Protein AF-A0A9E4MEU9-F1 (afdb_monomer_lite)

pLDDT: mean 75.4, std 18.63, range [24.83, 97.06]

Foldseek 3Di:
DDDDDDDDDPPPPPDPPPPDQLPPDDPLPADLQEAEEFLLCSLLVQVVLVPDPFPSSHRYYHRQAHVVNLCLQLQDDDPPQDDSYNDDDDDPPPDDDFRHHLAQKYWHQDAFACVLQVRCPPDPPDRLQFWWWWFWFKWFWFKKFFLLAQLQFFQEQVLVVQSVVPLPDFPADLDDPPSRGFFFDQFDAFPVRATRNGLLQLVLCQWQLDHPVPLASLPDFFSQDSLPDPVSCSSFQAQVNGTDHDGRPPGPYDNRGFQAEEEAAPSNNCVCLVCVLSSHDDDCCLAPVQLVPLFDDPQTDRRQRRRRHRTQALGFCFLQDAQQDDPPRPGGSCSTHNDKDAADLLFLAAQFQRIGHRYDHFYFQNFARLCQLAPQKAFFLDWDWAQAAPHPPQQGSLGHGADVNTDIATWADDPPQIFSSHGYAQPSHHPRGDPNTGNSSNVQWGAGGVRHTDAPDPNRHHGGGSSLCTSQFSPGPVPPDRIDGHDPVRGQARDNRRQLSQLLNSNPDHSYIYIHIQVSSDANPDPPSNSRMHGHQGVNHGRRLVCLLVVVRSSMGTIIIIGSNAQQCQLVVSVVSVHDLSNSVSSLSSVVLSQCWLPPPRCSCVSCVNSVIHTDNGIDMAWHDDDDRHNDGDDDPSVVGDHHPDHNVNNVVD

Secondary structure (DSSP, 8-state):
--------------------------S----TTEEEE-GGGHHHHHHHHHHS---SS--EEEE--HHHHHHHHHT---TTS-S--SS----TT--------S-SEEEESSPPBGGGGT--TTSTT--STT-EEEEEEEEE-EEEEEHHHHTTEESSHHHHHHHTT-TTS---SS------BPBBP-SEE-TTS-EE-SHHHHHHHHHH---TT-TTTTTTS-HHHHHT-HHHHHHHH-GGGTB-SEEPTTS---TT---EEEEE-GGGSHHHHHHHHTT----HHHHTHHHH-SS-TTTT--PPPPTT-SSSS-GGGBTTB-S---TTS-S----S-SSEEE--SS-S---TTSEEESEEEE----SS-HHHHS-SBBPEEEEEEEE--SS-----TTSPPPBTTEEEEEEEEETTEEES-SB--TT---TTSPTT--GGGGGGB-B-TT-PBPBSSTT--SBPB-GGGTT-B---SS-S-SSPBP-TTTB----SSHHHHHHHHHHHSTTEEEEE-GGGT--TTS-GGGTTEEEPBBTTB---HHHHHTT-STTEEEEEEEETT-TTSHHHHHHHTT--HHHHHHHHHHHHHHHTTTSTT-SHHHHHHHHT-EEEEEEEEEE-BSSSSSS--S---GGGS------HHHHH--

Structure (mmCIF, N/CA/C/O backbone):
data_AF-A0A9E4MEU9-F1
#
_entry.id   AF-A0A9E4MEU9-F1
#
loop_
_atom_site.group_PDB
_atom_site.id
_atom_site.type_symbol
_atom_site.label_atom_id
_atom_site.label_alt_id
_atom_site.label_comp_id
_atom_site.label_asym_id
_atom_site.label_entity_id
_atom_site.label_seq_id
_atom_site.pdbx_PDB_ins_code
_atom_site.Cartn_x
_atom_site.Cartn_y
_atom_site.Cartn_z
_atom_site.occupancy
_atom_site.B_iso_or_equiv
_atom_site.auth_seq_id
_atom_site.auth_comp_id
_atom_site.auth_asym_id
_atom_site.auth_atom_id
_atom_site.pdbx_PDB_model_num
ATOM 1 N N . MET A 1 1 ? -51.776 2.008 -53.246 1.00 39.53 1 MET A N 1
ATOM 2 C CA . MET A 1 1 ? -51.716 2.971 -52.122 1.00 39.53 1 MET A CA 1
ATOM 3 C C . MET A 1 1 ? -50.725 2.413 -51.113 1.00 39.53 1 MET A C 1
ATOM 5 O O . MET A 1 1 ? -50.883 1.266 -50.723 1.00 39.53 1 MET A O 1
ATOM 9 N N . ARG A 1 2 ? -49.614 3.123 -50.884 1.00 30.61 2 ARG A N 1
ATOM 10 C CA . ARG A 1 2 ? -48.359 2.588 -50.323 1.00 30.61 2 ARG A CA 1
ATOM 11 C C . ARG A 1 2 ? -48.320 2.599 -48.784 1.00 30.61 2 ARG A C 1
ATOM 13 O O . ARG A 1 2 ? -48.734 3.573 -48.169 1.00 30.61 2 ARG A O 1
ATOM 20 N N . LEU A 1 3 ? -47.761 1.504 -48.254 1.00 32.53 3 LEU A N 1
ATOM 21 C CA . LEU A 1 3 ? -47.162 1.250 -46.930 1.00 32.53 3 LEU A CA 1
ATOM 22 C C . LEU A 1 3 ? -46.112 2.333 -46.544 1.00 32.53 3 LEU A C 1
ATOM 24 O O . LEU A 1 3 ? -45.477 2.845 -47.460 1.00 32.53 3 LEU A O 1
ATOM 28 N N . VAL A 1 4 ? -45.947 2.842 -45.306 1.00 35.22 4 VAL A N 1
ATOM 29 C CA . VAL A 1 4 ? -45.494 2.328 -43.971 1.00 35.22 4 VAL A CA 1
ATOM 30 C C . VAL A 1 4 ? -44.240 3.112 -43.516 1.00 35.22 4 VAL A C 1
ATOM 32 O O . VAL A 1 4 ? -43.298 3.251 -44.283 1.00 35.22 4 VAL A O 1
ATOM 35 N N . ALA A 1 5 ? -44.299 3.575 -42.257 1.00 36.84 5 ALA A N 1
ATOM 36 C CA . ALA A 1 5 ? -43.269 3.871 -41.240 1.00 36.84 5 ALA A CA 1
ATOM 37 C C . ALA A 1 5 ? -41.958 4.620 -41.571 1.00 36.84 5 ALA A C 1
ATOM 39 O O . ALA A 1 5 ? -41.180 4.248 -42.440 1.00 36.84 5 ALA A O 1
ATOM 40 N N . GLY A 1 6 ? -41.650 5.589 -40.700 1.00 27.38 6 GLY A N 1
ATOM 41 C CA . GLY A 1 6 ? -40.338 6.219 -40.558 1.00 27.38 6 GLY A CA 1
ATOM 42 C C . GLY A 1 6 ? -40.268 7.079 -39.294 1.00 27.38 6 GLY A C 1
ATOM 43 O O . GLY A 1 6 ? -40.235 8.300 -39.384 1.00 27.38 6 GLY A O 1
ATOM 44 N N . SER A 1 7 ? -40.293 6.446 -38.116 1.00 31.66 7 SER A N 1
ATOM 45 C CA . SER A 1 7 ? -39.962 7.095 -36.841 1.00 31.66 7 SER A CA 1
ATOM 46 C C . SER A 1 7 ? -38.449 7.033 -36.642 1.00 31.66 7 SER A C 1
ATOM 48 O O . SER A 1 7 ? -37.873 5.950 -36.574 1.00 31.66 7 SER A O 1
ATOM 50 N N . VAL A 1 8 ? -37.807 8.198 -36.576 1.00 30.11 8 VAL A N 1
ATOM 51 C CA . VAL A 1 8 ? -36.373 8.338 -36.303 1.00 30.11 8 VAL A CA 1
ATOM 52 C C . VAL A 1 8 ? -36.142 8.066 -34.816 1.00 30.11 8 VAL A C 1
ATOM 54 O O . VAL A 1 8 ? -36.558 8.841 -33.959 1.00 30.11 8 VAL A O 1
ATOM 57 N N . PHE A 1 9 ? -35.514 6.929 -34.520 1.00 28.56 9 PHE A N 1
ATOM 58 C CA . PHE A 1 9 ? -35.065 6.541 -33.186 1.00 28.56 9 PHE A CA 1
ATOM 59 C C . PHE A 1 9 ? -33.736 7.258 -32.907 1.00 28.56 9 PHE A C 1
ATOM 61 O O . PHE A 1 9 ? -32.721 6.957 -33.535 1.00 28.56 9 PHE A O 1
ATOM 68 N N . VAL A 1 10 ? -33.739 8.240 -32.003 1.00 28.59 10 VAL A N 1
ATOM 69 C CA . VAL A 1 10 ? -32.512 8.877 -31.505 1.00 28.59 10 VAL A CA 1
ATOM 70 C C . VAL A 1 10 ? -31.907 7.937 -30.465 1.00 28.59 10 VAL A C 1
ATOM 72 O O . VAL A 1 10 ? -32.371 7.869 -29.329 1.00 28.59 10 VAL A O 1
ATOM 75 N N . LEU A 1 11 ? -30.901 7.163 -30.874 1.00 28.36 11 LEU A N 1
ATOM 76 C CA . LEU A 1 11 ? -30.044 6.415 -29.958 1.00 28.36 11 LEU A CA 1
ATOM 77 C C . LEU A 1 11 ? -29.233 7.420 -29.137 1.00 28.36 11 LEU A C 1
ATOM 79 O O . LEU A 1 11 ? -28.350 8.095 -29.663 1.00 28.36 11 LEU A O 1
ATOM 83 N N . GLY A 1 12 ? -29.557 7.517 -27.847 1.00 27.31 12 GLY A N 1
ATOM 84 C CA . GLY A 1 12 ? -28.700 8.153 -26.860 1.00 27.31 12 GLY A CA 1
ATOM 85 C C . GLY A 1 12 ? -27.354 7.442 -26.851 1.00 27.31 12 GLY A C 1
ATOM 86 O O . GLY A 1 12 ? -27.262 6.277 -26.468 1.00 27.31 12 GLY A O 1
ATOM 87 N N . MET A 1 13 ? -26.320 8.139 -27.311 1.00 24.83 13 MET A N 1
ATOM 88 C CA . MET A 1 13 ? -24.941 7.743 -27.083 1.00 24.83 13 MET A CA 1
ATOM 89 C C . MET A 1 13 ? -24.693 7.851 -25.579 1.00 24.83 13 MET A C 1
ATOM 91 O O . MET A 1 13 ? -24.460 8.936 -25.055 1.00 24.83 13 MET A O 1
ATOM 95 N N . THR A 1 14 ? -24.784 6.731 -24.868 1.00 27.19 14 THR A N 1
ATOM 96 C CA . THR A 1 14 ? -24.093 6.593 -23.590 1.00 27.19 14 THR A CA 1
ATOM 97 C C . THR A 1 14 ? -22.611 6.727 -23.904 1.00 27.19 14 THR A C 1
ATOM 99 O O . THR A 1 14 ? -22.054 5.880 -24.608 1.00 27.19 14 THR A O 1
ATOM 102 N N . SER A 1 15 ? -21.994 7.819 -23.461 1.00 25.73 15 SER A N 1
ATOM 103 C CA . SER A 1 15 ? -20.547 7.993 -23.518 1.00 25.73 15 SER A CA 1
ATOM 104 C C . SER A 1 15 ? -19.884 6.718 -22.986 1.00 25.73 15 SER A C 1
ATOM 106 O O . SER A 1 15 ? -20.300 6.242 -21.924 1.00 25.73 15 SER A O 1
ATOM 108 N N . PRO A 1 16 ? -18.906 6.120 -23.691 1.00 25.59 16 PRO A N 1
ATOM 109 C CA . PRO A 1 16 ? -18.132 5.042 -23.100 1.00 25.59 16 PRO A CA 1
ATOM 110 C C . PRO A 1 16 ? -17.537 5.569 -21.795 1.00 25.59 16 PRO A C 1
ATOM 112 O O . PRO A 1 16 ? -17.042 6.697 -21.755 1.00 25.59 16 PRO A O 1
ATOM 115 N N . ALA A 1 17 ? -17.636 4.773 -20.728 1.00 26.25 17 ALA A N 1
ATOM 116 C CA . ALA A 1 17 ? -16.893 5.018 -19.506 1.00 26.25 17 ALA A CA 1
ATOM 117 C C . ALA A 1 17 ? -15.431 5.197 -19.917 1.00 26.25 17 ALA A C 1
ATOM 119 O O . ALA A 1 17 ? -14.789 4.250 -20.376 1.00 26.25 17 ALA A O 1
ATOM 120 N N . PHE A 1 18 ? -14.936 6.432 -19.849 1.00 24.98 18 PHE A N 1
ATOM 121 C CA . PHE A 1 18 ? -13.517 6.676 -19.972 1.00 24.98 18 PHE A CA 1
ATOM 122 C C . PHE A 1 18 ? -12.885 5.859 -18.851 1.00 24.98 18 PHE A C 1
ATOM 124 O O . PHE A 1 18 ? -13.110 6.143 -17.675 1.00 24.98 18 PHE A O 1
ATOM 131 N N . ALA A 1 19 ? -12.129 4.821 -19.211 1.00 29.69 19 ALA A N 1
ATOM 132 C CA . ALA A 1 19 ? -11.056 4.361 -18.356 1.00 29.69 19 ALA A CA 1
ATOM 133 C C . ALA A 1 19 ? -10.167 5.594 -18.175 1.00 29.69 19 ALA A C 1
ATOM 135 O O . ALA A 1 19 ? -9.393 5.946 -19.067 1.00 29.69 19 ALA A O 1
ATOM 136 N N . GLN A 1 20 ? -10.413 6.346 -17.096 1.00 32.41 20 GLN A N 1
ATOM 137 C CA . GLN A 1 20 ? -9.558 7.448 -16.699 1.00 32.41 20 GLN A CA 1
ATOM 138 C C . GLN A 1 20 ? -8.149 6.864 -16.675 1.00 32.41 20 GLN A C 1
ATOM 140 O O . GLN A 1 20 ? -7.934 5.783 -16.128 1.00 32.41 20 GLN A O 1
ATOM 145 N N . ASN A 1 21 ? -7.224 7.530 -17.351 1.00 33.97 21 ASN A N 1
ATOM 146 C CA . ASN A 1 21 ? -5.815 7.209 -17.277 1.00 33.97 21 ASN A CA 1
ATOM 147 C C . ASN A 1 21 ? -5.217 8.121 -16.193 1.00 33.97 21 ASN A C 1
ATOM 149 O O . ASN A 1 21 ? -4.782 9.216 -16.540 1.00 33.97 21 ASN A O 1
ATOM 153 N N . PRO A 1 22 ? -5.222 7.731 -14.901 1.00 36.44 22 PRO A N 1
ATOM 154 C CA . PRO A 1 22 ? -4.595 8.509 -13.830 1.00 36.44 22 PRO A CA 1
ATOM 155 C C . PRO A 1 22 ? -3.056 8.457 -13.884 1.00 36.44 22 PRO A C 1
ATOM 157 O O . PRO A 1 22 ? -2.385 8.965 -12.997 1.00 36.44 22 PRO A O 1
ATOM 160 N N . ASN A 1 23 ? -2.465 7.830 -14.908 1.00 36.16 23 ASN A N 1
ATOM 161 C CA . ASN A 1 23 ? -1.061 7.426 -14.898 1.00 36.16 23 ASN A CA 1
ATOM 162 C C . ASN A 1 23 ? -0.192 8.267 -15.836 1.00 36.16 23 ASN A C 1
ATOM 164 O O . ASN A 1 23 ? 0.464 7.741 -16.738 1.00 36.16 23 ASN A O 1
ATOM 168 N N . PHE A 1 24 ? -0.142 9.571 -15.588 1.00 31.25 24 PHE A N 1
ATOM 169 C CA . PHE A 1 24 ? 1.005 10.383 -15.990 1.00 31.25 24 PHE A CA 1
ATOM 170 C C . PHE A 1 24 ? 1.619 11.015 -14.741 1.00 31.25 24 PHE A C 1
ATOM 172 O O . PHE A 1 24 ? 1.394 12.181 -14.442 1.00 31.25 24 PHE A O 1
ATOM 179 N N . ILE A 1 25 ? 2.417 10.230 -14.011 1.00 38.69 25 ILE A N 1
ATOM 180 C CA . ILE A 1 25 ? 3.456 10.800 -13.153 1.00 38.69 25 ILE A CA 1
ATOM 181 C C . ILE A 1 25 ? 4.752 10.745 -13.946 1.00 38.69 25 ILE A C 1
ATOM 183 O O . ILE A 1 25 ? 5.297 9.685 -14.258 1.00 38.69 25 ILE A O 1
ATOM 187 N N . ASP A 1 26 ? 5.197 11.936 -14.311 1.00 33.84 26 ASP A N 1
ATOM 188 C CA . ASP A 1 26 ? 6.488 12.184 -14.909 1.00 33.84 26 ASP A CA 1
ATOM 189 C C . ASP A 1 26 ? 7.598 11.819 -13.907 1.00 33.84 26 ASP A C 1
ATOM 191 O O . ASP A 1 26 ? 7.647 12.303 -12.775 1.00 33.84 26 ASP A O 1
ATOM 195 N N . THR A 1 27 ? 8.528 10.959 -14.327 1.00 33.22 27 THR A N 1
ATOM 196 C CA . THR A 1 27 ? 9.767 10.685 -13.580 1.00 33.22 27 THR A CA 1
ATOM 197 C C . THR A 1 27 ? 10.665 11.924 -13.432 1.00 33.22 27 THR A C 1
ATOM 199 O O . THR A 1 27 ? 11.643 11.888 -12.682 1.00 33.22 27 THR A O 1
ATOM 202 N N . THR A 1 28 ? 10.329 13.040 -14.086 1.00 36.88 28 THR A N 1
ATOM 203 C CA . THR A 1 28 ? 10.812 14.377 -13.743 1.00 36.88 28 THR A CA 1
ATOM 204 C C . THR A 1 28 ? 9.910 14.978 -12.654 1.00 36.88 28 THR A C 1
ATOM 206 O O . THR A 1 28 ? 8.916 15.645 -12.907 1.00 36.88 28 THR A O 1
ATOM 209 N N . ARG A 1 29 ? 10.238 14.693 -11.384 1.00 45.84 29 ARG A N 1
ATOM 210 C CA . ARG A 1 29 ? 9.515 15.147 -10.168 1.00 45.84 29 ARG A CA 1
ATOM 211 C C . ARG A 1 29 ? 9.658 16.662 -9.907 1.00 45.84 29 ARG A C 1
ATOM 213 O O . ARG A 1 29 ? 9.984 17.086 -8.804 1.00 45.84 29 ARG A O 1
ATOM 220 N N . ALA A 1 30 ? 9.494 17.467 -10.949 1.00 49.09 30 ALA A N 1
ATOM 221 C CA . ALA A 1 30 ? 10.097 18.784 -11.089 1.00 49.09 30 ALA A CA 1
ATOM 222 C C . ALA A 1 30 ? 9.218 19.754 -11.899 1.00 49.09 30 ALA A C 1
ATOM 224 O O . ALA A 1 30 ? 9.738 20.545 -12.683 1.00 49.09 30 ALA A O 1
ATOM 225 N N . THR A 1 31 ? 7.892 19.705 -11.753 1.00 53.28 31 THR A N 1
ATOM 226 C CA . THR A 1 31 ? 7.023 20.690 -12.411 1.00 53.28 31 THR A CA 1
ATOM 227 C C . THR A 1 31 ? 6.467 21.680 -11.386 1.00 53.28 31 THR A C 1
ATOM 229 O O . THR A 1 31 ? 5.788 21.238 -10.459 1.00 53.28 31 THR A O 1
ATOM 232 N N . PRO A 1 32 ? 6.664 23.001 -11.563 1.00 53.66 32 PRO A N 1
ATOM 233 C CA . PRO A 1 32 ? 6.116 24.036 -10.677 1.00 53.66 32 PRO A CA 1
ATOM 234 C C . PRO A 1 32 ? 4.577 24.064 -10.635 1.00 53.66 32 PRO A C 1
ATOM 236 O O . PRO A 1 32 ? 4.003 24.787 -9.833 1.00 53.66 32 PRO A O 1
ATOM 239 N N . ASN A 1 33 ? 3.908 23.253 -11.460 1.00 67.00 33 ASN A N 1
ATOM 240 C CA . ASN A 1 33 ? 2.457 23.224 -11.621 1.00 67.00 33 ASN A CA 1
ATOM 241 C C . ASN A 1 33 ? 1.785 22.041 -10.902 1.00 67.00 33 ASN A C 1
ATOM 243 O O . ASN A 1 33 ? 0.748 21.545 -11.350 1.00 67.00 33 ASN A O 1
ATOM 247 N N . ALA A 1 34 ? 2.381 21.555 -9.811 1.00 71.75 34 ALA A N 1
ATOM 248 C CA . ALA A 1 34 ? 1.895 20.365 -9.126 1.00 71.75 34 ALA A CA 1
ATOM 249 C C . ALA A 1 34 ? 1.734 20.525 -7.610 1.00 71.75 34 ALA A C 1
ATOM 251 O O . ALA A 1 34 ? 2.496 21.246 -6.960 1.00 71.75 34 ALA A O 1
ATOM 252 N N . ILE A 1 35 ? 0.757 19.802 -7.056 1.00 75.75 35 ILE A N 1
ATOM 253 C CA . ILE A 1 35 ? 0.505 19.659 -5.611 1.00 75.75 35 ILE A CA 1
ATOM 254 C C . ILE A 1 35 ? 0.958 18.271 -5.157 1.00 75.75 35 ILE A C 1
ATOM 256 O O . ILE A 1 35 ? 0.751 17.308 -5.880 1.00 75.75 35 ILE A O 1
ATOM 260 N N . SER A 1 36 ? 1.517 18.141 -3.955 1.00 75.00 36 SER A N 1
ATOM 261 C CA . SER A 1 36 ? 1.947 16.868 -3.374 1.00 75.00 36 SER A CA 1
ATOM 262 C C . SER A 1 36 ? 1.158 16.562 -2.106 1.00 75.00 36 SER A C 1
ATOM 264 O O . SER A 1 36 ? 0.840 17.468 -1.339 1.00 75.00 36 SER A O 1
ATOM 266 N N . GLY A 1 37 ? 0.853 15.294 -1.836 1.00 74.19 37 GLY A N 1
ATOM 267 C CA . GLY A 1 37 ? 0.137 14.902 -0.618 1.00 74.19 37 GLY A CA 1
ATOM 268 C C . GLY A 1 37 ? 0.003 13.392 -0.432 1.00 74.19 37 GLY A C 1
ATOM 269 O O . GLY A 1 37 ? 0.789 12.629 -0.982 1.00 74.19 37 GLY A O 1
ATOM 270 N N . SER A 1 38 ? -0.962 12.936 0.371 1.00 76.50 38 SER A N 1
ATOM 271 C CA . SER A 1 38 ? -1.222 11.502 0.565 1.00 76.50 38 SER A CA 1
ATOM 272 C C . SER A 1 38 ? -1.710 10.842 -0.719 1.00 76.50 38 SER A C 1
ATOM 274 O O . SER A 1 38 ? -2.683 11.285 -1.313 1.00 76.50 38 SER A O 1
ATOM 276 N N . ASP A 1 39 ? -1.113 9.711 -1.090 1.00 72.19 39 ASP A N 1
ATOM 277 C CA . ASP A 1 39 ? -1.596 8.891 -2.206 1.00 72.19 39 ASP A CA 1
ATOM 278 C C . ASP A 1 39 ? -3.047 8.409 -2.026 1.00 72.19 39 ASP A C 1
ATOM 280 O O . ASP A 1 39 ? -3.762 8.242 -3.006 1.00 72.19 39 ASP A O 1
ATOM 284 N N . THR A 1 40 ? -3.519 8.300 -0.777 1.00 78.00 40 THR A N 1
ATOM 285 C CA . THR A 1 40 ? -4.927 8.050 -0.427 1.00 78.00 40 THR A CA 1
ATOM 286 C C . THR A 1 40 ? -5.847 9.073 -1.099 1.00 78.00 40 THR A C 1
ATOM 288 O O . THR A 1 40 ? -6.980 8.772 -1.452 1.00 78.00 40 THR A O 1
ATOM 291 N N . LEU A 1 41 ? -5.365 10.305 -1.273 1.00 84.56 41 LEU A N 1
ATOM 292 C CA . LEU A 1 41 ? -6.119 11.414 -1.841 1.00 84.56 41 LEU A CA 1
ATOM 293 C C . LEU A 1 41 ? -5.886 11.608 -3.336 1.00 84.56 41 LEU A C 1
ATOM 295 O O . LEU A 1 41 ? -6.497 12.517 -3.889 1.00 84.56 41 LEU A O 1
ATOM 299 N N . ASN A 1 42 ? -5.085 10.757 -3.996 1.00 82.12 42 ASN A N 1
ATOM 300 C CA . ASN A 1 42 ? -4.814 10.858 -5.435 1.00 82.12 42 ASN A CA 1
ATOM 301 C C . ASN A 1 42 ? -6.097 11.018 -6.230 1.00 82.12 42 ASN A C 1
ATOM 303 O O . ASN A 1 42 ? -6.300 12.032 -6.882 1.00 82.12 42 ASN A O 1
ATOM 307 N N . LYS A 1 43 ? -7.026 10.072 -6.067 1.00 83.19 43 LYS A N 1
ATOM 308 C CA . LYS A 1 43 ? -8.286 10.111 -6.802 1.00 83.19 43 LYS A CA 1
ATOM 309 C C . LYS A 1 43 ? -9.112 11.366 -6.508 1.00 83.19 43 LYS A C 1
ATOM 311 O O . LYS A 1 43 ? -9.696 11.925 -7.427 1.00 83.19 43 LYS A O 1
ATOM 316 N N . VAL A 1 44 ? -9.172 11.796 -5.245 1.00 89.44 44 VAL A N 1
ATOM 317 C CA . VAL A 1 44 ? -9.934 12.995 -4.859 1.00 89.44 44 VAL A CA 1
ATOM 318 C C . VAL A 1 44 ? -9.348 14.232 -5.522 1.00 89.44 44 VAL A C 1
ATOM 320 O O . VAL A 1 44 ? -10.085 15.031 -6.089 1.00 89.44 44 VAL A O 1
ATOM 323 N N . MET A 1 45 ? -8.028 14.381 -5.467 1.00 89.56 45 MET A N 1
ATOM 324 C CA . MET A 1 45 ? -7.345 15.530 -6.041 1.00 89.56 45 MET A CA 1
ATOM 325 C C . MET A 1 45 ? -7.391 15.502 -7.566 1.00 89.56 45 MET A C 1
ATOM 327 O O . MET A 1 45 ? -7.705 16.524 -8.159 1.00 89.56 45 MET A O 1
ATOM 331 N N . ASP A 1 46 ? -7.181 14.353 -8.204 1.00 86.81 46 ASP A N 1
ATOM 332 C CA . ASP A 1 46 ? -7.268 14.214 -9.660 1.00 86.81 46 ASP A CA 1
ATOM 333 C C . ASP A 1 46 ? -8.675 14.551 -10.171 1.00 86.81 46 ASP A C 1
ATOM 335 O O . ASP A 1 46 ? -8.831 15.371 -11.077 1.00 86.81 46 ASP A O 1
ATOM 339 N N . ASP A 1 47 ? -9.719 13.978 -9.561 1.00 89.00 47 ASP A N 1
ATOM 340 C CA . ASP A 1 47 ? -11.106 14.255 -9.949 1.00 89.00 47 ASP A CA 1
ATOM 341 C C . ASP A 1 47 ? -11.497 15.717 -9.668 1.00 89.00 47 ASP A C 1
ATOM 343 O O . ASP A 1 47 ? -12.335 16.267 -10.388 1.00 89.00 47 ASP A O 1
ATOM 347 N N . LEU A 1 48 ? -10.895 16.357 -8.657 1.00 92.44 48 LEU A N 1
ATOM 348 C CA . LEU A 1 48 ? -11.074 17.780 -8.376 1.00 92.44 48 LEU A CA 1
ATOM 349 C C . LEU A 1 48 ? -10.391 18.641 -9.442 1.00 92.44 48 LEU A C 1
ATOM 351 O O . LEU A 1 48 ? -11.051 19.479 -10.051 1.00 92.44 48 LEU A O 1
ATOM 355 N N . LEU A 1 49 ? -9.104 18.416 -9.718 1.00 90.62 49 LEU A N 1
ATOM 356 C CA . LEU A 1 49 ? -8.344 19.163 -10.727 1.00 90.62 49 LEU A CA 1
ATOM 357 C C . LEU A 1 49 ? -8.979 19.046 -12.123 1.00 90.62 49 LEU A C 1
ATOM 359 O O . LEU A 1 49 ? -8.954 20.007 -12.886 1.00 90.62 49 LEU A O 1
ATOM 363 N N . LEU A 1 50 ? -9.595 17.903 -12.445 1.00 89.75 50 LEU A N 1
ATOM 364 C CA . LEU A 1 50 ? -10.336 17.701 -13.695 1.00 89.75 50 LEU A CA 1
ATOM 365 C C . LEU A 1 50 ? -11.651 18.490 -13.772 1.00 89.75 50 LEU A C 1
ATOM 367 O O . LEU A 1 50 ? -12.111 18.801 -14.872 1.00 89.75 50 LEU A O 1
ATOM 371 N N . GLN A 1 51 ? -12.287 18.766 -12.634 1.00 91.38 51 GLN A N 1
ATOM 372 C CA . GLN A 1 51 ? -13.587 19.441 -12.572 1.00 91.38 51 GLN A CA 1
ATOM 373 C C . GLN A 1 51 ? -13.472 20.947 -12.343 1.00 91.38 51 GLN A C 1
ATOM 375 O O . GLN A 1 51 ? -14.384 21.692 -12.711 1.00 91.38 51 GLN A O 1
ATOM 380 N N . LEU A 1 52 ? -12.374 21.409 -11.747 1.00 88.44 52 LEU A N 1
ATOM 381 C CA . LEU A 1 52 ? -12.175 22.823 -11.475 1.00 88.44 52 LEU A CA 1
ATOM 382 C C . LEU A 1 52 ? -11.699 23.580 -12.720 1.00 88.44 52 LEU A C 1
ATOM 384 O O . LEU A 1 52 ? -10.770 23.144 -13.399 1.00 88.44 52 LEU A O 1
ATOM 388 N N . PRO A 1 53 ? -12.280 24.760 -13.011 1.00 86.06 53 PRO A N 1
ATOM 389 C CA . PRO A 1 53 ? -11.783 25.647 -14.053 1.00 86.06 53 PRO A CA 1
ATOM 390 C C . PRO A 1 53 ? -10.530 26.376 -13.549 1.00 86.06 53 PRO A C 1
ATOM 392 O O . PRO A 1 53 ? -10.583 27.553 -13.192 1.00 86.06 53 PRO A O 1
ATOM 395 N N . LEU A 1 54 ? -9.415 25.656 -13.471 1.00 86.81 54 LEU A N 1
ATOM 396 C CA . LEU A 1 54 ? -8.134 26.210 -13.048 1.00 86.81 54 LEU A CA 1
ATOM 397 C C . LEU A 1 54 ? -7.530 27.087 -14.146 1.00 86.81 54 LEU A C 1
ATOM 399 O O . LEU A 1 54 ? -7.743 26.874 -15.343 1.00 86.81 54 LEU A O 1
ATOM 403 N N . SER A 1 55 ? -6.748 28.076 -13.731 1.00 81.69 55 SER A N 1
ATOM 404 C CA . SER A 1 55 ? -6.054 29.017 -14.615 1.00 81.69 55 SER A CA 1
ATOM 405 C C . SER A 1 55 ? -4.851 28.390 -15.340 1.00 81.69 55 SER A C 1
ATOM 407 O O . SER A 1 55 ? -4.210 29.041 -16.168 1.00 81.69 55 SER A O 1
ATOM 409 N N . GLY A 1 56 ? -4.566 27.112 -15.062 1.00 77.81 56 GLY A N 1
ATOM 410 C CA . GLY A 1 56 ? -3.462 26.342 -15.634 1.00 77.81 56 GLY A CA 1
ATOM 411 C C . GLY A 1 56 ? -2.157 26.469 -14.847 1.00 77.81 56 GLY A C 1
ATOM 412 O O . GLY A 1 56 ? -1.130 25.952 -15.294 1.00 77.81 56 GLY A O 1
ATOM 413 N N . GLY A 1 57 ? -2.193 27.138 -13.690 1.00 77.81 57 GLY A N 1
ATOM 414 C CA . GLY A 1 57 ? -1.093 27.193 -12.738 1.00 77.81 57 GLY A CA 1
ATOM 415 C C . GLY A 1 57 ? -0.860 25.843 -12.069 1.00 77.81 57 GLY A C 1
ATOM 416 O O . GLY A 1 57 ? 0.287 25.447 -11.920 1.00 77.81 57 GLY A O 1
ATOM 417 N N . ILE A 1 58 ? -1.916 25.099 -11.743 1.00 84.88 58 ILE A N 1
ATOM 418 C CA . ILE A 1 58 ? -1.855 23.742 -11.189 1.00 84.88 58 ILE A CA 1
ATOM 419 C C . ILE A 1 58 ? -2.595 22.793 -12.119 1.00 84.88 58 ILE A C 1
ATOM 421 O O . ILE A 1 58 ? -3.760 23.003 -12.443 1.00 84.88 58 ILE A O 1
ATOM 425 N N . ASN A 1 59 ? -1.917 21.738 -12.558 1.00 82.69 59 ASN A N 1
ATOM 426 C CA . ASN A 1 59 ? -2.485 20.764 -13.491 1.00 82.69 59 ASN A CA 1
ATOM 427 C C . ASN A 1 59 ? -2.244 19.306 -13.088 1.00 82.69 59 ASN A C 1
ATOM 429 O O . ASN A 1 59 ? -2.766 18.411 -13.746 1.00 82.69 59 ASN A O 1
ATOM 433 N N . THR A 1 60 ? -1.463 19.072 -12.032 1.00 79.44 60 THR A N 1
ATOM 434 C CA . THR A 1 60 ? -1.057 17.729 -11.615 1.00 79.44 60 THR A CA 1
ATOM 435 C C . THR A 1 60 ? -1.101 17.604 -10.094 1.00 79.44 60 THR A C 1
ATOM 437 O O . THR A 1 60 ? -0.749 18.539 -9.370 1.00 79.44 60 THR A O 1
ATOM 440 N N . TYR A 1 61 ? -1.499 16.435 -9.598 1.00 79.75 61 TYR A N 1
ATOM 441 C CA . TYR A 1 61 ? -1.342 16.048 -8.201 1.00 79.75 61 TYR A CA 1
ATOM 442 C C . TYR A 1 61 ? -0.366 14.870 -8.074 1.00 79.75 61 TYR A C 1
ATOM 444 O O . TYR A 1 61 ? -0.324 13.979 -8.917 1.00 79.75 61 TYR A O 1
ATOM 452 N N . PHE A 1 62 ? 0.428 14.870 -7.006 1.00 72.50 62 PHE A N 1
ATOM 453 C CA . PHE A 1 62 ? 1.422 13.858 -6.677 1.00 72.50 62 PHE A CA 1
ATOM 454 C C . PHE A 1 62 ? 1.135 13.251 -5.298 1.00 72.50 62 PHE A C 1
ATOM 456 O O . PHE A 1 62 ? 1.506 13.791 -4.251 1.00 72.50 62 PHE A O 1
ATOM 463 N N . GLY A 1 63 ? 0.521 12.075 -5.276 1.00 69.12 63 GLY A N 1
ATOM 464 C CA . GLY A 1 63 ? 0.367 11.278 -4.063 1.00 69.12 63 GLY A CA 1
ATOM 465 C C . GLY A 1 63 ? 1.666 10.626 -3.627 1.00 69.12 63 GLY A C 1
ATOM 466 O O . GLY A 1 63 ? 1.933 9.482 -3.978 1.00 69.12 63 GLY A O 1
ATOM 467 N N . CYS A 1 64 ? 2.458 11.346 -2.843 1.00 61.38 64 CYS A N 1
ATOM 468 C CA . CYS A 1 64 ? 3.750 10.909 -2.308 1.00 61.38 64 CYS A CA 1
ATOM 469 C C . CYS A 1 64 ? 3.705 10.631 -0.789 1.00 61.38 64 CYS A C 1
ATOM 471 O O . CYS A 1 64 ? 4.750 10.513 -0.141 1.00 61.38 64 CYS A O 1
ATOM 473 N N . GLY A 1 65 ? 2.504 10.586 -0.205 1.00 66.69 65 GLY A N 1
ATOM 474 C CA . GLY A 1 65 ? 2.259 10.367 1.219 1.00 66.69 65 GLY A CA 1
ATOM 475 C C . GLY A 1 65 ? 2.125 11.647 2.030 1.00 66.69 65 GLY A C 1
ATOM 476 O O . GLY A 1 65 ? 2.676 12.691 1.690 1.00 66.69 65 GLY A O 1
ATOM 477 N N . SER A 1 66 ? 1.447 11.544 3.176 1.00 69.31 66 SER A N 1
ATOM 478 C CA . SER A 1 66 ? 1.259 12.664 4.110 1.00 69.31 66 SER A CA 1
ATOM 479 C C . SER A 1 66 ? 2.588 13.281 4.563 1.00 69.31 66 SER A C 1
ATOM 481 O O . SER A 1 66 ? 2.690 14.494 4.663 1.00 69.31 66 SER A O 1
ATOM 483 N N . SER A 1 67 ? 3.640 12.474 4.762 1.00 66.50 67 SER A N 1
ATOM 484 C CA . SER A 1 67 ? 4.959 13.004 5.137 1.00 66.50 67 SER A CA 1
ATOM 485 C C . SER A 1 67 ? 5.630 13.790 4.009 1.00 66.50 67 SER A C 1
ATOM 487 O O . SER A 1 67 ? 6.410 14.694 4.286 1.00 66.50 67 SER A O 1
ATOM 489 N N . CYS A 1 68 ? 5.358 13.460 2.741 1.00 64.62 68 CYS A N 1
ATOM 490 C CA . CYS A 1 68 ? 5.876 14.237 1.622 1.00 64.62 68 CYS A CA 1
ATOM 491 C C . CYS A 1 68 ? 5.162 15.581 1.520 1.00 64.62 68 CYS A C 1
ATOM 493 O O . CYS A 1 68 ? 5.836 16.586 1.334 1.00 64.62 68 CYS A O 1
ATOM 495 N N . GLY A 1 69 ? 3.835 15.596 1.667 1.00 66.69 69 GLY A N 1
ATOM 496 C CA . GLY A 1 69 ? 3.061 16.835 1.738 1.00 66.69 69 GLY A CA 1
ATOM 497 C C . GLY A 1 69 ? 3.556 17.749 2.857 1.00 66.69 69 GLY A C 1
ATOM 498 O O . GLY A 1 69 ? 3.881 18.905 2.623 1.00 66.69 69 GLY A O 1
ATOM 499 N N . GLU A 1 70 ? 3.741 17.193 4.052 1.00 69.12 70 GLU A N 1
ATOM 500 C CA . GLU A 1 70 ? 4.272 17.923 5.206 1.00 69.12 70 GLU A CA 1
ATOM 501 C C . GLU A 1 70 ? 5.697 18.454 4.982 1.00 69.12 70 GLU A C 1
ATOM 503 O O . GLU A 1 70 ? 5.962 19.613 5.280 1.00 69.12 70 GLU A O 1
ATOM 508 N N . ARG A 1 71 ? 6.603 17.662 4.383 1.00 68.00 71 ARG A N 1
ATOM 509 C CA . ARG A 1 71 ? 7.950 18.141 4.010 1.00 68.00 71 ARG A CA 1
ATOM 510 C C . ARG A 1 71 ? 7.909 19.269 2.981 1.00 68.00 71 ARG A C 1
ATOM 512 O O . ARG A 1 71 ? 8.723 20.184 3.067 1.00 68.00 71 ARG A O 1
ATOM 519 N N . GLN A 1 72 ? 6.994 19.193 2.012 1.00 67.12 72 GLN A N 1
ATOM 520 C CA . GLN A 1 72 ? 6.812 20.250 1.016 1.00 67.12 72 GLN A CA 1
ATOM 521 C C . GLN A 1 72 ? 6.314 21.534 1.680 1.00 67.12 72 GLN A C 1
ATOM 523 O O . GLN A 1 72 ? 6.895 22.582 1.431 1.00 67.12 72 GLN A O 1
ATOM 528 N N . LEU A 1 73 ? 5.341 21.452 2.591 1.00 73.12 73 LEU A N 1
ATOM 529 C CA . LEU A 1 73 ? 4.871 22.609 3.361 1.00 73.12 73 LEU A CA 1
ATOM 530 C C . LEU A 1 73 ? 5.984 23.221 4.236 1.00 73.12 73 LEU A C 1
ATOM 532 O O . LEU A 1 73 ? 6.157 24.440 4.259 1.00 73.12 73 LEU A O 1
ATOM 536 N N . ALA A 1 74 ? 6.784 22.381 4.903 1.00 64.38 74 ALA A N 1
ATOM 537 C CA . ALA A 1 74 ? 7.876 22.807 5.784 1.00 64.38 74 ALA A CA 1
ATOM 538 C C . ALA A 1 74 ? 9.103 23.386 5.047 1.00 64.38 74 ALA A C 1
ATOM 540 O O . ALA A 1 74 ? 9.993 23.933 5.686 1.00 64.38 74 ALA A O 1
ATOM 541 N N . GLY A 1 75 ? 9.202 23.249 3.718 1.00 56.47 75 GLY A N 1
ATOM 542 C CA . GLY A 1 75 ? 10.322 23.805 2.947 1.00 56.47 75 GLY A CA 1
ATOM 543 C C . GLY A 1 75 ? 11.698 23.191 3.251 1.00 56.47 75 GLY A C 1
ATOM 544 O O . GLY A 1 75 ? 12.712 23.800 2.923 1.00 56.47 75 GLY A O 1
ATOM 545 N N . SER A 1 76 ? 11.761 21.992 3.843 1.00 47.94 76 SER A N 1
ATOM 546 C CA . SER A 1 76 ? 13.012 21.341 4.273 1.00 47.94 76 SER A CA 1
ATOM 547 C C . SER A 1 76 ? 13.462 20.235 3.297 1.00 47.94 76 SER A C 1
ATOM 549 O O . SER A 1 76 ? 12.994 19.095 3.394 1.00 47.94 76 SER A O 1
ATOM 551 N N . PRO A 1 77 ? 14.352 20.521 2.322 1.00 46.25 77 PRO A N 1
ATOM 552 C CA . PRO A 1 77 ? 14.979 19.506 1.495 1.00 46.25 77 PRO A CA 1
ATOM 553 C C . PRO A 1 77 ? 16.175 18.945 2.259 1.00 46.25 77 PRO A C 1
ATOM 555 O O . PRO A 1 77 ? 17.103 19.669 2.627 1.00 46.25 77 PRO A O 1
ATOM 558 N N . SER A 1 78 ? 16.192 17.636 2.490 1.00 43.19 78 SER A N 1
ATOM 559 C CA . SER A 1 78 ? 17.409 17.005 2.982 1.00 43.19 78 SER A CA 1
ATOM 560 C C . SER A 1 78 ? 18.480 17.061 1.884 1.00 43.19 78 SER A C 1
ATOM 562 O O . SER A 1 78 ? 18.193 16.889 0.699 1.00 43.19 78 SER A O 1
ATOM 564 N N . SER A 1 79 ? 19.740 17.282 2.257 1.00 40.38 79 SER A N 1
ATOM 565 C CA . SER A 1 79 ? 20.877 17.417 1.330 1.00 40.38 79 SER A CA 1
ATOM 566 C C . SER A 1 79 ? 21.201 16.153 0.505 1.00 40.38 79 SER A C 1
ATOM 568 O O . SER A 1 79 ? 22.146 16.162 -0.285 1.00 40.38 79 SER A O 1
ATOM 570 N N . GLY A 1 80 ? 20.426 15.072 0.659 1.00 43.78 80 GLY A N 1
ATOM 571 C CA . GLY A 1 80 ? 20.523 13.822 -0.103 1.00 43.78 80 GLY A CA 1
ATOM 572 C C . GLY A 1 80 ? 19.468 13.644 -1.205 1.00 43.78 80 GLY A C 1
ATOM 573 O O . GLY A 1 80 ? 19.635 12.765 -2.056 1.00 43.78 80 GLY A O 1
ATOM 574 N N . ASP A 1 81 ? 18.429 14.480 -1.240 1.00 43.34 81 ASP A N 1
ATOM 575 C CA . ASP A 1 81 ? 17.361 14.434 -2.244 1.00 43.34 81 ASP A CA 1
ATOM 576 C C . ASP A 1 81 ? 17.805 15.217 -3.491 1.00 43.34 81 ASP A C 1
ATOM 578 O O . ASP A 1 81 ? 17.484 16.385 -3.694 1.00 43.34 81 ASP A O 1
ATOM 582 N N . GLY A 1 82 ? 18.682 14.589 -4.279 1.00 41.97 82 GLY A N 1
ATOM 583 C CA . GLY A 1 82 ? 19.487 15.243 -5.310 1.00 41.97 82 GLY A CA 1
ATOM 584 C C . GLY A 1 82 ? 18.728 16.151 -6.287 1.00 41.97 82 GLY A C 1
ATOM 585 O O . GLY A 1 82 ? 17.841 15.694 -6.995 1.00 41.97 82 GLY A O 1
ATOM 586 N N . ALA A 1 83 ? 19.173 17.411 -6.355 1.00 40.62 83 ALA A N 1
ATOM 587 C CA . ALA A 1 83 ? 19.539 18.237 -7.522 1.00 40.62 83 ALA A CA 1
ATOM 588 C C . ALA A 1 83 ? 18.715 18.227 -8.838 1.00 40.62 83 ALA A C 1
ATOM 590 O O . ALA A 1 83 ? 19.102 18.925 -9.770 1.00 40.62 83 ALA A O 1
ATOM 591 N N . ASN A 1 84 ? 17.574 17.548 -8.936 1.00 40.09 84 ASN A N 1
ATOM 592 C CA . ASN A 1 84 ? 16.655 17.629 -10.081 1.00 40.09 84 ASN A CA 1
ATOM 593 C C . ASN A 1 84 ? 15.459 18.549 -9.778 1.00 40.09 84 ASN A C 1
ATOM 595 O O . ASN A 1 84 ? 14.340 18.296 -10.214 1.00 40.09 84 ASN A O 1
ATOM 599 N N . ASN A 1 85 ? 15.701 19.617 -9.013 1.00 42.81 85 ASN A N 1
ATOM 600 C CA . ASN A 1 85 ? 14.696 20.592 -8.606 1.00 42.81 85 ASN A CA 1
ATOM 601 C C . ASN A 1 85 ? 14.185 21.402 -9.808 1.00 42.81 85 ASN A C 1
ATOM 603 O O . ASN A 1 85 ? 14.872 22.261 -10.347 1.00 42.81 85 ASN A O 1
ATOM 607 N N . GLY A 1 86 ? 12.918 21.208 -10.149 1.00 39.56 86 GLY A N 1
ATOM 608 C CA . GLY A 1 86 ? 12.097 22.175 -10.883 1.00 39.56 86 GLY A CA 1
ATOM 609 C C . GLY A 1 86 ? 11.409 23.178 -9.957 1.00 39.56 86 GLY A C 1
ATOM 610 O O . GLY A 1 86 ? 10.278 23.570 -10.209 1.00 39.56 86 GLY A O 1
ATOM 611 N N . CYS A 1 87 ? 12.121 23.549 -8.893 1.00 41.69 87 CYS A N 1
ATOM 612 C CA . CYS A 1 87 ? 12.027 24.781 -8.115 1.00 41.69 87 CYS A CA 1
ATOM 613 C C . CYS A 1 87 ? 13.490 25.127 -7.714 1.00 41.69 87 CYS A C 1
ATOM 615 O O . CYS A 1 87 ? 13.899 24.845 -6.592 1.00 41.69 87 CYS A O 1
ATOM 617 N N . THR A 1 88 ? 14.349 25.616 -8.626 1.00 34.12 88 THR A N 1
ATOM 618 C CA . THR A 1 88 ? 15.703 26.118 -8.260 1.00 34.12 88 THR A CA 1
ATOM 619 C C . THR A 1 88 ? 15.813 27.633 -8.422 1.00 34.12 88 THR A C 1
ATOM 621 O O . THR A 1 88 ? 15.583 28.115 -9.534 1.00 34.12 88 THR A O 1
ATOM 624 N N . PRO A 1 89 ? 16.283 28.376 -7.404 1.00 40.88 89 PRO A N 1
ATOM 625 C CA . PRO A 1 89 ? 16.833 29.712 -7.579 1.00 40.88 89 PRO A CA 1
ATOM 626 C C . PRO A 1 89 ? 18.358 29.648 -7.793 1.00 40.88 89 PRO A C 1
ATOM 628 O O . PRO A 1 89 ? 19.055 28.841 -7.183 1.00 40.88 89 PRO A O 1
ATOM 631 N N . SER A 1 90 ? 18.899 30.544 -8.618 1.00 35.34 90 SER A N 1
ATOM 632 C CA . SER A 1 90 ? 20.268 31.036 -8.445 1.00 35.34 90 SER A CA 1
ATOM 633 C C . SER A 1 90 ? 20.138 32.527 -8.193 1.00 35.34 90 SER A C 1
ATOM 635 O O . SER A 1 90 ? 19.769 33.264 -9.106 1.00 35.34 90 SER A O 1
ATOM 637 N N . ASP A 1 91 ? 20.439 32.984 -6.981 1.00 41.00 91 ASP A N 1
ATOM 638 C CA . ASP A 1 91 ? 21.073 34.291 -6.883 1.00 41.00 91 ASP A CA 1
ATOM 639 C C . ASP A 1 91 ? 22.584 34.092 -7.097 1.00 41.00 91 ASP A C 1
ATOM 641 O O . ASP A 1 91 ? 23.115 32.979 -7.017 1.00 41.00 91 ASP A O 1
ATOM 645 N N . GLY A 1 92 ? 23.275 35.144 -7.520 1.00 37.16 92 GLY A N 1
ATOM 646 C CA . GLY A 1 92 ? 24.655 35.055 -7.998 1.00 37.16 92 GLY A CA 1
ATOM 647 C C . GLY A 1 92 ? 25.709 34.786 -6.918 1.00 37.16 92 GLY A C 1
ATOM 648 O O . GLY A 1 92 ? 26.892 34.925 -7.223 1.00 37.16 92 GLY A O 1
ATOM 649 N N . ASN A 1 93 ? 25.324 34.443 -5.680 1.00 42.00 93 ASN A N 1
ATOM 650 C CA . ASN A 1 93 ? 26.213 34.556 -4.518 1.00 42.00 93 ASN A CA 1
ATOM 651 C C . ASN A 1 93 ? 26.618 33.218 -3.880 1.00 42.00 93 ASN A C 1
ATOM 653 O O . ASN A 1 93 ? 27.501 33.208 -3.023 1.00 42.00 93 ASN A O 1
ATOM 657 N N . GLY A 1 94 ? 26.034 32.088 -4.292 1.00 42.56 94 GLY A N 1
ATOM 658 C CA . GLY A 1 94 ? 26.496 30.754 -3.881 1.00 42.56 94 GLY A CA 1
ATOM 659 C C . GLY A 1 94 ? 26.386 30.444 -2.379 1.00 42.56 94 GLY A C 1
ATOM 660 O O . GLY A 1 94 ? 26.988 29.471 -1.924 1.00 42.56 94 GLY A O 1
ATOM 661 N N . ALA A 1 95 ? 25.631 31.238 -1.617 1.00 37.50 95 ALA A N 1
ATOM 662 C CA . ALA A 1 95 ? 25.226 30.910 -0.255 1.00 37.50 95 ALA A CA 1
ATOM 663 C C . ALA A 1 95 ? 23.832 30.248 -0.287 1.00 37.50 95 ALA A C 1
ATOM 665 O O . ALA A 1 95 ? 22.961 30.714 -1.021 1.00 37.50 95 ALA A O 1
ATOM 666 N N . PRO A 1 96 ? 23.603 29.152 0.454 1.00 36.81 96 PRO A N 1
ATOM 667 C CA . PRO A 1 96 ? 22.302 28.496 0.498 1.00 36.81 96 PRO A CA 1
ATOM 668 C C . PRO A 1 96 ? 21.375 29.224 1.477 1.00 36.81 96 PRO A C 1
ATOM 670 O O . PRO A 1 96 ? 21.591 29.083 2.669 1.00 36.81 96 PRO A O 1
ATOM 673 N N . GLU A 1 97 ? 20.370 29.969 0.997 1.00 40.28 97 GLU A N 1
ATOM 674 C CA . GLU A 1 97 ? 19.153 30.309 1.769 1.00 40.28 97 GLU A CA 1
ATOM 675 C C . GLU A 1 97 ? 18.122 31.093 0.927 1.00 40.28 97 GLU A C 1
ATOM 677 O O . GLU A 1 97 ? 18.246 32.296 0.729 1.00 40.28 97 GLU A O 1
ATOM 682 N N . ALA A 1 98 ? 17.114 30.377 0.410 1.00 35.56 98 ALA A N 1
ATOM 683 C CA . ALA A 1 98 ? 15.759 30.839 0.058 1.00 35.56 98 ALA A CA 1
ATOM 684 C C . ALA A 1 98 ? 14.997 29.640 -0.533 1.00 35.56 98 ALA A C 1
ATOM 686 O O . ALA A 1 98 ? 14.716 29.577 -1.729 1.00 35.56 98 ALA A O 1
ATOM 687 N N . ASN A 1 99 ? 14.734 28.634 0.300 1.00 47.28 99 ASN A N 1
ATOM 688 C CA . ASN A 1 99 ? 13.895 27.501 -0.072 1.00 47.28 99 ASN A CA 1
ATOM 689 C C . ASN A 1 99 ? 12.681 27.412 0.863 1.00 47.28 99 ASN A C 1
ATOM 691 O O . ASN A 1 99 ? 12.696 26.599 1.782 1.00 47.28 99 ASN A O 1
ATOM 695 N N . PRO A 1 100 ? 11.632 28.225 0.666 1.00 39.50 100 PRO A N 1
ATOM 696 C CA . PRO A 1 100 ? 10.328 27.944 1.235 1.00 39.50 100 PRO A CA 1
ATOM 697 C C . PRO A 1 100 ? 9.513 27.150 0.198 1.00 39.50 100 PRO A C 1
ATOM 699 O O . PRO A 1 100 ? 9.488 27.483 -0.984 1.00 39.50 100 PRO A O 1
ATOM 702 N N . GLY A 1 101 ? 8.889 26.056 0.631 1.00 48.72 101 GLY A N 1
ATOM 703 C CA . GLY A 1 101 ? 8.141 25.116 -0.203 1.00 48.72 101 GLY A CA 1
ATOM 704 C C . GLY A 1 101 ? 7.220 25.752 -1.239 1.00 48.72 101 GLY A C 1
ATOM 705 O O . GLY A 1 101 ? 6.472 26.666 -0.922 1.00 48.72 101 GLY A O 1
ATOM 706 N N . CYS A 1 102 ? 7.241 25.228 -2.464 1.00 55.72 102 CYS A N 1
ATOM 707 C CA . CYS A 1 102 ? 6.426 25.735 -3.566 1.00 55.72 102 CYS A CA 1
ATOM 708 C C . CYS A 1 102 ? 4.909 25.550 -3.332 1.00 55.72 102 CYS A C 1
ATOM 710 O O . CYS A 1 102 ? 4.133 26.103 -4.089 1.00 55.72 102 CYS A O 1
ATOM 712 N N . GLN A 1 103 ? 4.464 24.809 -2.312 1.00 68.44 103 GLN A N 1
ATOM 713 C CA . GLN A 1 103 ? 3.049 24.533 -2.029 1.00 68.44 103 GLN A CA 1
ATOM 714 C C . GLN A 1 103 ? 2.652 25.165 -0.690 1.00 68.44 103 GLN A C 1
ATOM 716 O O . GLN A 1 103 ? 3.355 24.954 0.295 1.00 68.44 103 GLN A O 1
ATOM 721 N N . GLU A 1 104 ? 1.522 25.879 -0.643 1.00 81.62 104 GLU A N 1
ATOM 722 C CA . GLU A 1 104 ? 0.929 26.380 0.612 1.00 81.62 104 GLU A CA 1
ATOM 723 C C . GLU A 1 104 ? -0.128 25.433 1.154 1.00 81.62 104 GLU A C 1
ATOM 725 O O . GLU A 1 104 ? -0.429 25.466 2.344 1.00 81.62 104 GLU A O 1
ATOM 730 N N . ILE A 1 105 ? -0.686 24.585 0.286 1.00 86.62 105 ILE A N 1
ATOM 731 C CA . ILE A 1 105 ? -1.669 23.578 0.657 1.00 86.62 105 ILE A CA 1
ATOM 732 C C . ILE A 1 105 ? -1.230 22.165 0.279 1.00 86.62 105 ILE A C 1
ATOM 734 O O . ILE A 1 105 ? -0.609 21.937 -0.760 1.00 86.62 105 ILE A O 1
ATOM 738 N N . SER A 1 106 ? -1.595 21.190 1.111 1.00 86.06 106 SER A N 1
ATOM 739 C CA . SER A 1 106 ? -1.364 19.772 0.835 1.00 86.06 106 SER A CA 1
ATOM 740 C C . SER A 1 106 ? -2.475 18.884 1.390 1.00 86.06 106 SER A C 1
ATOM 742 O O . SER A 1 106 ? -2.825 18.947 2.573 1.00 86.06 106 SER A O 1
ATOM 744 N N . GLY A 1 107 ? -3.000 18.002 0.535 1.00 86.19 107 GLY A N 1
ATOM 745 C CA . GLY A 1 107 ? -3.916 16.948 0.953 1.00 86.19 107 GLY A CA 1
ATOM 746 C C . GLY A 1 107 ? -3.182 15.893 1.782 1.00 86.19 107 GLY A C 1
ATOM 747 O O . GLY A 1 107 ? -2.231 15.277 1.305 1.00 86.19 107 GLY A O 1
ATOM 748 N N . MET A 1 108 ? -3.640 15.612 2.998 1.00 82.75 108 MET A N 1
ATOM 749 C CA . MET A 1 108 ? -3.046 14.621 3.891 1.00 82.75 108 MET A CA 1
ATOM 750 C C . MET A 1 108 ? -4.083 13.740 4.573 1.00 82.75 108 MET A C 1
ATOM 752 O O . MET A 1 108 ? -5.254 14.069 4.736 1.00 82.75 108 MET A O 1
ATOM 756 N N . SER A 1 109 ? -3.608 12.598 5.050 1.00 82.56 109 SER A N 1
ATOM 757 C CA . SER A 1 109 ? -4.415 11.648 5.806 1.00 82.56 109 SER A CA 1
ATOM 758 C C . SER A 1 109 ? -4.393 11.879 7.324 1.00 82.56 109 SER A C 1
ATOM 760 O O . SER A 1 109 ? -4.797 10.995 8.080 1.00 82.56 109 SER A O 1
ATOM 762 N N . ARG A 1 110 ? -3.804 12.994 7.766 1.00 77.94 110 ARG A N 1
ATOM 763 C CA . ARG A 1 110 ? -3.638 13.410 9.163 1.00 77.94 110 ARG A CA 1
ATOM 764 C C . ARG A 1 110 ? -3.586 14.944 9.237 1.00 77.94 110 ARG A C 1
ATOM 766 O O . ARG A 1 110 ? -3.234 15.557 8.223 1.00 77.94 110 ARG A O 1
ATOM 773 N N . PRO A 1 111 ? -3.908 15.551 10.390 1.00 80.38 111 PRO A N 1
ATOM 774 C CA . PRO A 1 111 ? -3.646 16.970 10.595 1.00 80.38 111 PRO A CA 1
ATOM 775 C C . PRO A 1 111 ? -2.134 17.230 10.650 1.00 80.38 111 PRO A C 1
ATOM 777 O O . PRO A 1 111 ? -1.341 16.305 10.864 1.00 80.38 111 PRO A O 1
ATOM 780 N N . LEU A 1 112 ? -1.747 18.494 10.483 1.00 76.00 112 LEU A N 1
ATOM 781 C CA . LEU A 1 112 ? -0.366 18.938 10.672 1.00 76.00 112 LEU A CA 1
ATOM 782 C C . LEU A 1 112 ? 0.161 18.592 12.071 1.00 76.00 112 LEU A C 1
ATOM 784 O O . LEU A 1 112 ? -0.543 18.754 13.073 1.00 76.00 112 LEU A O 1
ATOM 788 N N . GLN A 1 113 ? 1.405 18.105 12.131 1.00 72.62 113 GLN A N 1
ATOM 789 C CA . GLN A 1 113 ? 2.091 17.836 13.395 1.00 72.62 113 GLN A CA 1
ATOM 790 C C . GLN A 1 113 ? 2.758 19.113 13.920 1.00 72.62 113 GLN A C 1
ATOM 792 O O . GLN A 1 113 ? 3.135 19.979 13.136 1.00 72.62 113 GLN A O 1
ATOM 797 N N . SER A 1 114 ? 2.968 19.209 15.238 1.00 64.44 114 SER A N 1
ATOM 798 C CA . SER A 1 114 ? 3.592 20.381 15.879 1.00 64.44 114 SER A CA 1
ATOM 799 C C . SER A 1 114 ? 4.964 20.759 15.318 1.00 64.44 114 SER A C 1
ATOM 801 O O . SER A 1 114 ? 5.328 21.924 15.366 1.00 64.44 114 SER A O 1
ATOM 803 N N . GLY A 1 115 ? 5.713 19.800 14.760 1.00 64.25 115 GLY A N 1
ATOM 804 C CA . GLY A 1 115 ? 7.036 20.059 14.185 1.00 64.25 115 GLY A CA 1
ATOM 805 C C . GLY A 1 115 ? 7.021 21.081 13.044 1.00 64.25 115 GLY A C 1
ATOM 806 O O . GLY A 1 115 ? 8.017 21.761 12.842 1.00 64.25 115 GLY A O 1
ATOM 807 N N . ILE A 1 116 ? 5.888 21.265 12.351 1.00 66.88 116 ILE A N 1
ATOM 808 C CA . ILE A 1 116 ? 5.782 22.304 11.316 1.00 66.88 116 ILE A CA 1
ATOM 809 C C . ILE A 1 116 ? 5.837 23.725 11.893 1.00 66.88 116 ILE A C 1
ATOM 811 O O . ILE A 1 116 ? 6.155 24.677 11.182 1.00 66.88 116 ILE A O 1
ATOM 815 N N . CYS A 1 117 ? 5.529 23.877 13.181 1.00 63.44 117 CYS A N 1
ATOM 816 C CA . CYS A 1 117 ? 5.469 25.177 13.828 1.00 63.44 117 CYS A CA 1
ATOM 817 C C . CYS A 1 117 ? 6.836 25.725 14.239 1.00 63.44 117 CYS A C 1
ATOM 819 O O . CYS A 1 117 ? 6.979 26.936 14.409 1.00 63.44 117 CYS A O 1
ATOM 821 N N . ASP A 1 118 ? 7.810 24.830 14.413 1.00 59.12 118 ASP A N 1
ATOM 822 C CA . ASP A 1 118 ? 9.117 25.126 15.001 1.00 59.12 118 ASP A CA 1
ATOM 823 C C . ASP A 1 118 ? 10.197 25.426 13.938 1.00 59.12 118 ASP A C 1
ATOM 825 O O . ASP A 1 118 ? 11.273 25.917 14.278 1.00 59.12 118 ASP A O 1
ATOM 829 N N . ASP A 1 119 ? 9.910 25.159 12.656 1.00 53.25 119 ASP A N 1
ATOM 830 C CA . ASP A 1 119 ? 10.926 24.933 11.615 1.00 53.25 119 ASP A CA 1
ATOM 831 C C . ASP A 1 119 ? 11.057 26.028 10.533 1.00 53.25 119 ASP A C 1
ATOM 833 O O . ASP A 1 119 ? 11.784 25.814 9.563 1.00 53.25 119 ASP A O 1
ATOM 837 N N . ASP A 1 120 ? 10.450 27.217 10.677 1.00 53.38 120 ASP A N 1
ATOM 838 C CA . ASP A 1 120 ? 10.766 28.355 9.783 1.00 53.38 120 ASP A CA 1
ATOM 839 C C . ASP A 1 120 ? 11.595 29.451 10.485 1.00 53.38 120 ASP A C 1
ATOM 841 O O . ASP A 1 120 ? 11.067 30.487 10.897 1.00 53.38 120 ASP A O 1
ATOM 845 N N . PRO A 1 121 ? 12.921 29.258 10.639 1.00 49.28 121 PRO A N 1
ATOM 846 C CA . PRO A 1 121 ? 13.810 30.278 11.190 1.00 49.28 121 PRO A CA 1
ATOM 847 C C . PRO A 1 121 ? 14.048 31.457 10.230 1.00 49.28 121 PRO A C 1
ATOM 849 O O . PRO A 1 121 ? 14.674 32.440 10.634 1.00 49.28 121 PRO A O 1
ATOM 852 N N . ASN A 1 122 ? 13.581 31.383 8.977 1.00 49.78 122 ASN A N 1
ATOM 853 C CA . ASN A 1 122 ? 13.907 32.357 7.933 1.00 49.78 122 ASN A CA 1
ATOM 854 C C . ASN A 1 122 ? 12.943 33.549 7.887 1.00 49.78 122 ASN A C 1
ATOM 856 O O . ASN A 1 122 ? 13.241 34.542 7.219 1.00 49.78 122 ASN A O 1
ATOM 860 N N . PHE A 1 123 ? 11.835 33.505 8.632 1.00 51.91 123 PHE A N 1
ATOM 861 C CA . PHE A 1 123 ? 10.952 34.653 8.828 1.00 51.91 123 PHE A CA 1
ATOM 862 C C . PHE A 1 123 ? 11.061 35.203 10.260 1.00 51.91 123 PHE A C 1
ATOM 864 O O . PHE A 1 123 ? 10.401 34.715 11.181 1.00 51.91 123 PHE A O 1
ATOM 871 N N . PRO A 1 124 ? 11.878 36.251 10.492 1.00 44.12 124 PRO A N 1
ATOM 872 C CA . PRO A 1 124 ? 11.973 36.877 11.803 1.00 44.12 124 PRO A CA 1
ATOM 873 C C . PRO A 1 124 ? 10.633 37.529 12.180 1.00 44.12 124 PRO A C 1
ATOM 875 O O . PRO A 1 124 ? 10.298 38.606 11.692 1.00 44.12 124 PRO A O 1
ATOM 878 N N . GLY A 1 125 ? 9.881 36.881 13.075 1.00 52.94 125 GLY A N 1
ATOM 879 C CA . GLY A 1 125 ? 8.665 37.430 13.686 1.00 52.94 125 GLY A CA 1
ATOM 880 C C . GLY A 1 125 ? 7.370 36.639 13.481 1.00 52.94 125 GLY A C 1
ATOM 881 O O . GLY A 1 125 ? 6.368 37.035 14.070 1.00 52.94 125 GLY A O 1
ATOM 882 N N . SER A 1 126 ? 7.365 35.538 12.724 1.00 49.09 126 SER A N 1
ATOM 883 C CA . SER A 1 126 ? 6.204 34.642 12.632 1.00 49.09 126 SER A CA 1
ATOM 884 C C . SER A 1 126 ? 6.593 33.239 13.071 1.00 49.09 126 SER A C 1
ATOM 886 O O . SER A 1 126 ? 7.235 32.502 12.330 1.00 49.09 126 SER A O 1
ATOM 888 N N . THR A 1 127 ? 6.187 32.849 14.275 1.00 53.94 127 THR A N 1
ATOM 889 C CA . THR A 1 127 ? 5.936 31.430 14.536 1.00 53.94 127 THR A CA 1
ATOM 890 C C . THR A 1 127 ? 4.954 30.933 13.472 1.00 53.94 127 THR A C 1
ATOM 892 O O . THR A 1 127 ? 4.082 31.694 13.066 1.00 53.94 127 THR A O 1
ATOM 895 N N . ASN A 1 128 ? 5.055 29.688 13.008 1.00 57.22 128 ASN A N 1
ATOM 896 C CA . ASN A 1 128 ? 4.012 29.049 12.187 1.00 57.22 128 ASN A CA 1
ATOM 897 C C . ASN A 1 128 ? 2.776 28.737 13.069 1.00 57.22 128 ASN A C 1
ATOM 899 O O . ASN A 1 128 ? 2.222 27.637 13.072 1.00 57.22 128 ASN A O 1
ATOM 903 N N . ASP A 1 129 ? 2.358 29.718 13.871 1.00 62.09 129 ASP A N 1
ATOM 904 C CA . ASP A 1 129 ? 1.239 29.661 14.802 1.00 62.09 129 ASP A CA 1
ATOM 905 C C . ASP A 1 129 ? -0.115 29.608 14.089 1.00 62.09 129 ASP A C 1
ATOM 907 O O . ASP A 1 129 ? -1.132 29.329 14.714 1.00 62.09 129 ASP A O 1
ATOM 911 N N . GLN A 1 130 ? -0.119 29.795 12.772 1.00 69.88 130 GLN A N 1
ATOM 912 C CA . GLN A 1 130 ? -1.301 29.763 11.916 1.00 69.88 130 GLN A CA 1
ATOM 913 C C . GLN A 1 130 ? -1.453 28.445 11.144 1.00 69.88 130 GLN A C 1
ATOM 915 O O . GLN A 1 130 ? -2.305 28.349 10.275 1.00 69.88 130 GLN A O 1
ATOM 920 N N . ALA A 1 131 ? -0.648 27.412 11.412 1.00 77.62 131 ALA A N 1
ATOM 921 C CA . ALA A 1 131 ? -0.798 26.123 10.737 1.00 77.62 131 ALA A CA 1
ATOM 922 C C . ALA A 1 131 ? -2.192 25.497 10.983 1.00 77.62 131 ALA A C 1
ATOM 924 O O . ALA A 1 131 ? -2.579 25.224 12.126 1.00 77.62 131 ALA A O 1
ATOM 925 N N . GLU A 1 132 ? -2.922 25.212 9.901 1.00 83.00 132 GLU A N 1
ATOM 926 C CA . GLU A 1 132 ? -4.324 24.776 9.932 1.00 83.00 132 GLU A CA 1
ATOM 927 C C . GLU A 1 132 ? -4.592 23.580 9.013 1.00 83.00 132 GLU A C 1
ATOM 929 O O . GLU A 1 132 ? -3.903 23.342 8.021 1.00 83.00 132 GLU A O 1
ATOM 934 N N . GLY A 1 133 ? -5.650 22.837 9.327 1.00 87.12 133 GLY A N 1
ATOM 935 C CA . GLY A 1 133 ? -6.199 21.757 8.522 1.00 87.12 133 GLY A CA 1
ATOM 936 C C . GLY A 1 133 ? -7.713 21.881 8.361 1.00 87.12 133 GLY A C 1
ATOM 937 O O . GLY A 1 133 ? -8.444 22.078 9.328 1.00 87.12 133 GLY A O 1
ATOM 938 N N . LEU A 1 134 ? -8.201 21.700 7.138 1.00 88.62 134 LEU A N 1
ATOM 939 C CA . LEU A 1 134 ? -9.609 21.515 6.809 1.00 88.62 134 LEU A CA 1
ATOM 940 C C . LEU A 1 134 ? -9.878 20.028 6.624 1.00 88.62 134 LEU A C 1
ATOM 942 O O . LEU A 1 134 ? -9.515 19.442 5.601 1.00 88.62 134 LEU A O 1
ATOM 946 N N . ALA A 1 135 ? -10.533 19.407 7.599 1.00 90.75 135 ALA A N 1
ATOM 947 C CA . ALA A 1 135 ? -11.100 18.087 7.392 1.00 90.75 135 ALA A CA 1
ATOM 948 C C . ALA A 1 135 ? -12.320 18.199 6.474 1.00 90.75 135 ALA A C 1
ATOM 950 O O . ALA A 1 135 ? -13.229 18.980 6.750 1.00 90.75 135 ALA A O 1
ATOM 951 N N . PHE A 1 136 ? -12.343 17.422 5.393 1.00 91.31 136 PHE A N 1
ATOM 952 C CA . PHE A 1 136 ? -13.371 17.538 4.350 1.00 91.31 136 PHE A CA 1
ATOM 953 C C . PHE A 1 136 ? -14.135 16.234 4.106 1.00 91.31 136 PHE A C 1
ATOM 955 O O . PHE A 1 136 ? -15.324 16.257 3.792 1.00 91.31 136 PHE A O 1
ATOM 962 N N . CYS A 1 137 ? -13.476 15.092 4.306 1.00 93.44 137 CYS A N 1
ATOM 963 C CA . CYS A 1 137 ? -14.072 13.766 4.185 1.00 93.44 137 CYS A CA 1
ATOM 964 C C . CYS A 1 137 ? -13.610 12.869 5.331 1.00 93.44 137 CYS A C 1
ATOM 966 O O . CYS A 1 137 ? -12.574 13.105 5.953 1.00 93.44 137 CYS A O 1
ATOM 968 N N . ALA A 1 138 ? -14.397 11.841 5.616 1.00 92.44 138 ALA A N 1
ATOM 969 C CA . ALA A 1 138 ? -14.046 10.765 6.521 1.00 92.44 138 ALA A CA 1
ATOM 970 C C . ALA A 1 138 ? -13.722 9.498 5.725 1.00 92.44 138 ALA A C 1
ATOM 972 O O . ALA A 1 138 ? -14.338 9.201 4.701 1.00 92.44 138 ALA A O 1
ATOM 973 N N . ASP A 1 139 ? -12.766 8.735 6.227 1.00 91.50 139 ASP A N 1
ATOM 974 C CA . ASP A 1 139 ? -12.369 7.437 5.700 1.00 91.50 139 ASP A CA 1
ATOM 975 C C . ASP A 1 139 ? -12.467 6.398 6.818 1.00 91.50 139 ASP A C 1
ATOM 977 O O . ASP A 1 139 ? -12.235 6.698 7.990 1.00 91.50 139 ASP A O 1
ATOM 981 N N . GLY A 1 140 ? -12.831 5.174 6.459 1.00 90.56 140 GLY A N 1
ATOM 982 C CA . GLY A 1 140 ? -12.787 4.031 7.356 1.00 90.56 140 GLY A CA 1
ATOM 983 C C . GLY A 1 140 ? -11.704 3.087 6.875 1.00 90.56 140 GLY A C 1
ATOM 984 O O . GLY A 1 140 ? -11.934 2.363 5.915 1.00 90.56 140 GLY A O 1
ATOM 985 N N . LEU A 1 141 ? -10.554 3.043 7.550 1.00 91.69 141 LEU A N 1
ATOM 986 C CA . LEU A 1 141 ? -9.555 2.029 7.217 1.00 91.69 141 LEU A CA 1
ATOM 987 C C . LEU A 1 141 ? -10.153 0.644 7.478 1.00 91.69 141 LEU A C 1
ATOM 989 O O . LEU A 1 141 ? -10.724 0.384 8.536 1.00 91.69 141 LEU A O 1
ATOM 993 N N . VAL A 1 142 ? -10.044 -0.259 6.520 1.00 92.25 142 VAL A N 1
ATOM 994 C CA . VAL A 1 142 ? -10.650 -1.589 6.594 1.00 92.25 142 VAL A CA 1
ATOM 995 C C . VAL A 1 142 ? -9.585 -2.654 6.732 1.00 92.25 142 VAL A C 1
ATOM 997 O O . VAL A 1 142 ? -8.506 -2.539 6.155 1.00 92.25 142 VAL A O 1
ATOM 1000 N N . ILE A 1 143 ? -9.910 -3.703 7.484 1.00 94.06 143 ILE A N 1
ATOM 1001 C CA . ILE A 1 143 ? -9.244 -4.997 7.364 1.00 94.06 143 ILE A CA 1
ATOM 1002 C C . ILE A 1 143 ? -10.098 -5.832 6.421 1.00 94.06 143 ILE A C 1
ATOM 1004 O O . ILE A 1 143 ? -11.272 -6.051 6.689 1.00 94.06 143 ILE A O 1
ATOM 1008 N N . LEU A 1 144 ? -9.521 -6.268 5.317 1.00 91.88 144 LEU A N 1
ATOM 1009 C CA . LEU A 1 144 ? -10.157 -7.058 4.276 1.00 91.88 144 LEU A CA 1
ATOM 1010 C C . LEU A 1 144 ? -9.713 -8.501 4.408 1.00 91.88 144 LEU A C 1
ATOM 1012 O O . LEU A 1 144 ? -8.571 -8.768 4.780 1.00 91.88 144 LEU A O 1
ATOM 1016 N N . GLY A 1 145 ? -10.562 -9.416 3.979 1.00 89.69 145 GLY A N 1
ATOM 1017 C CA . GLY A 1 145 ? -10.152 -10.767 3.626 1.00 89.69 145 GLY A CA 1
ATOM 1018 C C . GLY A 1 145 ? -11.020 -11.295 2.498 1.00 89.69 145 GLY A C 1
ATOM 1019 O O . GLY A 1 145 ? -12.070 -10.735 2.180 1.00 89.69 145 GLY A O 1
ATOM 1020 N N . ASN A 1 146 ? -10.553 -12.370 1.877 1.00 87.56 146 ASN A N 1
ATOM 1021 C CA . ASN A 1 146 ? -11.330 -13.078 0.876 1.00 87.56 146 ASN A CA 1
ATOM 1022 C C . ASN A 1 146 ? -12.597 -13.659 1.520 1.00 87.56 146 ASN A C 1
ATOM 1024 O O . ASN A 1 146 ? -12.520 -14.273 2.589 1.00 87.56 146 ASN A O 1
ATOM 1028 N N . ASN A 1 147 ? -13.734 -13.520 0.845 1.00 79.69 147 ASN A N 1
ATOM 1029 C CA . ASN A 1 147 ? -15.030 -13.971 1.339 1.00 79.69 147 ASN A CA 1
ATOM 1030 C C . ASN A 1 147 ? -14.991 -15.456 1.695 1.00 79.69 147 ASN A C 1
ATOM 1032 O O . ASN A 1 147 ? -15.346 -15.803 2.817 1.00 79.69 147 ASN A O 1
ATOM 1036 N N . ASP A 1 148 ? -14.477 -16.333 0.819 1.00 79.56 148 ASP A N 1
ATOM 1037 C CA . ASP A 1 148 ? -14.433 -17.780 1.096 1.00 79.56 148 ASP A CA 1
ATOM 1038 C C . ASP A 1 148 ? -13.624 -18.109 2.356 1.00 79.56 148 ASP A C 1
ATOM 1040 O O . ASP A 1 148 ? -13.878 -19.122 3.009 1.00 79.56 148 ASP A O 1
ATOM 1044 N N . SER A 1 149 ? -12.649 -17.254 2.677 1.00 84.94 149 SER A N 1
ATOM 1045 C CA . SER A 1 149 ? -11.736 -17.421 3.806 1.00 84.94 149 SER A CA 1
ATOM 1046 C C . SER A 1 149 ? -12.322 -16.855 5.102 1.00 84.94 149 SER A C 1
ATOM 1048 O O . SER A 1 149 ? -12.293 -17.529 6.131 1.00 84.94 149 SER A O 1
ATOM 1050 N N . ILE A 1 150 ? -12.878 -15.636 5.084 1.00 80.94 150 ILE A N 1
ATOM 1051 C CA . ILE A 1 150 ? -13.510 -15.032 6.274 1.00 80.94 150 ILE A CA 1
ATOM 1052 C C . ILE A 1 150 ? -14.857 -15.689 6.566 1.00 80.94 150 ILE A C 1
ATOM 1054 O O . ILE A 1 150 ? -15.158 -15.958 7.724 1.00 80.94 150 ILE A O 1
ATOM 1058 N N . GLY A 1 151 ? -15.643 -16.009 5.537 1.00 72.25 151 GLY A N 1
ATOM 1059 C CA . GLY A 1 151 ? -16.932 -16.699 5.641 1.00 72.25 151 GLY A CA 1
ATOM 1060 C C . GLY A 1 151 ? -16.843 -18.090 6.272 1.00 72.25 151 GLY A C 1
ATOM 1061 O O . GLY A 1 151 ? -17.862 -18.700 6.584 1.00 72.25 151 GLY A O 1
ATOM 1062 N N . ALA A 1 152 ? -15.626 -18.579 6.532 1.00 72.44 152 ALA A N 1
ATOM 1063 C CA . ALA A 1 152 ? -15.382 -19.690 7.441 1.00 72.44 152 ALA A CA 1
ATOM 1064 C C . ALA A 1 152 ? -15.755 -19.431 8.896 1.00 72.44 152 ALA A C 1
ATOM 1066 O O . ALA A 1 152 ? -15.858 -20.385 9.664 1.00 72.44 152 ALA A O 1
ATOM 1067 N N . TYR A 1 153 ? -15.982 -18.178 9.270 1.00 80.75 153 TYR A N 1
ATOM 1068 C CA . TYR A 1 153 ? -16.304 -17.771 10.624 1.00 80.75 153 TYR A CA 1
ATOM 1069 C C . TYR A 1 153 ? -17.539 -16.889 10.569 1.00 80.75 153 TYR A C 1
ATOM 1071 O O . TYR A 1 153 ? -17.464 -15.702 10.262 1.00 80.75 153 TYR A O 1
ATOM 1079 N N . GLY A 1 154 ? -18.687 -17.500 10.847 1.00 75.00 154 GLY A N 1
ATOM 1080 C CA . GLY A 1 154 ? -19.935 -16.781 11.036 1.00 75.00 154 GLY A CA 1
ATOM 1081 C C . GLY A 1 154 ? -19.995 -16.227 12.452 1.00 75.00 154 GLY A C 1
ATOM 1082 O O . GLY A 1 154 ? -19.554 -16.890 13.394 1.00 75.00 154 GLY A O 1
ATOM 1083 N N . THR A 1 155 ? -20.587 -1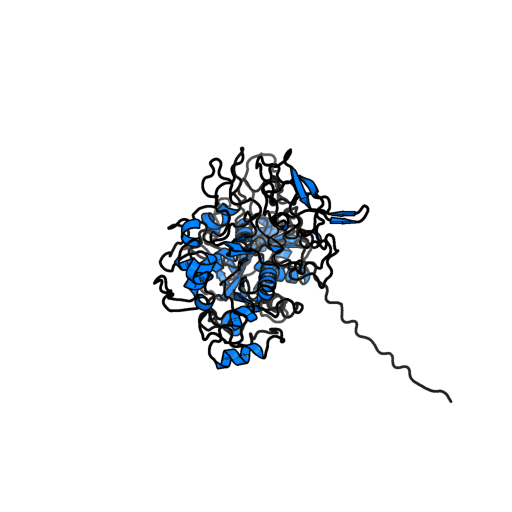5.048 12.644 1.00 77.12 155 THR A N 1
ATOM 1084 C CA . THR A 1 155 ? -20.859 -14.535 14.001 1.00 77.12 155 THR A CA 1
ATOM 1085 C C . THR A 1 155 ? -21.693 -15.513 14.836 1.00 77.12 155 THR A C 1
ATOM 1087 O O . THR A 1 155 ? -21.498 -15.617 16.045 1.00 77.12 155 THR A O 1
ATOM 1090 N N . ASP A 1 156 ? -22.566 -16.282 14.181 1.00 79.62 156 ASP A N 1
ATOM 1091 C CA . ASP A 1 156 ? -23.319 -17.400 14.744 1.00 79.62 156 ASP A CA 1
ATOM 1092 C C . ASP A 1 156 ? -23.617 -18.473 13.671 1.00 79.62 156 ASP A C 1
ATOM 1094 O O . ASP A 1 156 ? -23.240 -18.358 12.502 1.00 79.62 156 ASP A O 1
ATOM 1098 N N . ALA A 1 157 ? -24.301 -19.552 14.062 1.00 78.19 157 ALA A N 1
ATOM 1099 C CA . ALA A 1 157 ? -24.623 -20.645 13.145 1.00 78.19 157 ALA A CA 1
ATOM 1100 C C . ALA A 1 157 ? -25.608 -20.242 12.029 1.00 78.19 157 ALA A C 1
ATOM 1102 O O . ALA A 1 157 ? -25.587 -20.845 10.957 1.00 78.19 157 ALA A O 1
ATOM 1103 N N . ALA A 1 158 ? -26.462 -19.236 12.251 1.00 77.19 158 ALA A N 1
ATOM 1104 C CA . ALA A 1 158 ? -27.391 -18.746 11.230 1.00 77.19 158 ALA A CA 1
ATOM 1105 C C . ALA A 1 158 ? -26.658 -17.894 10.180 1.00 77.19 158 ALA A C 1
ATOM 1107 O O . ALA A 1 158 ? -26.929 -17.998 8.984 1.00 77.19 158 ALA A O 1
ATOM 1108 N N . SER A 1 159 ? -25.664 -17.133 10.630 1.00 76.06 159 SER A N 1
ATOM 1109 C CA . SER A 1 159 ? -24.739 -16.332 9.830 1.00 76.06 159 SER A CA 1
ATOM 1110 C C . SER A 1 159 ? -23.945 -17.215 8.862 1.00 76.06 159 SER A C 1
ATOM 1112 O O . SER A 1 159 ? -23.810 -16.872 7.690 1.00 76.06 159 SER A O 1
ATOM 1114 N N . CYS A 1 160 ? -23.538 -18.415 9.300 1.00 72.75 160 CYS A N 1
ATOM 1115 C CA . CYS A 1 160 ? -22.932 -19.413 8.414 1.00 72.75 160 CYS A CA 1
ATOM 1116 C C . CYS A 1 160 ? -23.833 -19.803 7.232 1.00 72.75 160 CYS A C 1
ATOM 1118 O O . CYS A 1 160 ? -23.313 -20.097 6.165 1.00 72.75 160 CYS A O 1
ATOM 1120 N N . ALA A 1 161 ? -25.162 -19.823 7.386 1.00 69.38 161 ALA A N 1
ATOM 1121 C CA . ALA A 1 161 ? -26.079 -20.146 6.290 1.00 69.38 161 ALA A CA 1
ATOM 1122 C C . ALA A 1 161 ? -26.338 -18.945 5.360 1.00 69.38 161 ALA A C 1
ATOM 1124 O O . ALA A 1 161 ? -26.506 -19.128 4.155 1.00 69.38 161 ALA A O 1
ATOM 1125 N N . ALA A 1 162 ? -26.352 -17.724 5.906 1.00 64.81 162 ALA A N 1
ATOM 1126 C CA . ALA A 1 162 ? -26.580 -16.489 5.154 1.00 64.81 162 ALA A CA 1
ATOM 1127 C C . ALA A 1 162 ? -25.408 -16.131 4.224 1.00 64.81 162 ALA A C 1
ATOM 1129 O O . ALA A 1 162 ? -25.632 -15.664 3.105 1.00 64.81 162 ALA A O 1
ATOM 1130 N N . TYR A 1 163 ? -24.176 -16.409 4.659 1.00 62.78 163 TYR A N 1
ATOM 1131 C CA . TYR A 1 163 ? -22.953 -16.147 3.900 1.00 62.78 163 TYR A CA 1
ATOM 1132 C C . TYR A 1 163 ? -22.987 -16.777 2.489 1.00 62.78 163 TYR A C 1
ATOM 1134 O O . TYR A 1 163 ? -22.784 -16.088 1.486 1.00 62.78 163 TYR A O 1
ATOM 1142 N N . PHE A 1 164 ? -23.365 -18.057 2.376 1.00 59.03 164 PHE A N 1
ATOM 1143 C CA . PHE A 1 164 ? -23.384 -18.782 1.094 1.00 59.03 164 PHE A CA 1
ATOM 1144 C C . PHE A 1 164 ? -24.463 -18.315 0.106 1.00 59.03 164 PHE A C 1
ATOM 1146 O O . PHE A 1 164 ? -24.388 -18.642 -1.076 1.00 59.03 164 PHE A O 1
ATOM 1153 N N . ALA A 1 165 ? -25.466 -17.555 0.553 1.00 49.75 165 ALA A N 1
ATOM 1154 C CA . ALA A 1 165 ? -26.573 -17.127 -0.300 1.00 49.75 165 ALA A CA 1
ATOM 1155 C C . ALA A 1 165 ? -26.272 -15.858 -1.128 1.00 49.75 165 ALA A C 1
ATOM 1157 O O . ALA A 1 165 ? -27.082 -15.501 -1.981 1.00 49.75 165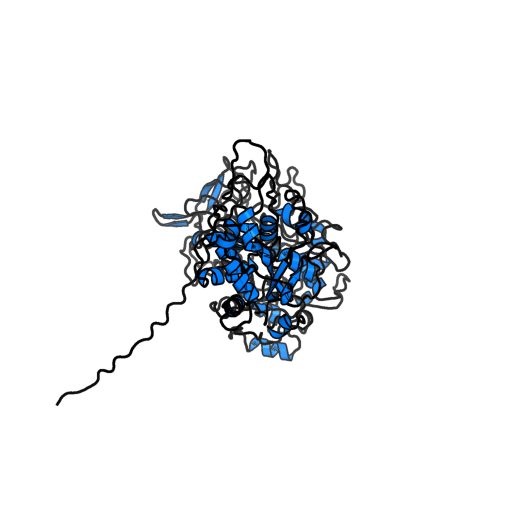 ALA A O 1
ATOM 1158 N N . SER A 1 166 ? -25.147 -15.162 -0.889 1.00 50.00 166 SER A N 1
ATOM 1159 C CA . SER A 1 166 ? -24.943 -13.783 -1.381 1.00 50.00 166 SER A CA 1
ATOM 1160 C C . SER A 1 166 ? -23.655 -13.508 -2.170 1.00 50.00 166 SER A C 1
ATOM 1162 O O . SER A 1 166 ? -23.428 -12.361 -2.563 1.00 50.00 166 SER A O 1
ATOM 1164 N N . SER A 1 167 ? -22.846 -14.529 -2.484 1.00 51.78 167 SER A N 1
ATOM 1165 C CA . SER A 1 167 ? -21.524 -14.376 -3.129 1.00 51.78 167 SER A CA 1
ATOM 1166 C C . SER A 1 167 ? -21.541 -13.786 -4.554 1.00 51.78 167 SER A C 1
ATOM 1168 O O . SER A 1 167 ? -20.500 -13.722 -5.200 1.00 51.78 167 SER A O 1
ATOM 1170 N N . THR A 1 168 ? -22.700 -13.378 -5.079 1.00 53.97 168 THR A N 1
ATOM 1171 C CA . THR A 1 168 ? -22.861 -12.849 -6.443 1.00 53.97 168 THR A CA 1
ATOM 1172 C C . THR A 1 168 ? -23.275 -11.382 -6.506 1.00 53.97 168 THR A C 1
ATOM 1174 O O . THR A 1 168 ? -23.273 -10.815 -7.597 1.00 53.97 168 THR A O 1
ATOM 1177 N N . THR A 1 169 ? -23.659 -10.754 -5.391 1.00 56.97 169 THR A N 1
ATOM 1178 C CA . THR A 1 169 ? -24.117 -9.356 -5.422 1.00 56.97 169 THR A CA 1
ATOM 1179 C C . THR A 1 169 ? -22.963 -8.434 -5.036 1.00 56.97 169 THR A C 1
ATOM 1181 O O . THR A 1 169 ? -22.412 -8.597 -3.948 1.00 56.97 169 THR A O 1
ATOM 1184 N N . PRO A 1 170 ? -22.579 -7.459 -5.872 1.00 55.19 170 PRO A N 1
ATOM 1185 C CA . PRO A 1 170 ? -21.608 -6.454 -5.472 1.00 55.19 170 PRO A CA 1
ATOM 1186 C C . PRO A 1 170 ? -22.048 -5.690 -4.222 1.00 55.19 170 PRO A C 1
ATOM 1188 O O . PRO A 1 170 ? -23.237 -5.424 -4.044 1.00 55.19 170 PRO A O 1
ATOM 1191 N N . ASN A 1 171 ? -21.091 -5.288 -3.384 1.00 58.44 171 ASN A N 1
ATOM 1192 C CA . ASN A 1 171 ? -21.339 -4.290 -2.346 1.00 58.44 171 ASN A CA 1
ATOM 1193 C C . ASN A 1 171 ? -21.555 -2.930 -3.029 1.00 58.44 171 ASN A C 1
ATOM 1195 O O . ASN A 1 171 ? -20.612 -2.173 -3.246 1.00 58.44 171 ASN A O 1
ATOM 1199 N N . THR A 1 172 ? -22.793 -2.647 -3.436 1.00 50.53 172 THR A N 1
ATOM 1200 C CA . THR A 1 172 ? -23.186 -1.350 -4.001 1.00 50.53 172 THR A CA 1
ATOM 1201 C C . THR A 1 172 ? -23.776 -0.462 -2.905 1.00 50.53 172 THR A C 1
ATOM 1203 O O . THR A 1 172 ? -24.780 -0.824 -2.292 1.00 50.53 172 THR A O 1
ATOM 1206 N N . GLY A 1 173 ? -23.207 0.723 -2.694 1.00 53.41 173 GLY A N 1
ATOM 1207 C CA . GLY A 1 173 ? -23.707 1.750 -1.764 1.00 53.41 173 GLY A CA 1
ATOM 1208 C C . GLY A 1 173 ? -23.070 1.841 -0.359 1.00 53.41 173 GLY A C 1
ATOM 1209 O O . GLY A 1 173 ? -22.148 1.123 0.010 1.00 53.41 173 GLY A O 1
ATOM 1210 N N . ASN A 1 174 ? -23.594 2.768 0.457 1.00 54.28 174 ASN A N 1
ATOM 1211 C CA . ASN A 1 174 ? -23.152 3.054 1.838 1.00 54.28 174 ASN A CA 1
ATOM 1212 C C . ASN A 1 174 ? -23.438 1.932 2.854 1.00 54.28 174 ASN A C 1
ATOM 1214 O O . ASN A 1 174 ? -23.080 2.059 4.029 1.00 54.28 174 ASN A O 1
ATOM 1218 N N . GLN A 1 175 ? -24.081 0.850 2.415 1.00 56.84 175 GLN A N 1
ATOM 1219 C CA . GLN A 1 175 ? -24.430 -0.296 3.238 1.00 56.84 175 GLN A CA 1
ATOM 1220 C C . GLN A 1 175 ? -23.529 -1.469 2.868 1.00 56.84 175 GLN A C 1
ATOM 1222 O O . GLN A 1 175 ? -23.593 -1.982 1.755 1.00 56.84 175 GLN A O 1
ATOM 1227 N N . PHE A 1 176 ? -22.708 -1.903 3.822 1.00 63.38 176 PHE A N 1
ATOM 1228 C CA . PHE A 1 176 ? -22.133 -3.239 3.769 1.00 63.38 176 PHE A CA 1
ATOM 1229 C C . PHE A 1 176 ? -23.240 -4.186 4.216 1.00 63.38 176 PHE A C 1
ATOM 1231 O O . PHE A 1 176 ? -23.651 -4.088 5.377 1.00 63.38 176 PHE A O 1
ATOM 1238 N N . PRO A 1 177 ? -23.793 -5.033 3.330 1.00 58.91 177 PRO A N 1
ATOM 1239 C CA . PRO A 1 177 ? -24.700 -6.069 3.777 1.00 58.91 177 PRO A CA 1
ATOM 1240 C C . PRO A 1 177 ? -23.937 -6.893 4.809 1.00 58.91 177 PRO A C 1
ATOM 1242 O O . PRO A 1 177 ? -22.893 -7.468 4.511 1.00 58.91 177 PRO A O 1
ATOM 1245 N N . ASP A 1 178 ? -24.424 -6.883 6.044 1.00 61.44 178 ASP A N 1
ATOM 1246 C CA . ASP A 1 178 ? -23.886 -7.716 7.103 1.00 61.44 178 ASP A CA 1
ATOM 1247 C C . ASP A 1 178 ? -24.217 -9.173 6.769 1.00 61.44 178 ASP A C 1
ATOM 1249 O O . ASP A 1 178 ? -25.242 -9.718 7.177 1.00 61.44 178 ASP A O 1
ATOM 1253 N N . ARG A 1 179 ? -23.367 -9.788 5.948 1.00 65.19 179 ARG A N 1
ATOM 1254 C CA . ARG A 1 179 ? -23.523 -11.161 5.456 1.00 65.19 179 ARG A CA 1
ATOM 1255 C C . ARG A 1 179 ? -23.106 -12.196 6.492 1.00 65.19 179 ARG A C 1
ATOM 1257 O O . ARG A 1 179 ? -22.893 -13.357 6.153 1.00 65.19 179 ARG A O 1
ATOM 1264 N N . GLY A 1 180 ? -22.975 -11.779 7.751 1.00 56.78 180 GLY A N 1
ATOM 1265 C CA . GLY A 1 180 ? -22.515 -12.641 8.823 1.00 56.78 180 GLY A CA 1
ATOM 1266 C C . GLY A 1 180 ? -21.012 -12.904 8.789 1.00 56.78 180 GLY A C 1
ATOM 1267 O O . GLY A 1 180 ? -20.569 -13.849 9.436 1.00 56.78 180 GLY A O 1
ATOM 1268 N N . VAL A 1 181 ? -20.235 -12.092 8.059 1.00 65.81 181 VAL A N 1
ATOM 1269 C CA . VAL A 1 181 ? -18.766 -12.140 8.086 1.00 65.81 181 VAL A CA 1
ATOM 1270 C C . VAL A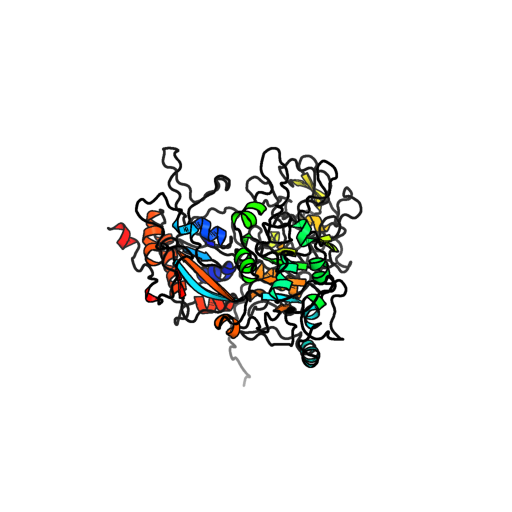 1 181 ? -18.252 -11.975 9.513 1.00 65.81 181 VAL A C 1
ATOM 1272 O O . VAL A 1 181 ? -18.738 -11.136 10.283 1.00 65.81 181 VAL A O 1
ATOM 1275 N N . GLY A 1 182 ? -17.264 -12.801 9.858 1.00 70.44 182 GLY A N 1
ATOM 1276 C CA . GLY A 1 182 ? -16.655 -12.840 11.179 1.00 70.44 182 GLY A CA 1
ATOM 1277 C C . GLY A 1 182 ? -16.106 -11.483 11.616 1.00 70.44 182 GLY A C 1
ATOM 1278 O O . GLY A 1 182 ? -15.698 -10.649 10.809 1.00 70.44 182 GLY A O 1
ATOM 1279 N N . ALA A 1 183 ? -16.094 -11.255 12.926 1.00 86.44 183 ALA A N 1
ATOM 1280 C CA . ALA A 1 183 ? -15.370 -10.143 13.535 1.00 86.44 183 ALA A CA 1
ATOM 1281 C C . ALA A 1 183 ? -13.944 -10.588 13.872 1.00 86.44 183 ALA A C 1
ATOM 1283 O O . ALA A 1 183 ? -13.717 -11.770 14.131 1.00 86.44 183 ALA A O 1
ATOM 1284 N N . LEU A 1 184 ? -12.985 -9.664 13.942 1.00 91.50 184 LEU A N 1
ATOM 1285 C CA . LEU A 1 184 ? -11.659 -10.000 14.471 1.00 91.50 184 LEU A CA 1
ATOM 1286 C C . LEU A 1 184 ? -11.756 -10.464 15.918 1.00 91.50 184 LEU A C 1
ATOM 1288 O O . LEU A 1 184 ? -12.504 -9.879 16.703 1.00 91.50 184 LEU A O 1
ATOM 1292 N N . ARG A 1 185 ? -10.958 -11.464 16.294 1.00 92.56 185 ARG A N 1
ATOM 1293 C CA . ARG A 1 185 ? -10.884 -11.968 17.667 1.00 92.56 185 ARG A CA 1
ATOM 1294 C C . ARG A 1 185 ? -10.576 -10.835 18.642 1.00 92.56 185 ARG A C 1
ATOM 1296 O O . ARG A 1 185 ? -9.539 -10.205 18.527 1.00 92.56 185 ARG A O 1
ATOM 1303 N N . ASN A 1 186 ? -11.464 -10.587 19.603 1.00 92.81 186 ASN A N 1
ATOM 1304 C CA . ASN A 1 186 ? -11.289 -9.530 20.606 1.00 92.81 186 ASN A CA 1
ATOM 1305 C C . ASN A 1 186 ? -10.933 -10.054 21.999 1.00 92.81 186 ASN A C 1
ATOM 1307 O O . ASN A 1 186 ? -10.738 -9.257 22.905 1.00 92.81 186 ASN A O 1
ATOM 1311 N N . SER A 1 187 ? -10.915 -11.372 22.201 1.00 93.56 187 SER A N 1
ATOM 1312 C CA . SER A 1 187 ? -10.699 -11.957 23.519 1.00 93.56 187 SER A CA 1
ATOM 1313 C C . SER A 1 187 ? -10.189 -13.400 23.457 1.00 93.56 187 SER A C 1
ATOM 1315 O O . SER A 1 187 ? -10.294 -14.099 22.441 1.00 93.56 187 SER A O 1
ATOM 1317 N N . GLY A 1 188 ? -9.654 -13.860 24.585 1.00 93.56 188 GLY A N 1
ATOM 1318 C CA . GLY A 1 188 ? -9.367 -15.260 24.870 1.00 93.56 188 GLY A CA 1
ATOM 1319 C C . GLY A 1 188 ? -7.887 -15.623 24.815 1.00 93.56 188 GLY A C 1
ATOM 1320 O O . GLY A 1 188 ? -7.038 -14.870 24.345 1.00 93.56 188 GLY A O 1
ATOM 1321 N N . THR A 1 189 ? -7.601 -16.833 25.281 1.00 95.19 189 THR A N 1
ATOM 1322 C CA . THR A 1 189 ? -6.241 -17.357 25.416 1.00 95.19 189 THR A CA 1
ATOM 1323 C C . THR A 1 189 ? -5.814 -18.095 24.154 1.00 95.19 189 THR A C 1
ATOM 1325 O O . THR A 1 189 ? -6.564 -18.918 23.622 1.00 95.19 189 THR A O 1
ATOM 1328 N N . LEU A 1 190 ? -4.603 -17.817 23.694 1.00 94.31 190 LEU A N 1
ATOM 1329 C CA . LEU A 1 190 ? -3.881 -18.636 22.728 1.00 94.31 190 LEU A CA 1
ATOM 1330 C C . LEU A 1 190 ? -3.231 -19.839 23.436 1.00 94.31 190 LEU A C 1
ATOM 1332 O O . LEU A 1 190 ? -2.990 -19.803 24.641 1.00 94.31 190 LEU A O 1
ATOM 1336 N N . ALA A 1 191 ? -2.917 -20.908 22.714 1.00 93.12 191 ALA A N 1
ATOM 1337 C CA . ALA A 1 191 ? -2.221 -22.089 23.229 1.00 93.12 191 ALA A CA 1
ATOM 1338 C C . ALA A 1 191 ? -0.839 -21.759 23.824 1.00 93.12 191 ALA A C 1
ATOM 1340 O O . ALA A 1 191 ? -0.404 -22.412 24.770 1.00 93.12 191 ALA A O 1
ATOM 1341 N N . SER A 1 192 ? -0.178 -20.709 23.336 1.00 92.50 192 SER A N 1
ATOM 1342 C CA . SER A 1 192 ? 1.038 -20.122 23.917 1.00 92.50 192 SER A CA 1
ATOM 1343 C C . SER A 1 192 ? 0.825 -19.482 25.295 1.00 92.50 192 SER A C 1
ATOM 1345 O O . SER A 1 192 ? 1.796 -19.095 25.943 1.00 92.50 192 SER A O 1
ATOM 1347 N N . GLY A 1 193 ? -0.422 -19.346 25.755 1.00 95.38 193 GLY A N 1
ATOM 1348 C CA . GLY A 1 193 ? -0.800 -18.673 26.998 1.00 95.38 193 GLY A CA 1
ATOM 1349 C C . GLY A 1 193 ? -1.016 -17.165 26.849 1.00 95.38 193 GLY A C 1
ATOM 1350 O O . GLY A 1 193 ? -1.487 -16.527 27.792 1.00 95.38 193 GLY A O 1
ATOM 1351 N N . TYR A 1 194 ? -0.719 -16.594 25.676 1.00 95.62 194 TYR A N 1
ATOM 1352 C CA . TYR A 1 194 ? -0.957 -15.180 25.401 1.00 95.62 194 TYR A CA 1
ATOM 1353 C C . TYR A 1 194 ? -2.456 -14.853 25.453 1.00 95.62 194 TYR A C 1
ATOM 1355 O O . TYR A 1 194 ? -3.278 -15.556 24.862 1.00 95.62 194 TYR A O 1
ATOM 1363 N N . GLN A 1 195 ? -2.803 -13.780 26.161 1.00 96.25 195 GLN A N 1
ATOM 1364 C CA . GLN A 1 195 ? -4.171 -13.282 26.267 1.00 96.25 195 GLN A CA 1
ATOM 1365 C C . GLN A 1 195 ? -4.413 -12.227 25.194 1.00 96.25 195 GLN A C 1
ATOM 1367 O O . GLN A 1 195 ? -3.839 -11.139 25.257 1.00 96.25 195 GLN A O 1
ATOM 1372 N N . ILE A 1 196 ? -5.291 -12.534 24.242 1.00 94.94 196 ILE A N 1
ATOM 1373 C CA . ILE A 1 196 ? -5.878 -11.514 23.375 1.00 94.94 196 ILE A CA 1
ATOM 1374 C C . ILE A 1 196 ? -6.871 -10.744 24.242 1.00 94.94 196 ILE A C 1
ATOM 1376 O O . ILE A 1 196 ? -7.815 -11.338 24.764 1.00 94.94 196 ILE A O 1
ATOM 1380 N N . ALA A 1 197 ? -6.630 -9.449 24.434 1.00 93.94 197 ALA A N 1
ATOM 1381 C CA . ALA A 1 197 ? -7.484 -8.581 25.244 1.00 93.94 197 ALA A CA 1
ATOM 1382 C C . ALA A 1 197 ? -8.398 -7.693 24.389 1.00 93.94 197 ALA A C 1
ATOM 1384 O O . ALA A 1 197 ? -9.438 -7.246 24.866 1.00 93.94 197 ALA A O 1
ATOM 1385 N N . ASP A 1 198 ? -7.988 -7.426 23.148 1.00 93.44 198 ASP A N 1
ATOM 1386 C CA . ASP A 1 198 ? -8.717 -6.601 22.190 1.00 93.44 198 ASP A CA 1
ATOM 1387 C C . ASP A 1 198 ? -8.400 -7.038 20.748 1.00 93.44 198 ASP A C 1
ATOM 1389 O O . ASP A 1 198 ? -7.362 -7.650 20.484 1.00 93.44 198 ASP A O 1
ATOM 1393 N N . TRP A 1 199 ? -9.252 -6.683 19.783 1.00 93.62 199 TRP A N 1
ATOM 1394 C CA . TRP A 1 199 ? -9.040 -6.969 18.355 1.00 93.62 199 TRP A CA 1
ATOM 1395 C C . TRP A 1 199 ? -7.767 -6.318 17.809 1.00 93.62 199 TRP A C 1
ATOM 1397 O O . TRP A 1 199 ? -7.157 -6.831 16.867 1.00 93.62 199 TRP A O 1
ATOM 1407 N N . LYS A 1 200 ? -7.319 -5.221 18.436 1.00 94.38 200 LYS A N 1
ATOM 1408 C CA . LYS A 1 200 ? -6.036 -4.580 18.128 1.00 94.38 200 LYS A CA 1
ATOM 1409 C C . LYS A 1 200 ? -4.870 -5.544 18.302 1.00 94.38 200 LYS A C 1
ATOM 1411 O O . LYS A 1 200 ? -3.924 -5.470 17.525 1.00 94.38 200 LYS A O 1
ATOM 1416 N N . ASP A 1 201 ? -4.936 -6.464 19.264 1.00 94.81 201 ASP A N 1
ATOM 1417 C CA . ASP A 1 201 ? -3.854 -7.416 19.523 1.00 94.81 201 ASP A CA 1
ATOM 1418 C C . ASP A 1 201 ? -3.654 -8.371 18.346 1.00 94.81 201 ASP A C 1
ATOM 1420 O O . ASP A 1 201 ? -2.516 -8.660 17.985 1.00 94.81 201 ASP A O 1
ATOM 1424 N N . VAL A 1 202 ? -4.737 -8.790 17.684 1.00 95.69 202 VAL A N 1
ATOM 1425 C CA . VAL A 1 202 ? -4.656 -9.619 16.472 1.00 95.69 202 VAL A CA 1
ATOM 1426 C C . VAL A 1 202 ? -3.921 -8.868 15.364 1.00 95.69 202 VAL A C 1
ATOM 1428 O O . VAL A 1 202 ? -2.965 -9.387 14.791 1.00 95.69 202 VAL A O 1
ATOM 1431 N N . ILE A 1 203 ? -4.319 -7.623 15.089 1.00 96.00 203 ILE A N 1
ATOM 1432 C CA . ILE A 1 203 ? -3.724 -6.819 14.012 1.00 96.00 203 ILE A CA 1
ATOM 1433 C C . ILE A 1 203 ? -2.271 -6.440 14.320 1.00 96.00 203 ILE A C 1
ATOM 1435 O O . ILE A 1 203 ? -1.423 -6.529 13.429 1.00 96.00 203 ILE A O 1
ATOM 1439 N N . ARG A 1 204 ? -1.953 -6.098 15.575 1.00 95.00 204 ARG A N 1
ATOM 1440 C CA . ARG A 1 204 ? -0.570 -5.901 16.043 1.00 95.00 204 ARG A CA 1
ATOM 1441 C C . ARG A 1 204 ? 0.272 -7.145 15.785 1.00 95.00 204 ARG A C 1
ATOM 1443 O O . ARG A 1 204 ? 1.308 -7.061 15.132 1.00 95.00 204 ARG A O 1
ATOM 1450 N N . LEU A 1 205 ? -0.184 -8.313 16.232 1.00 95.81 205 LEU A N 1
ATOM 1451 C CA . LEU A 1 205 ? 0.565 -9.554 16.051 1.00 95.81 205 LEU A CA 1
ATOM 1452 C C . LEU A 1 205 ? 0.779 -9.860 14.565 1.00 95.81 205 LEU A C 1
ATOM 1454 O O . LEU A 1 205 ? 1.909 -10.136 14.167 1.00 95.81 205 LEU A O 1
ATOM 1458 N N . VAL A 1 206 ? -0.253 -9.733 13.725 1.00 97.06 206 VAL A N 1
ATOM 1459 C CA . VAL A 1 206 ? -0.143 -9.978 12.278 1.00 97.06 206 VAL A CA 1
ATOM 1460 C C . VAL A 1 206 ? 0.877 -9.041 11.624 1.00 97.06 206 VAL A C 1
ATOM 1462 O O . VAL A 1 206 ? 1.825 -9.528 11.005 1.00 97.06 206 VAL A O 1
ATOM 1465 N N . TYR A 1 207 ? 0.723 -7.723 11.772 1.00 96.00 207 TYR A N 1
ATOM 1466 C CA . TYR A 1 207 ? 1.472 -6.740 10.978 1.00 96.00 207 TYR A CA 1
ATOM 1467 C C . TYR A 1 207 ? 2.800 -6.292 11.598 1.00 96.00 207 TYR A C 1
ATOM 1469 O O . TYR A 1 207 ? 3.731 -5.970 10.858 1.00 96.00 207 TYR A O 1
ATOM 1477 N N . THR A 1 208 ? 2.907 -6.250 12.927 1.00 93.94 208 THR A N 1
ATOM 1478 C CA . THR A 1 208 ? 4.073 -5.694 13.646 1.00 93.94 208 THR A CA 1
ATOM 1479 C C . THR A 1 208 ? 4.789 -6.712 14.532 1.00 93.94 208 THR A C 1
ATOM 1481 O O . THR A 1 208 ? 5.924 -6.476 14.962 1.00 93.94 208 THR A O 1
ATOM 1484 N N . GLY A 1 209 ? 4.138 -7.849 14.799 1.00 93.81 209 GLY A N 1
ATOM 1485 C CA . GLY A 1 209 ? 4.615 -8.883 15.713 1.00 93.81 209 GLY A CA 1
ATOM 1486 C C . GLY A 1 209 ? 4.635 -8.452 17.170 1.00 93.81 209 GLY A C 1
ATOM 1487 O O . GLY A 1 209 ? 5.249 -9.128 17.991 1.00 93.81 209 GLY A O 1
ATOM 1488 N N . CYS A 1 210 ? 3.983 -7.337 17.486 1.00 92.31 210 CYS A N 1
ATOM 1489 C CA . CYS A 1 210 ? 3.926 -6.819 18.837 1.00 92.31 210 CYS A CA 1
ATOM 1490 C C . CYS A 1 210 ? 2.816 -7.446 19.652 1.00 92.31 210 CYS A C 1
ATOM 1492 O O . CYS A 1 210 ? 1.702 -7.652 19.169 1.00 92.31 210 CYS A O 1
ATOM 1494 N N . THR A 1 211 ? 3.118 -7.645 20.923 1.00 91.44 211 THR A N 1
ATOM 1495 C CA . THR A 1 211 ? 2.136 -7.964 21.947 1.00 91.44 211 THR A CA 1
ATOM 1496 C C . THR A 1 211 ? 1.566 -6.685 22.564 1.00 91.44 211 THR A C 1
ATOM 1498 O O . THR A 1 211 ? 2.097 -5.589 22.382 1.00 91.44 211 THR A O 1
ATOM 1501 N N . ASN A 1 212 ? 0.490 -6.808 23.335 1.00 84.19 212 ASN A N 1
ATOM 1502 C CA . ASN A 1 212 ? -0.066 -5.701 24.121 1.00 84.19 212 ASN A CA 1
ATOM 1503 C C . ASN A 1 212 ? 0.888 -5.159 25.204 1.00 84.19 212 ASN A C 1
ATOM 1505 O O . ASN A 1 212 ? 0.734 -4.013 25.624 1.00 84.19 212 ASN A O 1
ATOM 1509 N N . ALA A 1 213 ? 1.886 -5.939 25.629 1.00 80.75 213 ALA A N 1
ATOM 1510 C CA . ALA A 1 213 ? 2.932 -5.488 26.544 1.00 80.75 213 ALA A CA 1
ATOM 1511 C C . ALA A 1 213 ? 3.966 -4.573 25.857 1.00 80.75 213 ALA A C 1
ATOM 1513 O O . ALA A 1 213 ? 4.664 -3.809 26.526 1.00 80.75 213 ALA A O 1
ATOM 1514 N N . ASP A 1 214 ? 4.038 -4.596 24.523 1.00 75.12 214 ASP A N 1
ATOM 1515 C CA . ASP A 1 214 ? 5.033 -3.876 23.727 1.00 75.12 214 ASP A CA 1
ATOM 1516 C C . ASP A 1 214 ? 4.551 -2.471 23.339 1.00 75.12 214 ASP A C 1
ATOM 1518 O O . ASP A 1 214 ? 4.550 -2.106 22.163 1.00 75.12 214 ASP A O 1
ATOM 1522 N N . GLY A 1 215 ? 4.156 -1.645 24.315 1.00 62.91 215 GLY A N 1
ATOM 1523 C CA . GLY A 1 215 ? 3.570 -0.312 24.070 1.00 62.91 215 GLY A CA 1
ATOM 1524 C C . GLY A 1 215 ? 4.393 0.619 23.157 1.00 62.91 215 GLY A C 1
ATOM 1525 O O . GLY A 1 215 ? 3.851 1.551 22.569 1.00 62.91 215 GLY A O 1
ATOM 1526 N N . THR A 1 216 ? 5.694 0.353 22.981 1.00 66.25 216 THR A N 1
ATOM 1527 C CA . THR A 1 216 ? 6.568 1.041 22.013 1.00 66.25 216 THR A CA 1
ATOM 1528 C C . THR A 1 216 ? 7.374 0.079 21.136 1.00 66.25 216 THR A C 1
ATOM 1530 O O . THR A 1 216 ? 8.522 0.375 20.837 1.00 66.25 216 THR A O 1
ATOM 1533 N N . CYS A 1 217 ? 6.797 -1.055 20.719 1.00 69.50 217 CYS A N 1
ATOM 1534 C CA . CYS A 1 217 ? 7.239 -1.998 19.670 1.00 69.50 217 CYS A CA 1
ATOM 1535 C C . CYS A 1 217 ? 8.621 -1.799 19.023 1.00 69.50 217 CYS A C 1
ATOM 1537 O O . CYS A 1 217 ? 9.470 -2.686 19.059 1.00 69.50 217 CYS A O 1
ATOM 1539 N N . ALA A 1 218 ? 8.824 -0.649 18.374 1.00 62.22 218 ALA A N 1
ATOM 1540 C CA . ALA A 1 218 ? 10.065 -0.243 17.736 1.00 62.22 218 ALA A CA 1
ATOM 1541 C C . ALA A 1 218 ? 11.287 -0.280 18.680 1.00 62.22 218 ALA A C 1
ATOM 1543 O O . ALA A 1 218 ? 12.369 -0.665 18.255 1.00 62.22 218 ALA A O 1
ATOM 1544 N N . ASN A 1 219 ? 11.142 0.058 19.960 1.00 64.81 219 ASN A N 1
ATOM 1545 C CA . ASN A 1 219 ? 12.277 0.362 20.834 1.00 64.81 219 ASN A CA 1
ATOM 1546 C C . ASN A 1 219 ? 12.725 -0.793 21.743 1.00 64.81 219 ASN A C 1
ATOM 1548 O O . ASN A 1 219 ? 13.808 -0.713 22.318 1.00 64.81 219 ASN A O 1
ATOM 1552 N N . THR A 1 220 ? 11.921 -1.847 21.910 1.00 60.28 220 THR A N 1
ATOM 1553 C CA . THR A 1 220 ? 12.133 -2.832 22.989 1.00 60.28 220 THR A CA 1
ATOM 1554 C C . THR A 1 220 ? 12.621 -4.196 22.513 1.00 60.28 220 THR A C 1
ATOM 1556 O O . THR A 1 220 ? 13.258 -4.911 23.282 1.00 60.28 220 THR A O 1
ATOM 1559 N N . THR A 1 221 ? 12.344 -4.602 21.271 1.00 69.75 221 THR A N 1
ATOM 1560 C CA . THR A 1 221 ? 12.743 -5.921 20.750 1.00 69.75 221 THR A CA 1
ATOM 1561 C C . THR A 1 221 ? 13.030 -5.865 19.256 1.00 69.75 221 THR A C 1
ATOM 1563 O O . THR A 1 221 ? 12.277 -5.267 18.484 1.00 69.75 221 THR A O 1
ATOM 1566 N N . ASN A 1 222 ? 14.112 -6.540 18.852 1.00 82.94 222 ASN A N 1
ATOM 1567 C CA . ASN A 1 222 ? 14.492 -6.697 17.453 1.00 82.94 222 ASN A CA 1
ATOM 1568 C C . ASN A 1 222 ? 13.308 -7.236 16.627 1.00 82.94 222 ASN A C 1
ATOM 1570 O O . ASN A 1 222 ? 12.712 -8.261 16.971 1.00 82.94 222 ASN A O 1
ATOM 1574 N N . ARG A 1 223 ? 13.000 -6.546 15.524 1.00 86.12 223 ARG A N 1
ATOM 1575 C CA . ARG A 1 223 ? 11.971 -6.878 14.532 1.00 86.12 223 ARG A CA 1
ATOM 1576 C C . ARG A 1 223 ? 11.957 -8.360 14.171 1.00 86.12 223 ARG A C 1
ATOM 1578 O O . ARG A 1 223 ? 10.904 -8.978 14.237 1.00 86.12 223 ARG A O 1
ATOM 1585 N N . VAL A 1 224 ? 13.111 -8.948 13.855 1.00 84.50 224 VAL A N 1
ATOM 1586 C CA . VAL A 1 224 ? 13.231 -10.365 13.470 1.00 84.50 224 VAL A CA 1
ATOM 1587 C C . VAL A 1 224 ? 12.754 -11.276 14.601 1.00 84.50 224 VAL A C 1
ATOM 1589 O O . VAL A 1 224 ? 11.960 -12.186 14.373 1.00 84.50 224 VAL A O 1
ATOM 1592 N N . THR A 1 225 ? 13.159 -10.995 15.841 1.00 87.50 225 THR A N 1
ATOM 1593 C CA . THR A 1 225 ? 12.753 -11.782 17.013 1.00 87.50 225 THR A CA 1
ATOM 1594 C C . THR A 1 225 ? 11.251 -11.687 17.266 1.00 87.50 225 THR A C 1
ATOM 1596 O O . THR A 1 225 ? 10.596 -12.715 17.438 1.00 87.50 225 THR A O 1
ATOM 1599 N N . ARG A 1 226 ? 10.675 -10.479 17.266 1.00 90.38 226 ARG A N 1
ATOM 1600 C CA . ARG A 1 226 ? 9.242 -10.305 17.571 1.00 90.38 226 ARG A CA 1
ATOM 1601 C C . ARG A 1 226 ? 8.332 -10.769 16.432 1.00 90.38 226 ARG A C 1
ATOM 1603 O O . ARG A 1 226 ? 7.343 -11.458 16.669 1.00 90.38 226 ARG A O 1
ATOM 1610 N N . CYS A 1 227 ? 8.711 -10.494 15.186 1.00 92.75 227 CYS A N 1
ATOM 1611 C CA . CYS A 1 227 ? 7.995 -10.972 14.009 1.00 92.75 227 CYS A CA 1
ATOM 1612 C C . CYS A 1 227 ? 8.173 -12.480 13.811 1.00 92.75 227 CYS A C 1
ATOM 1614 O O . CYS A 1 227 ? 7.343 -13.120 13.180 1.00 92.75 227 CYS A O 1
ATOM 1616 N N . GLY A 1 228 ? 9.219 -13.082 14.372 1.00 92.88 228 GLY A N 1
ATOM 1617 C CA . GLY A 1 228 ? 9.394 -14.529 14.444 1.00 92.88 228 GLY A CA 1
ATOM 1618 C C . GLY A 1 228 ? 8.853 -15.156 15.733 1.00 92.88 228 GLY A C 1
ATOM 1619 O O . GLY A 1 228 ? 9.129 -16.334 15.980 1.00 92.88 228 GLY A O 1
ATOM 1620 N N . SER A 1 229 ? 8.141 -14.409 16.582 1.00 93.69 229 SER A N 1
ATOM 1621 C CA . SER A 1 229 ? 7.721 -14.900 17.898 1.00 93.69 229 SER A CA 1
ATOM 1622 C C . SER A 1 229 ? 6.740 -16.071 17.795 1.00 93.69 229 SER A C 1
ATOM 1624 O O . SER A 1 229 ? 5.964 -16.184 16.844 1.00 93.69 229 SER A O 1
ATOM 1626 N N . ALA A 1 230 ? 6.762 -16.952 18.800 1.00 95.62 230 ALA A N 1
ATOM 1627 C CA . ALA A 1 230 ? 5.843 -18.087 18.876 1.00 95.62 230 ALA A CA 1
ATOM 1628 C C . ALA A 1 230 ? 4.375 -17.633 18.939 1.00 95.62 230 ALA A C 1
ATOM 1630 O O . ALA A 1 230 ? 3.531 -18.221 18.274 1.00 95.62 230 ALA A O 1
ATOM 1631 N N . VAL A 1 231 ? 4.094 -16.548 19.672 1.00 95.94 231 VAL A N 1
ATOM 1632 C CA . VAL A 1 231 ? 2.750 -15.960 19.783 1.00 95.94 231 VAL A CA 1
ATOM 1633 C C . VAL A 1 231 ? 2.234 -15.532 18.411 1.00 95.94 231 VAL A C 1
ATOM 1635 O O . VAL A 1 231 ? 1.121 -15.884 18.030 1.00 95.94 231 VAL A O 1
ATOM 1638 N N . ARG A 1 232 ? 3.056 -14.822 17.629 1.00 96.62 232 ARG A N 1
ATOM 1639 C CA . ARG A 1 232 ? 2.670 -14.419 16.277 1.00 96.62 232 ARG A CA 1
ATOM 1640 C C . ARG A 1 232 ? 2.455 -15.620 15.364 1.00 96.62 232 ARG A C 1
ATOM 1642 O O . ARG A 1 232 ? 1.437 -15.651 14.680 1.00 96.62 232 ARG A O 1
ATOM 1649 N N . ARG A 1 233 ? 3.378 -16.593 15.354 1.00 96.56 233 ARG A N 1
ATOM 1650 C CA . ARG A 1 233 ? 3.230 -17.831 14.563 1.00 96.56 233 ARG A CA 1
ATOM 1651 C C . ARG A 1 233 ? 1.909 -18.514 14.866 1.00 96.56 233 ARG A C 1
ATOM 1653 O O . ARG A 1 233 ? 1.174 -18.829 13.946 1.00 96.56 233 ARG A O 1
ATOM 1660 N N . GLU A 1 234 ? 1.556 -18.639 16.137 1.00 95.56 234 GLU A N 1
ATOM 1661 C CA . GLU A 1 234 ? 0.304 -19.273 16.533 1.00 95.56 234 GLU A CA 1
ATOM 1662 C C . GLU A 1 234 ? -0.946 -18.531 16.025 1.00 95.56 234 GLU A C 1
ATOM 1664 O O . GLU A 1 234 ? -1.930 -19.162 15.635 1.00 95.56 234 GLU A O 1
ATOM 1669 N N . VAL A 1 235 ? -0.918 -17.195 16.006 1.00 95.69 235 VAL A N 1
ATOM 1670 C CA . VAL A 1 235 ? -2.012 -16.389 15.441 1.00 95.69 235 VAL A CA 1
ATOM 1671 C C . VAL A 1 235 ? -2.125 -16.579 13.931 1.00 95.69 235 VAL A C 1
ATOM 1673 O O . VAL A 1 235 ? -3.232 -16.700 13.417 1.00 95.69 235 VAL A O 1
ATOM 1676 N N . VAL A 1 236 ? -1.002 -16.603 13.212 1.00 96.19 236 VAL A N 1
ATOM 1677 C CA . VAL A 1 236 ? -1.012 -16.598 11.740 1.00 96.19 236 VAL A CA 1
ATOM 1678 C C . VAL A 1 236 ? -1.072 -17.999 11.133 1.00 96.19 236 VAL A C 1
ATOM 1680 O O . VAL A 1 236 ? -1.606 -18.146 10.046 1.00 96.19 236 VAL A O 1
ATOM 1683 N N . GLU A 1 237 ? -0.595 -19.038 11.816 1.00 95.44 237 GLU A N 1
ATOM 1684 C CA . GLU A 1 237 ? -0.657 -20.437 11.355 1.00 95.44 237 GLU A CA 1
ATOM 1685 C C . GLU A 1 237 ? -2.037 -21.067 11.597 1.00 95.44 237 GLU A C 1
ATOM 1687 O O . GLU A 1 237 ? -2.386 -22.059 10.961 1.00 95.44 237 GLU A O 1
ATOM 1692 N N . ASN A 1 238 ? -2.853 -20.474 12.472 1.00 91.75 238 ASN A N 1
ATOM 1693 C CA . ASN A 1 238 ? -4.222 -20.902 12.716 1.00 91.75 238 ASN A CA 1
ATOM 1694 C C . ASN A 1 238 ? -5.192 -19.769 12.387 1.00 91.75 238 ASN A C 1
ATOM 1696 O O . ASN A 1 238 ? -5.425 -18.873 13.192 1.00 91.75 238 ASN A O 1
ATOM 1700 N N . TRP A 1 239 ? -5.810 -19.844 11.213 1.00 91.00 239 TRP A N 1
ATOM 1701 C CA . TRP A 1 239 ? -6.747 -18.826 10.739 1.00 91.00 239 TRP A CA 1
ATOM 1702 C C . TRP A 1 239 ? -7.907 -18.566 11.714 1.00 91.00 239 TRP A C 1
ATOM 1704 O O . TRP A 1 239 ? -8.332 -17.425 11.875 1.00 91.00 239 TRP A O 1
ATOM 1714 N N . GLY A 1 240 ? -8.359 -19.583 12.455 1.00 89.12 240 GLY A N 1
ATOM 1715 C CA . GLY A 1 240 ? -9.393 -19.417 13.478 1.00 89.12 240 GLY A CA 1
ATOM 1716 C C . GLY A 1 240 ? -8.967 -18.586 14.685 1.00 89.12 240 GLY A C 1
ATOM 1717 O O . GLY A 1 240 ? -9.823 -18.097 15.413 1.00 89.12 240 GLY A O 1
ATOM 1718 N N . ASN A 1 241 ? -7.666 -18.372 14.896 1.00 92.62 241 ASN A N 1
ATOM 1719 C CA . ASN A 1 241 ? -7.182 -17.464 15.933 1.00 92.62 241 ASN A CA 1
ATOM 1720 C C . ASN A 1 241 ? -7.354 -15.984 15.558 1.00 92.62 241 ASN A C 1
ATOM 1722 O O . ASN A 1 241 ? -7.298 -15.140 16.451 1.00 92.62 241 ASN A O 1
ATOM 1726 N N . LEU A 1 242 ? -7.585 -15.660 14.282 1.00 92.75 242 LEU A N 1
ATOM 1727 C CA . LEU A 1 242 ? -7.762 -14.283 13.813 1.00 92.75 242 LEU A CA 1
ATOM 1728 C C . LEU A 1 242 ? -9.184 -13.755 14.045 1.00 92.75 242 LEU A C 1
ATOM 1730 O O . LEU A 1 242 ? -9.369 -12.546 14.188 1.00 92.75 242 LEU A O 1
ATOM 1734 N N . PHE A 1 243 ? -10.182 -14.640 14.105 1.00 91.31 243 PHE A N 1
ATOM 1735 C CA . PHE A 1 243 ? -11.599 -14.275 14.073 1.00 91.31 243 PHE A CA 1
ATOM 1736 C C . PHE A 1 243 ? -12.373 -14.781 15.294 1.00 91.31 243 PHE A C 1
ATOM 1738 O O . PHE A 1 243 ? -11.995 -15.746 15.955 1.00 91.31 243 PHE A O 1
ATOM 1745 N N . GLN A 1 244 ? -13.473 -14.101 15.601 1.00 87.56 244 GLN A N 1
ATOM 1746 C CA . GLN A 1 244 ? -14.521 -14.569 16.505 1.00 87.56 244 GLN A CA 1
ATOM 1747 C C . GLN A 1 244 ? -15.551 -15.393 15.736 1.00 87.56 244 GLN A C 1
ATOM 1749 O O . GLN A 1 244 ? -15.650 -15.304 14.514 1.00 87.56 244 GLN A O 1
ATOM 1754 N N . GLY A 1 245 ? -16.396 -16.095 16.487 1.00 81.75 245 GLY A N 1
ATOM 1755 C CA . GLY A 1 245 ? -17.587 -16.746 15.959 1.00 81.75 245 GLY A CA 1
ATOM 1756 C C . GLY A 1 245 ? -17.454 -18.259 15.872 1.00 81.75 245 GLY A C 1
ATOM 1757 O O . GLY A 1 245 ? -16.581 -18.870 16.494 1.00 81.75 245 GLY A O 1
ATOM 1758 N N . VAL A 1 246 ? -18.371 -18.869 15.127 1.00 72.19 246 VAL A N 1
ATOM 1759 C CA . VAL A 1 246 ? -18.429 -20.318 14.927 1.00 72.19 246 VAL A CA 1
ATOM 1760 C C . VAL A 1 246 ? -17.819 -20.686 13.582 1.00 72.19 246 VAL A C 1
ATOM 1762 O O . VAL A 1 246 ? -18.077 -20.037 12.570 1.00 72.19 246 VAL A O 1
ATOM 1765 N N . ALA A 1 247 ? -17.023 -21.755 13.571 1.00 78.19 247 ALA A N 1
ATOM 1766 C CA . ALA A 1 247 ? -16.486 -22.297 12.333 1.00 78.19 247 ALA A CA 1
ATOM 1767 C C . ALA A 1 247 ? -17.629 -22.859 11.470 1.00 78.19 247 ALA A C 1
ATOM 1769 O O . ALA A 1 247 ? -18.370 -23.748 11.902 1.00 78.19 247 ALA A O 1
ATOM 1770 N N . CYS A 1 248 ? -17.768 -22.353 10.251 1.00 77.44 248 CYS A N 1
ATOM 1771 C CA . CYS A 1 248 ? -18.775 -22.798 9.303 1.00 77.44 248 CYS A CA 1
ATOM 1772 C C . CYS A 1 248 ? -18.304 -24.086 8.615 1.00 77.44 248 CYS A C 1
ATOM 1774 O O . CYS A 1 248 ? -17.234 -24.145 8.018 1.00 77.44 248 CYS A O 1
ATOM 1776 N N . SER A 1 249 ? -19.113 -25.145 8.663 1.00 70.06 249 SER A N 1
ATOM 1777 C CA . SER A 1 249 ? -18.726 -26.470 8.150 1.00 70.06 249 SER A CA 1
ATOM 1778 C C . SER A 1 249 ? -18.525 -26.539 6.629 1.00 70.06 249 SER A C 1
ATOM 1780 O O . SER A 1 249 ? -17.930 -27.496 6.142 1.00 70.06 249 SER A O 1
ATOM 1782 N N . GLN A 1 250 ? -19.025 -25.549 5.882 1.00 63.34 250 GLN A N 1
ATOM 1783 C CA . GLN A 1 250 ? -19.023 -25.517 4.413 1.00 63.34 250 GLN A CA 1
ATOM 1784 C C . GLN A 1 250 ? -18.013 -24.530 3.810 1.00 63.34 250 GLN A C 1
ATOM 1786 O O . GLN A 1 250 ? -17.925 -24.408 2.591 1.00 63.34 250 GLN A O 1
ATOM 1791 N N . SER A 1 251 ? -17.254 -23.804 4.627 1.00 60.72 251 SER A N 1
ATOM 1792 C CA . SER A 1 251 ? -16.311 -22.811 4.113 1.00 60.72 251 SER A CA 1
ATOM 1793 C C . SER A 1 251 ? -15.021 -23.438 3.606 1.00 60.72 251 SER A C 1
ATOM 1795 O O . SER A 1 251 ? -14.520 -24.397 4.202 1.00 60.72 251 SER A O 1
ATOM 1797 N N . GLY A 1 252 ? -14.434 -22.836 2.570 1.00 62.94 252 GLY A N 1
ATOM 1798 C CA . GLY A 1 252 ? -13.065 -23.115 2.146 1.00 62.94 252 GLY A CA 1
ATOM 1799 C C . GLY A 1 252 ? -12.088 -22.618 3.205 1.00 62.94 252 GLY A C 1
ATOM 1800 O O . GLY A 1 252 ? -11.548 -21.527 3.080 1.00 62.94 252 GLY A O 1
ATOM 1801 N N . GLY A 1 253 ? -11.919 -23.399 4.273 1.00 70.69 253 GLY A N 1
ATOM 1802 C CA . GLY A 1 253 ? -11.067 -23.032 5.395 1.00 70.69 253 GLY A CA 1
ATOM 1803 C C . GLY A 1 253 ? -9.622 -22.775 4.969 1.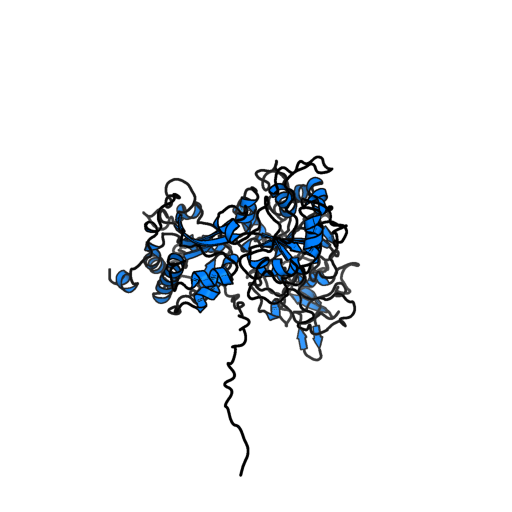00 70.69 253 GLY A C 1
ATOM 1804 O O . GLY A 1 253 ? -9.187 -23.148 3.880 1.00 70.69 253 GLY A O 1
ATOM 1805 N N . CYS A 1 254 ? -8.866 -22.175 5.882 1.00 89.44 254 CYS A N 1
ATOM 1806 C CA . CYS A 1 254 ? -7.451 -21.871 5.715 1.00 89.44 254 CYS A CA 1
ATOM 1807 C C . CYS A 1 254 ? -6.609 -22.827 6.565 1.00 89.44 254 CYS A C 1
ATOM 1809 O O . CYS A 1 254 ? -6.162 -22.449 7.650 1.00 89.44 254 CYS A O 1
ATOM 1811 N N . PRO A 1 255 ? -6.416 -24.088 6.118 1.00 87.31 255 PRO A N 1
ATOM 1812 C CA . PRO A 1 255 ? -5.776 -25.126 6.926 1.00 87.31 255 PRO A CA 1
ATOM 1813 C C . PRO A 1 255 ? -4.312 -24.810 7.242 1.00 87.31 255 PRO A C 1
ATOM 1815 O O . PRO A 1 255 ? -3.795 -25.272 8.252 1.00 87.31 255 PRO A O 1
ATOM 1818 N N . SER A 1 256 ? -3.664 -24.017 6.389 1.00 89.38 256 SER A N 1
ATOM 1819 C CA . SER A 1 256 ? -2.281 -23.564 6.565 1.00 89.38 256 SER A CA 1
ATOM 1820 C C . SER A 1 256 ? -2.182 -22.185 7.229 1.00 89.38 256 SER A C 1
ATOM 1822 O O . SER A 1 256 ? -1.098 -21.605 7.246 1.00 89.38 256 SER A O 1
ATOM 1824 N N . GLY A 1 257 ? -3.298 -21.637 7.720 1.00 92.94 257 GLY A N 1
ATOM 1825 C CA . GLY A 1 257 ? -3.356 -20.292 8.280 1.00 92.94 257 GLY A CA 1
ATOM 1826 C C . GLY A 1 257 ? -3.360 -19.179 7.228 1.00 92.94 257 GLY A C 1
ATOM 1827 O O . GLY A 1 257 ? -3.735 -19.380 6.074 1.00 92.94 257 GLY A O 1
ATOM 1828 N N . LEU A 1 258 ? -2.968 -17.986 7.665 1.00 95.19 258 LEU A N 1
ATOM 1829 C CA . LEU A 1 258 ? -2.781 -16.774 6.874 1.00 95.19 258 LEU A CA 1
ATOM 1830 C C . LEU A 1 258 ? -1.579 -16.935 5.934 1.00 95.19 258 LEU A C 1
ATOM 1832 O O . LEU A 1 258 ? -0.463 -17.224 6.366 1.00 95.19 258 LEU A O 1
ATOM 1836 N N . VAL A 1 259 ? -1.795 -16.707 4.641 1.00 94.62 259 VAL A N 1
ATOM 1837 C CA . VAL A 1 259 ? -0.761 -16.826 3.607 1.00 94.62 259 VAL A CA 1
ATOM 1838 C C . VAL A 1 259 ? -0.089 -15.485 3.328 1.00 94.62 259 VAL A C 1
ATOM 1840 O O . VAL A 1 259 ? 1.137 -15.441 3.186 1.00 94.62 259 VAL A O 1
ATOM 1843 N N . ARG A 1 260 ? -0.864 -14.393 3.282 1.00 95.12 260 ARG A N 1
ATOM 1844 C CA . ARG A 1 260 ? -0.374 -13.016 3.095 1.00 95.12 260 ARG A CA 1
ATOM 1845 C C . ARG A 1 260 ? -1.155 -12.033 3.960 1.00 95.12 260 ARG A C 1
ATOM 1847 O O . ARG A 1 260 ? -2.357 -12.188 4.148 1.00 95.12 260 ARG A O 1
ATOM 1854 N N . ALA A 1 261 ? -0.477 -10.993 4.416 1.00 96.75 261 ALA A N 1
ATOM 1855 C CA . ALA A 1 261 ? -1.055 -9.806 5.022 1.00 96.75 261 ALA A CA 1
ATOM 1856 C C . ALA A 1 261 ? -0.562 -8.580 4.248 1.00 96.75 261 ALA A C 1
ATOM 1858 O O . ALA A 1 261 ? 0.570 -8.125 4.422 1.00 96.75 261 ALA A O 1
ATOM 1859 N N . PHE A 1 262 ? -1.393 -8.057 3.360 1.00 96.00 262 PHE A N 1
ATOM 1860 C CA . PHE A 1 262 ? -1.068 -6.878 2.579 1.00 96.00 262 PHE A CA 1
ATOM 1861 C C . PHE A 1 262 ? -1.284 -5.614 3.401 1.00 96.00 262 PHE A C 1
ATOM 1863 O O . PHE A 1 262 ? -2.238 -5.497 4.177 1.00 96.00 262 PHE A O 1
ATOM 1870 N N . ARG A 1 263 ? -0.386 -4.658 3.215 1.00 93.62 263 ARG A N 1
ATOM 1871 C CA . ARG A 1 263 ? -0.516 -3.293 3.703 1.00 93.62 263 ARG A CA 1
ATOM 1872 C C . ARG A 1 263 ? -0.153 -2.311 2.612 1.00 93.62 263 ARG A C 1
ATOM 1874 O O . ARG A 1 263 ? 0.589 -2.661 1.701 1.00 93.62 263 ARG A O 1
ATOM 1881 N N . ARG A 1 264 ? -0.584 -1.066 2.760 1.00 88.06 264 ARG A N 1
ATOM 1882 C CA . ARG A 1 264 ? -0.063 0.042 1.954 1.00 88.06 264 ARG A CA 1
ATOM 1883 C C . ARG A 1 264 ? 1.390 0.311 2.329 1.00 88.06 264 ARG A C 1
ATOM 1885 O O . ARG A 1 264 ? 1.774 0.088 3.483 1.00 88.06 264 ARG A O 1
ATOM 1892 N N . ASP A 1 265 ? 2.194 0.738 1.366 1.00 82.31 265 ASP A N 1
ATOM 1893 C CA . ASP A 1 265 ? 3.593 1.092 1.589 1.00 82.31 265 ASP A CA 1
ATOM 1894 C C . ASP A 1 265 ? 3.740 2.369 2.443 1.00 82.31 265 ASP A C 1
ATOM 1896 O O . ASP A 1 265 ? 2.768 3.057 2.761 1.00 82.31 265 ASP A O 1
ATOM 1900 N N . ASP A 1 266 ? 4.959 2.674 2.880 1.00 75.94 266 ASP A N 1
ATOM 1901 C CA . ASP A 1 266 ? 5.211 3.769 3.824 1.00 75.94 266 ASP A CA 1
ATOM 1902 C C . ASP A 1 266 ? 5.096 5.166 3.194 1.00 75.94 266 ASP A C 1
ATOM 1904 O O . ASP A 1 266 ? 4.732 6.123 3.888 1.00 75.94 266 ASP A O 1
ATOM 1908 N N . ALA A 1 267 ? 5.304 5.276 1.881 1.00 69.00 267 ALA A N 1
ATOM 1909 C CA . ALA A 1 267 ? 5.020 6.469 1.093 1.00 69.00 267 ALA A CA 1
ATOM 1910 C C . ALA A 1 267 ? 3.517 6.723 0.936 1.00 69.00 267 ALA A C 1
ATOM 1912 O O . ALA A 1 267 ? 3.140 7.782 0.461 1.00 69.00 267 ALA A O 1
ATOM 1913 N N . SER A 1 268 ? 2.636 5.839 1.408 1.00 72.25 268 SER A N 1
ATOM 1914 C CA . SER A 1 268 ? 1.197 6.113 1.362 1.00 72.25 268 SER A CA 1
ATOM 1915 C C . SER A 1 268 ? 0.730 7.199 2.351 1.00 72.25 268 SER A C 1
ATOM 1917 O O . SER A 1 268 ? -0.328 7.829 2.247 1.00 72.25 268 SER A O 1
ATOM 1919 N N . GLY A 1 269 ? 1.509 7.427 3.410 1.00 71.81 269 GLY A N 1
ATOM 1920 C CA . GLY A 1 269 ? 1.096 8.271 4.533 1.00 71.81 269 GLY A CA 1
ATOM 1921 C C . GLY A 1 269 ? 0.024 7.652 5.441 1.00 71.81 269 GLY A C 1
ATOM 1922 O O . GLY A 1 269 ? -0.243 8.211 6.502 1.00 71.81 269 GLY A O 1
ATOM 1923 N N . THR A 1 270 ? -0.536 6.480 5.102 1.00 79.31 270 THR A N 1
ATOM 1924 C CA . THR A 1 270 ? -1.436 5.733 6.005 1.00 79.31 270 THR A CA 1
ATOM 1925 C C . THR A 1 270 ? -0.720 4.985 7.117 1.00 79.31 270 THR A C 1
ATOM 1927 O O . THR A 1 270 ? -1.331 4.750 8.155 1.00 79.31 270 THR A O 1
ATOM 1930 N N . THR A 1 271 ? 0.559 4.644 6.936 1.00 82.56 271 THR A N 1
ATOM 1931 C CA . THR A 1 271 ? 1.346 3.856 7.896 1.00 82.56 271 THR A CA 1
ATOM 1932 C C . THR A 1 271 ? 1.261 4.406 9.323 1.00 82.56 271 THR A C 1
ATOM 1934 O O . THR A 1 271 ? 0.977 3.651 10.251 1.00 82.56 271 THR A O 1
ATOM 1937 N N . GLY A 1 272 ? 1.477 5.713 9.509 1.00 80.88 272 GLY A N 1
ATOM 1938 C CA . GLY A 1 272 ? 1.465 6.321 10.842 1.00 80.88 272 GLY A CA 1
ATOM 1939 C C . GLY A 1 272 ? 0.092 6.238 11.505 1.00 80.88 272 GLY A C 1
ATOM 1940 O O . GLY A 1 272 ? -0.010 5.804 12.648 1.00 80.88 272 GLY A O 1
ATOM 1941 N N . VAL A 1 273 ? -0.959 6.559 10.745 1.00 84.94 273 VAL A N 1
ATOM 1942 C CA . VAL A 1 273 ? -2.351 6.494 11.213 1.00 84.94 273 VAL A CA 1
ATOM 1943 C C . VAL A 1 273 ? -2.741 5.061 11.567 1.00 84.94 273 VAL A C 1
ATOM 1945 O O . VAL A 1 273 ? -3.321 4.822 12.620 1.00 84.94 273 VAL A O 1
ATOM 1948 N N . PHE A 1 274 ? -2.386 4.085 10.727 1.00 89.94 274 PHE A N 1
ATOM 1949 C CA . PHE A 1 274 ? -2.662 2.677 10.997 1.00 89.94 274 PHE A CA 1
ATOM 1950 C C . PHE A 1 274 ? -2.007 2.214 12.302 1.00 89.94 274 PHE A C 1
ATOM 1952 O O . PHE A 1 274 ? -2.684 1.632 13.149 1.00 89.94 274 PHE A O 1
ATOM 1959 N N . LEU A 1 275 ? -0.712 2.505 12.484 1.00 89.56 275 LEU A N 1
ATOM 1960 C CA . LEU A 1 275 ? 0.029 2.147 13.695 1.00 89.56 275 LEU A CA 1
ATOM 1961 C C . LEU A 1 275 ? -0.577 2.805 14.943 1.00 89.56 275 LEU A C 1
ATOM 1963 O O . LEU A 1 275 ? -0.780 2.123 15.946 1.00 89.56 275 LEU A O 1
ATOM 1967 N N . GLU A 1 276 ? -0.944 4.084 14.867 1.00 87.62 276 GLU A N 1
ATOM 1968 C CA . GLU A 1 276 ? -1.603 4.807 15.959 1.00 87.62 276 GLU A CA 1
ATOM 1969 C C . GLU A 1 276 ? -2.961 4.195 16.331 1.00 87.62 276 GLU A C 1
ATOM 1971 O O . GLU A 1 276 ? -3.231 3.952 17.510 1.00 87.62 276 GLU A O 1
ATOM 1976 N N . LEU A 1 277 ? -3.797 3.862 15.343 1.00 89.69 277 LEU A N 1
ATOM 1977 C CA . LEU A 1 277 ? -5.115 3.265 15.575 1.00 89.69 277 LEU A CA 1
ATOM 1978 C C . LEU A 1 277 ? -5.016 1.897 16.259 1.00 89.69 277 LEU A C 1
ATOM 1980 O O . LEU A 1 277 ? -5.830 1.571 17.134 1.00 89.69 277 LEU A O 1
ATOM 1984 N N . ILE A 1 278 ? -3.984 1.117 15.927 1.00 92.06 278 ILE A N 1
ATOM 1985 C CA . ILE A 1 278 ? -3.662 -0.123 16.638 1.00 92.06 278 ILE A CA 1
ATOM 1986 C C . ILE A 1 278 ? -2.808 0.122 17.880 1.00 92.06 278 ILE A C 1
ATOM 1988 O O . ILE A 1 278 ? -2.320 -0.834 18.453 1.00 92.06 278 ILE A O 1
ATOM 1992 N N . GLY A 1 279 ? -2.606 1.353 18.347 1.00 89.75 279 GLY A N 1
ATOM 1993 C CA . GLY A 1 279 ? -1.850 1.672 19.562 1.00 89.75 279 GLY A CA 1
ATOM 1994 C C . GLY A 1 279 ? -0.404 1.169 19.551 1.00 89.75 279 GLY A C 1
ATOM 1995 O O . GLY A 1 279 ? 0.078 0.679 20.567 1.00 89.75 279 GLY A O 1
ATOM 1996 N N . VAL A 1 280 ? 0.254 1.229 18.397 1.00 87.81 280 VAL A N 1
ATOM 1997 C CA . VAL A 1 280 ? 1.693 1.022 18.235 1.00 87.81 280 VAL A CA 1
ATOM 1998 C C . VAL A 1 280 ? 2.328 2.389 18.030 1.00 87.81 280 VAL A C 1
ATOM 2000 O O . VAL A 1 280 ? 1.960 3.112 17.107 1.00 87.81 280 VAL A O 1
ATOM 2003 N N . ALA A 1 281 ? 3.296 2.744 18.876 1.00 82.06 281 ALA A N 1
ATOM 2004 C CA . ALA A 1 281 ? 3.985 4.023 18.758 1.00 82.06 281 ALA A CA 1
ATOM 2005 C C . ALA A 1 281 ? 4.592 4.199 17.355 1.00 82.06 281 ALA A C 1
ATOM 2007 O O . ALA A 1 281 ? 5.390 3.377 16.890 1.00 82.06 281 ALA A O 1
ATOM 2008 N N . PHE A 1 282 ? 4.221 5.293 16.692 1.00 75.44 282 PHE A N 1
ATOM 2009 C CA . PHE A 1 282 ? 4.789 5.678 15.414 1.00 75.44 282 PHE A CA 1
ATOM 2010 C C . PHE A 1 282 ? 5.905 6.693 15.635 1.00 75.44 282 PHE A C 1
ATOM 2012 O O . PHE A 1 282 ? 5.673 7.813 16.079 1.00 75.44 282 PHE A O 1
ATOM 2019 N N . ASN A 1 283 ? 7.128 6.294 15.309 1.00 70.62 283 ASN A N 1
ATOM 2020 C CA . ASN A 1 283 ? 8.264 7.201 15.256 1.00 70.62 283 ASN A CA 1
ATOM 2021 C C . ASN A 1 283 ? 8.653 7.405 13.786 1.00 70.62 283 ASN A C 1
ATOM 2023 O O . ASN A 1 283 ? 9.116 6.468 13.135 1.00 70.62 283 ASN A O 1
ATOM 2027 N N . VAL A 1 284 ? 8.423 8.613 13.266 1.00 64.94 284 VAL A N 1
ATOM 2028 C CA . VAL A 1 284 ? 8.680 8.981 11.863 1.00 64.94 284 VAL A CA 1
ATOM 2029 C C . VAL A 1 284 ? 10.137 8.712 11.481 1.00 64.94 284 VAL A C 1
ATOM 2031 O O . VAL A 1 284 ? 10.383 8.073 10.457 1.00 64.94 284 VAL A O 1
ATOM 2034 N N . SER A 1 285 ? 11.091 9.128 12.322 1.00 60.19 285 SER A N 1
ATOM 2035 C CA . SER A 1 285 ? 12.523 9.030 12.013 1.00 60.19 285 SER A CA 1
ATOM 2036 C C . SER A 1 285 ? 13.012 7.583 11.965 1.00 60.19 285 SER A C 1
ATOM 2038 O O . SER A 1 285 ? 13.887 7.250 11.168 1.00 60.19 285 SER A O 1
ATOM 2040 N N . THR A 1 286 ? 12.413 6.688 12.756 1.00 62.34 286 THR A N 1
ATOM 2041 C CA . THR A 1 286 ? 12.786 5.267 12.753 1.00 62.34 286 THR A CA 1
ATOM 2042 C C . THR A 1 286 ? 11.982 4.424 11.774 1.00 62.34 286 THR A C 1
ATOM 2044 O O . THR A 1 286 ? 12.473 3.372 11.374 1.00 62.34 286 THR A O 1
ATOM 2047 N N . ASN A 1 287 ? 10.768 4.828 11.389 1.00 62.97 287 ASN A N 1
ATOM 2048 C CA . ASN A 1 287 ? 9.890 4.013 10.541 1.00 62.97 287 ASN A CA 1
ATOM 2049 C C . ASN A 1 287 ? 9.922 4.386 9.057 1.00 62.97 287 ASN A C 1
ATOM 2051 O O . ASN A 1 287 ? 9.745 3.491 8.234 1.00 62.97 287 ASN A O 1
ATOM 2055 N N . ILE A 1 288 ? 10.137 5.662 8.715 1.00 60.06 288 ILE A N 1
ATOM 2056 C CA . ILE A 1 288 ? 10.125 6.134 7.320 1.00 60.06 288 ILE A CA 1
ATOM 2057 C C . ILE A 1 288 ? 11.552 6.266 6.779 1.00 60.06 288 ILE A C 1
ATOM 2059 O O . ILE A 1 288 ? 11.896 5.618 5.792 1.00 60.06 288 ILE A O 1
ATOM 2063 N N . THR A 1 289 ? 12.404 7.059 7.439 1.00 52.34 289 THR A N 1
ATOM 2064 C CA . THR A 1 289 ? 13.762 7.391 6.952 1.00 52.34 289 THR A CA 1
ATOM 2065 C C . THR A 1 289 ? 14.627 6.149 6.749 1.00 52.34 289 THR A C 1
ATOM 2067 O O . THR A 1 289 ? 15.421 6.031 5.823 1.00 52.34 289 THR A O 1
ATOM 2070 N N . SER A 1 290 ? 14.409 5.158 7.598 1.00 47.28 290 SER A N 1
ATOM 2071 C CA . SER A 1 290 ? 15.254 3.986 7.724 1.00 47.28 290 SER A CA 1
ATOM 2072 C C . SER A 1 290 ? 15.010 2.912 6.643 1.00 47.28 290 SER A C 1
ATOM 2074 O O . SER A 1 290 ? 15.775 1.953 6.540 1.00 47.28 290 SER A O 1
ATOM 2076 N N . ARG A 1 291 ? 13.972 3.090 5.808 1.00 55.50 291 ARG A N 1
ATOM 2077 C CA . ARG A 1 291 ? 13.624 2.203 4.682 1.00 55.50 291 ARG A CA 1
ATOM 2078 C C . ARG A 1 291 ? 14.120 2.718 3.328 1.00 55.50 291 ARG A C 1
ATOM 2080 O O . ARG A 1 291 ? 14.420 1.908 2.456 1.00 55.50 291 ARG A O 1
ATOM 2087 N N . ALA A 1 292 ? 14.253 4.036 3.167 1.00 48.31 292 ALA A N 1
ATOM 2088 C CA . ALA A 1 292 ? 14.792 4.659 1.954 1.00 48.31 292 ALA A CA 1
ATOM 2089 C C . ALA A 1 292 ? 16.337 4.633 1.908 1.00 48.31 292 ALA A C 1
ATOM 2091 O O . ALA A 1 292 ? 16.926 4.507 0.835 1.00 48.31 292 ALA A O 1
ATOM 2092 N N . ASP A 1 293 ? 16.999 4.670 3.072 1.00 47.31 293 ASP A N 1
ATOM 2093 C CA . ASP A 1 293 ? 18.462 4.794 3.203 1.00 47.31 293 ASP A CA 1
ATOM 2094 C C . ASP A 1 293 ? 19.232 3.467 3.324 1.00 47.31 293 ASP A C 1
ATOM 2096 O O . ASP A 1 293 ? 20.396 3.429 3.734 1.00 47.31 293 ASP A O 1
ATOM 2100 N N . VAL A 1 294 ? 18.629 2.347 2.917 1.00 50.84 294 VAL A N 1
ATOM 2101 C CA . VAL A 1 294 ? 19.259 1.016 3.027 1.00 50.84 294 VAL A CA 1
ATOM 2102 C C . VAL A 1 294 ? 20.525 0.875 2.147 1.00 50.84 294 VAL A C 1
ATOM 2104 O O . VAL A 1 294 ? 21.313 -0.057 2.308 1.00 50.84 294 VAL A O 1
ATOM 2107 N N . VAL A 1 295 ? 20.802 1.839 1.263 1.00 48.44 295 VAL A N 1
ATOM 2108 C CA . VAL A 1 295 ? 22.058 1.919 0.499 1.00 48.44 295 VAL A CA 1
ATOM 2109 C C . VAL A 1 295 ? 22.758 3.255 0.769 1.00 48.44 295 VAL A C 1
ATOM 2111 O O . VAL A 1 295 ? 22.642 4.207 -0.012 1.00 48.44 295 VAL A O 1
ATOM 2114 N N . SER A 1 296 ? 23.516 3.323 1.867 1.00 43.75 296 SER A N 1
ATOM 2115 C CA . SER A 1 296 ? 24.365 4.472 2.206 1.00 43.75 296 SER A CA 1
ATOM 2116 C C . SER A 1 296 ? 25.863 4.147 2.056 1.00 43.75 296 SER A C 1
ATOM 2118 O O . SER A 1 296 ? 26.334 3.059 2.384 1.00 43.75 296 SER A O 1
ATOM 2120 N N . GLY A 1 297 ? 26.626 5.108 1.515 1.00 42.53 297 GLY A N 1
ATOM 2121 C CA . GLY A 1 297 ? 28.094 5.078 1.460 1.00 42.53 297 GLY A CA 1
ATOM 2122 C C . GLY A 1 297 ? 28.738 4.419 0.227 1.00 42.53 297 GLY A C 1
ATOM 2123 O O . GLY A 1 297 ? 28.277 3.419 -0.327 1.00 42.53 297 GLY A O 1
ATOM 2124 N N . ILE A 1 298 ? 29.880 4.973 -0.195 1.00 35.84 298 ILE A N 1
ATOM 2125 C CA . ILE A 1 298 ? 30.859 4.300 -1.060 1.00 35.84 298 ILE A CA 1
ATOM 2126 C C . ILE A 1 298 ? 31.970 3.753 -0.137 1.00 35.84 298 ILE A C 1
ATOM 2128 O O . ILE A 1 298 ? 32.528 4.549 0.614 1.00 35.84 298 ILE A O 1
ATOM 2132 N N . PRO A 1 299 ? 32.320 2.447 -0.170 1.00 49.91 299 PRO A N 1
ATOM 2133 C CA . PRO A 1 299 ? 31.840 1.412 -1.075 1.00 49.91 299 PRO A CA 1
ATOM 2134 C C . PRO A 1 299 ? 30.788 0.491 -0.416 1.00 49.91 299 PRO A C 1
ATOM 2136 O O . PRO A 1 299 ? 31.118 -0.558 0.120 1.00 49.91 299 PRO A O 1
ATOM 2139 N N . ARG A 1 300 ? 29.505 0.843 -0.575 1.00 56.91 300 ARG A N 1
ATOM 2140 C CA . ARG A 1 300 ? 28.401 -0.069 -0.936 1.00 56.91 300 ARG A CA 1
ATOM 2141 C C . ARG A 1 300 ? 28.194 -1.287 -0.024 1.00 56.91 300 ARG A C 1
ATOM 2143 O O . ARG A 1 300 ? 28.351 -2.424 -0.471 1.00 56.91 300 ARG A O 1
ATOM 2150 N N . ALA A 1 301 ? 27.747 -1.052 1.205 1.00 56.66 301 ALA A N 1
ATOM 2151 C CA . ALA A 1 301 ? 27.086 -2.078 2.009 1.00 56.66 301 ALA A CA 1
ATOM 2152 C C . ALA A 1 301 ? 25.560 -1.940 1.865 1.00 56.66 301 ALA A C 1
ATOM 2154 O O . ALA A 1 301 ? 25.041 -0.827 1.858 1.00 56.66 301 ALA A O 1
ATOM 2155 N N . ILE A 1 302 ? 24.846 -3.063 1.737 1.00 58.09 302 ILE A N 1
ATOM 2156 C CA . ILE A 1 302 ? 23.411 -3.090 2.045 1.00 58.09 302 ILE A CA 1
ATOM 2157 C C . ILE A 1 302 ? 23.333 -2.964 3.560 1.00 58.09 302 ILE A C 1
ATOM 2159 O O . ILE A 1 302 ? 23.832 -3.841 4.271 1.00 58.09 302 ILE A O 1
ATOM 2163 N N . THR A 1 303 ? 22.764 -1.873 4.052 1.00 59.59 303 THR A N 1
ATOM 2164 C CA . THR A 1 303 ? 22.542 -1.724 5.485 1.00 59.59 303 THR A CA 1
ATOM 2165 C C . THR A 1 303 ? 21.461 -2.727 5.897 1.00 59.59 303 THR A C 1
ATOM 2167 O O . THR A 1 303 ? 20.434 -2.821 5.227 1.00 59.59 303 THR A O 1
ATOM 2170 N N . PRO A 1 304 ? 21.645 -3.527 6.959 1.00 61.53 304 PRO A N 1
ATOM 2171 C CA . PRO A 1 304 ? 20.546 -4.307 7.510 1.00 61.53 304 PRO A CA 1
ATOM 2172 C C . PRO A 1 304 ? 19.304 -3.438 7.700 1.00 61.53 304 PRO A C 1
ATOM 2174 O O . PRO A 1 304 ? 19.416 -2.300 8.164 1.00 61.53 304 PRO A O 1
ATOM 2177 N N . MET A 1 305 ? 18.125 -3.997 7.405 1.00 68.88 305 MET A N 1
ATOM 2178 C CA . MET A 1 305 ? 16.878 -3.354 7.808 1.00 68.88 305 MET A CA 1
ATOM 2179 C C . MET A 1 305 ? 16.953 -3.057 9.311 1.00 68.88 305 MET A C 1
ATOM 2181 O O . MET A 1 305 ? 17.314 -3.951 10.087 1.00 68.88 305 MET A O 1
ATOM 2185 N N . PRO A 1 306 ? 16.641 -1.826 9.736 1.00 72.31 306 PRO A N 1
ATOM 2186 C CA . PRO A 1 306 ? 16.725 -1.444 11.132 1.00 72.31 306 PRO A CA 1
ATOM 2187 C C . PRO A 1 306 ? 15.946 -2.411 12.019 1.00 72.31 306 PRO A C 1
ATOM 2189 O O . PRO A 1 306 ? 14.800 -2.778 11.744 1.00 72.31 306 PRO A O 1
ATOM 2192 N N . ALA A 1 307 ? 16.567 -2.817 13.124 1.00 72.69 307 ALA A N 1
ATOM 2193 C CA . ALA A 1 307 ? 15.950 -3.738 14.073 1.00 72.69 307 ALA A CA 1
ATOM 2194 C C . ALA A 1 307 ? 14.679 -3.160 14.727 1.00 72.69 307 ALA A C 1
ATOM 2196 O O . ALA A 1 307 ? 13.921 -3.908 15.338 1.00 72.69 307 ALA A O 1
ATOM 2197 N N . ASN A 1 308 ? 14.442 -1.854 14.601 1.00 73.50 308 ASN A N 1
ATOM 2198 C CA . ASN A 1 308 ? 13.357 -1.103 15.222 1.00 73.50 308 ASN A CA 1
ATOM 2199 C C . ASN A 1 308 ? 12.211 -0.709 14.269 1.00 73.50 308 ASN A C 1
ATOM 2201 O O . ASN A 1 308 ? 11.327 0.034 14.684 1.00 73.50 308 ASN A O 1
ATOM 2205 N N . LEU A 1 309 ? 12.166 -1.190 13.022 1.00 81.00 309 LEU A N 1
ATOM 2206 C CA . LEU A 1 309 ? 11.011 -0.928 12.142 1.00 81.00 309 LEU A CA 1
ATOM 2207 C C . LEU A 1 309 ? 9.746 -1.523 12.735 1.00 81.00 309 LEU A C 1
ATOM 2209 O O . LEU A 1 309 ? 9.793 -2.699 13.068 1.00 81.00 309 LEU A O 1
ATOM 2213 N N . SER A 1 310 ? 8.634 -0.789 12.804 1.00 87.19 310 SER A N 1
ATOM 2214 C CA . SER A 1 310 ? 7.378 -1.261 13.407 1.00 87.19 310 SER A CA 1
ATOM 2215 C C . SER A 1 310 ? 6.770 -2.473 12.692 1.00 87.19 310 SER A C 1
ATOM 2217 O O . SER A 1 310 ? 6.374 -3.423 13.364 1.00 87.19 310 SER A O 1
ATOM 2219 N N . PHE A 1 311 ? 6.725 -2.491 11.359 1.00 90.88 311 PHE A N 1
ATOM 2220 C CA . PHE A 1 311 ? 6.150 -3.614 10.611 1.00 90.88 311 PHE A CA 1
ATOM 2221 C C . PHE A 1 311 ? 7.107 -4.796 10.421 1.00 90.88 311 PHE A C 1
ATOM 2223 O O . PHE A 1 311 ? 8.329 -4.636 10.407 1.00 90.88 311 PHE A O 1
ATOM 2230 N N . CYS A 1 312 ? 6.529 -5.978 10.209 1.00 92.44 312 CYS A N 1
ATOM 2231 C CA . CYS A 1 312 ? 7.264 -7.209 9.939 1.00 92.44 312 CYS A CA 1
ATOM 2232 C C . CYS A 1 312 ? 7.757 -7.359 8.499 1.00 92.44 312 CYS A C 1
ATOM 2234 O O . CYS A 1 312 ? 8.643 -8.173 8.271 1.00 92.44 312 CYS A O 1
ATOM 2236 N N . ASP A 1 313 ? 7.264 -6.580 7.539 1.00 89.94 313 ASP A N 1
ATOM 2237 C CA . ASP A 1 313 ? 7.790 -6.601 6.172 1.00 89.94 313 ASP A CA 1
ATOM 2238 C C . ASP A 1 313 ? 9.148 -5.898 6.049 1.00 89.94 313 ASP A C 1
ATOM 2240 O O . ASP A 1 313 ? 9.595 -5.149 6.928 1.00 89.94 313 ASP A O 1
ATOM 2244 N N . GLY A 1 314 ? 9.771 -6.139 4.907 1.00 77.38 314 GLY A N 1
ATOM 2245 C CA . GLY A 1 314 ? 11.048 -5.598 4.478 1.00 77.38 314 GLY A CA 1
ATOM 2246 C C . GLY A 1 314 ? 11.016 -4.273 3.738 1.00 77.38 314 GLY A C 1
ATOM 2247 O O . GLY A 1 314 ? 12.050 -3.841 3.234 1.00 77.38 314 GLY A O 1
ATOM 2248 N N . GLY A 1 315 ? 9.848 -3.647 3.624 1.00 78.38 315 GLY A N 1
ATOM 2249 C CA . GLY A 1 315 ? 9.658 -2.442 2.825 1.00 78.38 315 GLY A CA 1
ATOM 2250 C C . GLY A 1 315 ? 10.061 -2.638 1.372 1.00 78.38 315 GLY A C 1
ATOM 2251 O O . GLY A 1 315 ? 9.911 -3.721 0.811 1.00 78.38 315 GLY A O 1
ATOM 2252 N N . ASP A 1 316 ? 10.605 -1.580 0.777 1.00 68.75 316 ASP A N 1
ATOM 2253 C CA . ASP A 1 316 ? 10.821 -1.517 -0.665 1.00 68.75 316 ASP A CA 1
ATOM 2254 C C . ASP A 1 316 ? 11.832 -2.542 -1.189 1.00 68.75 316 ASP A C 1
ATOM 2256 O O . ASP A 1 316 ? 11.742 -2.963 -2.341 1.00 68.75 316 ASP A O 1
ATOM 2260 N N . ILE A 1 317 ? 12.745 -3.029 -0.351 1.00 71.50 317 ILE A N 1
ATOM 2261 C CA . ILE A 1 317 ? 13.809 -3.951 -0.769 1.00 71.50 317 ILE A CA 1
ATOM 2262 C C . ILE A 1 317 ? 13.428 -5.438 -0.686 1.00 71.50 317 ILE A C 1
ATOM 2264 O O . ILE A 1 317 ? 14.184 -6.292 -1.165 1.00 71.50 317 ILE A O 1
ATOM 2268 N N . GLU A 1 318 ? 12.285 -5.772 -0.081 1.00 78.06 318 GLU A N 1
ATOM 2269 C CA . GLU A 1 318 ? 11.851 -7.153 0.135 1.00 78.06 318 GLU A CA 1
ATOM 2270 C C . GLU A 1 318 ? 11.653 -7.957 -1.167 1.00 78.06 318 GLU A C 1
ATOM 2272 O O . GLU A 1 318 ? 10.622 -7.912 -1.838 1.00 78.06 318 GLU A O 1
ATOM 2277 N N . GLY A 1 319 ? 12.613 -8.829 -1.471 1.00 74.06 319 GLY A N 1
ATOM 2278 C CA . GLY A 1 319 ? 12.553 -9.739 -2.620 1.00 74.06 319 GLY A CA 1
ATOM 2279 C C . GLY A 1 319 ? 13.391 -9.291 -3.816 1.00 74.06 319 GLY A C 1
ATOM 2280 O O . GLY A 1 319 ? 13.772 -10.143 -4.616 1.00 74.06 319 GLY A O 1
ATOM 2281 N N . VAL A 1 320 ? 13.782 -8.012 -3.887 1.00 75.56 320 VAL A N 1
ATOM 2282 C CA . VAL A 1 320 ? 14.772 -7.515 -4.868 1.00 75.56 320 VAL A CA 1
ATOM 2283 C C . VAL A 1 320 ? 16.168 -8.041 -4.541 1.00 75.56 320 VAL A C 1
ATOM 2285 O O . VAL A 1 320 ? 16.938 -8.422 -5.426 1.00 75.56 320 VAL A O 1
ATOM 2288 N N . ILE A 1 321 ? 16.498 -8.086 -3.250 1.00 74.25 321 ILE A N 1
ATOM 2289 C CA . ILE A 1 321 ? 17.783 -8.570 -2.750 1.00 74.25 321 ILE A CA 1
ATOM 2290 C C . ILE A 1 321 ? 17.561 -9.934 -2.079 1.00 74.25 321 ILE A C 1
ATOM 2292 O O . ILE A 1 321 ? 16.781 -10.025 -1.128 1.00 74.25 321 ILE A O 1
ATOM 2296 N N . PRO A 1 322 ? 18.231 -11.012 -2.531 1.00 65.12 322 PRO A N 1
ATOM 2297 C CA . PRO A 1 322 ? 18.084 -12.330 -1.919 1.00 65.12 322 PRO A CA 1
ATOM 2298 C C . PRO A 1 322 ? 18.517 -12.336 -0.448 1.00 65.12 322 PRO A C 1
ATOM 2300 O O . PRO A 1 322 ? 19.602 -11.864 -0.113 1.00 65.12 322 PRO A O 1
ATOM 2303 N N . THR A 1 323 ? 17.713 -12.952 0.419 1.00 56.44 323 THR A N 1
ATOM 2304 C CA . THR A 1 323 ? 17.824 -12.871 1.887 1.00 56.44 323 THR A CA 1
ATOM 2305 C C . THR A 1 323 ? 19.037 -13.570 2.519 1.00 56.44 323 THR A C 1
ATOM 2307 O O . THR A 1 323 ? 19.117 -13.606 3.728 1.00 56.44 323 THR A O 1
ATOM 2310 N N . ASN A 1 324 ? 20.024 -14.100 1.789 1.00 53.19 324 ASN A N 1
ATOM 2311 C CA . ASN A 1 324 ? 21.048 -14.996 2.372 1.00 53.19 324 ASN A CA 1
ATOM 2312 C C . ASN A 1 324 ? 22.508 -14.579 2.127 1.00 53.19 324 ASN A C 1
ATOM 2314 O O . ASN A 1 324 ? 23.363 -15.438 1.912 1.00 53.19 324 ASN A O 1
ATOM 2318 N N . PHE A 1 325 ? 22.823 -13.283 2.139 1.00 52.72 325 PHE A N 1
ATOM 2319 C CA . PHE A 1 325 ? 24.195 -12.825 1.894 1.00 52.72 325 PHE A CA 1
ATOM 2320 C C . PHE A 1 325 ? 24.718 -11.893 2.990 1.00 52.72 325 PHE A C 1
ATOM 2322 O O . PHE A 1 325 ? 24.727 -10.675 2.841 1.00 52.72 325 PHE A O 1
ATOM 2329 N N . GLY A 1 326 ? 25.209 -12.492 4.077 1.00 48.47 326 GLY A N 1
ATOM 2330 C CA . GLY A 1 326 ? 26.236 -11.888 4.924 1.00 48.47 326 GLY A CA 1
ATOM 2331 C C . GLY A 1 326 ? 27.640 -12.261 4.410 1.00 48.47 326 GLY A C 1
ATOM 2332 O O . GLY A 1 326 ? 27.804 -13.338 3.829 1.00 48.47 326 GLY A O 1
ATOM 2333 N N . PRO A 1 327 ? 28.672 -11.423 4.613 1.00 41.22 327 PRO A N 1
ATOM 2334 C CA . PRO A 1 327 ? 30.044 -11.700 4.166 1.00 41.22 327 PRO A CA 1
ATOM 2335 C C . PRO A 1 327 ? 30.691 -12.954 4.798 1.00 41.22 327 PRO A C 1
ATOM 2337 O O . PRO A 1 327 ? 31.757 -13.370 4.351 1.00 41.22 327 PRO A O 1
ATOM 2340 N N . SER A 1 328 ? 30.054 -13.582 5.793 1.00 46.81 328 SER A N 1
ATOM 2341 C CA . SER A 1 328 ? 30.590 -14.699 6.590 1.00 46.81 328 SER A CA 1
ATOM 2342 C C . SER A 1 328 ? 29.692 -15.946 6.659 1.00 46.81 328 SER A C 1
ATOM 2344 O O . SER A 1 328 ? 29.992 -16.862 7.418 1.00 46.81 328 SER A O 1
ATOM 2346 N N . GLY A 1 329 ? 28.594 -16.022 5.895 1.00 42.62 329 GLY A N 1
ATOM 2347 C CA . GLY A 1 329 ? 27.636 -17.131 6.035 1.00 42.62 329 GLY A CA 1
ATOM 2348 C C . GLY A 1 329 ? 26.839 -17.107 7.348 1.00 42.62 329 GLY A C 1
ATOM 2349 O O . GLY A 1 329 ? 26.169 -18.085 7.673 1.00 42.62 329 GLY A O 1
ATOM 2350 N N . GLU A 1 330 ? 26.891 -15.997 8.092 1.00 41.34 330 GLU A N 1
ATOM 2351 C CA . GLU A 1 330 ? 25.954 -15.726 9.179 1.00 41.34 330 GLU A CA 1
ATOM 2352 C C . GLU A 1 330 ? 24.530 -15.593 8.637 1.00 41.34 330 GLU A C 1
ATOM 2354 O O . GLU A 1 330 ? 24.326 -15.220 7.476 1.00 41.34 330 GLU A O 1
ATOM 2359 N N . ALA A 1 331 ? 23.561 -15.952 9.486 1.00 40.53 331 ALA A N 1
ATOM 2360 C CA . ALA A 1 331 ? 22.145 -15.883 9.174 1.00 40.53 331 ALA A CA 1
ATOM 2361 C C . ALA A 1 331 ? 21.833 -14.525 8.543 1.00 40.53 331 ALA A C 1
ATOM 2363 O O . ALA A 1 331 ? 22.070 -13.487 9.155 1.00 40.53 331 ALA A O 1
ATOM 2364 N N . ALA A 1 332 ? 21.387 -14.600 7.288 1.00 48.78 332 ALA A N 1
ATOM 2365 C CA . ALA A 1 332 ? 20.526 -13.661 6.601 1.00 48.78 332 ALA A CA 1
ATOM 2366 C C . ALA A 1 332 ? 20.324 -12.331 7.334 1.00 48.78 332 ALA A C 1
ATOM 2368 O O . ALA A 1 332 ? 19.705 -12.288 8.399 1.00 48.78 332 ALA A O 1
ATOM 2369 N N . PHE A 1 333 ? 20.701 -11.219 6.699 1.00 51.34 333 PHE A N 1
ATOM 2370 C CA . PHE A 1 333 ? 19.867 -10.041 6.870 1.00 51.34 333 PHE A CA 1
ATOM 2371 C C . PHE A 1 333 ? 18.462 -10.495 6.469 1.00 51.34 333 PHE A C 1
ATOM 2373 O O . PHE A 1 333 ? 18.190 -10.682 5.283 1.00 51.34 333 PHE A O 1
ATOM 2380 N N . ASP A 1 334 ? 17.606 -10.797 7.445 1.00 61.00 334 ASP A N 1
ATOM 2381 C CA . ASP A 1 334 ? 16.196 -11.044 7.199 1.00 61.00 334 ASP A CA 1
ATOM 2382 C C . ASP A 1 334 ? 15.666 -9.696 6.729 1.00 61.00 334 ASP A C 1
ATOM 2384 O O . ASP A 1 334 ? 15.291 -8.835 7.521 1.00 61.00 334 ASP A O 1
ATOM 2388 N N . LEU A 1 335 ? 15.767 -9.466 5.420 1.00 70.88 335 LEU A N 1
ATOM 2389 C CA . LEU A 1 335 ? 15.357 -8.232 4.770 1.00 70.88 335 LEU A CA 1
ATOM 2390 C C . LEU A 1 335 ? 13.839 -8.165 4.648 1.00 70.88 335 LEU A C 1
ATOM 2392 O O . LEU A 1 335 ? 13.368 -7.182 4.120 1.00 70.88 335 LEU A O 1
ATOM 2396 N N . GLY A 1 336 ? 13.094 -9.182 5.094 1.00 82.06 336 GLY A N 1
ATOM 2397 C CA . GLY A 1 336 ? 11.639 -9.286 5.000 1.00 82.06 336 GLY A CA 1
ATOM 2398 C C . GLY A 1 336 ? 11.014 -9.832 6.278 1.00 82.06 336 GLY A C 1
ATOM 2399 O O . GLY A 1 336 ? 11.620 -9.770 7.349 1.00 82.06 336 GLY A O 1
ATOM 2400 N N . ASP A 1 337 ? 9.804 -10.363 6.166 1.00 91.25 337 ASP A N 1
ATOM 2401 C CA . ASP A 1 337 ? 9.121 -11.031 7.273 1.00 91.25 337 ASP A CA 1
ATOM 2402 C C . ASP A 1 337 ? 9.758 -12.400 7.588 1.00 91.25 337 ASP A C 1
ATOM 2404 O O . ASP A 1 337 ? 9.883 -13.225 6.677 1.00 91.25 337 ASP A O 1
ATOM 2408 N N . PRO A 1 338 ? 10.156 -12.684 8.846 1.00 90.88 338 PRO A N 1
ATOM 2409 C CA . PRO A 1 338 ? 10.742 -13.974 9.224 1.00 90.88 338 PRO A CA 1
ATOM 2410 C C . PRO A 1 338 ? 9.740 -15.140 9.167 1.00 90.88 338 PRO A C 1
ATOM 2412 O O . PRO A 1 338 ? 10.146 -16.304 9.098 1.00 90.88 338 PRO A O 1
ATOM 2415 N N . ILE A 1 339 ? 8.430 -14.870 9.192 1.00 93.94 339 ILE A N 1
ATOM 2416 C CA . ILE A 1 339 ? 7.412 -15.875 8.880 1.00 93.94 339 ILE A CA 1
ATOM 2417 C C . ILE A 1 339 ? 7.199 -15.844 7.373 1.00 93.94 339 ILE A C 1
ATOM 2419 O O . ILE A 1 339 ? 6.622 -14.909 6.822 1.00 93.94 339 ILE A O 1
ATOM 2423 N N . ARG A 1 340 ? 7.685 -16.890 6.701 1.00 92.44 340 ARG A N 1
ATOM 2424 C CA . ARG A 1 340 ? 7.639 -17.003 5.244 1.00 92.44 340 ARG A CA 1
ATOM 2425 C C . ARG A 1 340 ? 6.805 -18.194 4.829 1.00 92.44 340 ARG A C 1
ATOM 2427 O O . ARG A 1 340 ? 7.110 -19.321 5.228 1.00 92.44 340 ARG A O 1
ATOM 2434 N N . THR A 1 341 ? 5.818 -17.986 3.974 1.00 92.25 341 THR A N 1
ATOM 2435 C CA . THR A 1 341 ? 5.005 -19.073 3.415 1.00 92.25 341 THR A CA 1
ATOM 2436 C C . THR A 1 341 ? 5.417 -19.335 1.969 1.00 92.25 341 THR A C 1
ATOM 2438 O O . THR A 1 341 ? 6.064 -18.498 1.331 1.00 92.25 341 THR A O 1
ATOM 2441 N N . ALA A 1 342 ? 5.122 -20.535 1.468 1.00 92.94 342 ALA A N 1
ATOM 2442 C CA . ALA A 1 342 ? 5.374 -20.855 0.069 1.00 92.94 342 ALA A CA 1
ATOM 2443 C C . ALA A 1 342 ? 4.625 -19.867 -0.834 1.00 92.94 342 ALA A C 1
ATOM 2445 O O . ALA A 1 342 ? 3.541 -19.394 -0.484 1.00 92.94 342 ALA A O 1
ATOM 2446 N N . CYS A 1 343 ? 5.216 -19.538 -1.975 1.00 92.56 343 CYS A N 1
ATOM 2447 C CA . CYS A 1 343 ? 4.493 -18.822 -3.008 1.00 92.56 343 CYS A CA 1
ATOM 2448 C C . CYS A 1 343 ? 3.366 -19.712 -3.513 1.00 92.56 343 CYS A C 1
ATOM 2450 O O . CYS A 1 343 ? 3.594 -20.884 -3.836 1.00 92.56 343 CYS A O 1
ATOM 2452 N N . LEU A 1 344 ? 2.164 -19.156 -3.557 1.00 89.88 344 LEU A N 1
ATOM 2453 C CA . LEU A 1 344 ? 1.013 -19.812 -4.143 1.00 89.88 344 LEU A CA 1
ATOM 2454 C C . LEU A 1 344 ? 1.201 -19.922 -5.653 1.00 89.88 344 LEU A C 1
ATOM 2456 O O . LEU A 1 344 ? 2.188 -19.435 -6.211 1.00 89.88 344 LEU A O 1
ATOM 2460 N N . ALA A 1 345 ? 0.268 -20.592 -6.314 1.00 85.31 345 ALA A N 1
ATOM 2461 C CA . ALA A 1 345 ? 0.223 -20.579 -7.761 1.00 85.31 345 ALA A CA 1
ATOM 2462 C C . ALA A 1 345 ? 0.087 -19.116 -8.208 1.00 85.31 345 ALA A C 1
ATOM 2464 O O . ALA A 1 345 ? 1.026 -18.558 -8.768 1.00 85.31 345 ALA A O 1
ATOM 2465 N N . GLU A 1 346 ? -1.024 -18.481 -7.860 1.00 86.19 346 GLU A N 1
ATOM 2466 C CA . GLU A 1 346 ? -1.439 -17.115 -8.194 1.00 86.19 346 GLU A CA 1
ATOM 2467 C C . GLU A 1 346 ? -0.455 -15.988 -7.826 1.00 86.19 346 GLU A C 1
ATOM 2469 O O . GLU A 1 346 ? -0.599 -14.874 -8.313 1.00 86.19 346 GLU A O 1
ATOM 2474 N N . ASP A 1 347 ? 0.570 -16.246 -7.013 1.00 90.75 347 ASP A N 1
ATOM 2475 C CA . ASP A 1 347 ? 1.621 -15.260 -6.770 1.00 90.75 347 ASP A CA 1
ATOM 2476 C C . ASP A 1 347 ? 2.437 -15.049 -8.059 1.00 90.75 347 ASP A C 1
ATOM 2478 O O . ASP A 1 347 ? 3.176 -15.936 -8.478 1.00 90.75 347 ASP A O 1
ATOM 2482 N N . ASP A 1 348 ? 2.363 -13.878 -8.687 1.00 92.12 348 ASP A N 1
ATOM 2483 C CA . ASP A 1 348 ? 3.220 -13.555 -9.839 1.00 92.12 348 ASP A CA 1
ATOM 2484 C C . ASP A 1 348 ? 4.603 -13.064 -9.437 1.00 92.12 348 ASP A C 1
ATOM 2486 O O . ASP A 1 348 ? 5.534 -13.134 -10.230 1.00 92.12 348 ASP A O 1
ATOM 2490 N N . ILE A 1 349 ? 4.788 -12.608 -8.205 1.00 92.88 349 ILE A N 1
ATOM 2491 C CA . ILE A 1 349 ? 6.110 -12.299 -7.664 1.00 92.88 349 ILE A CA 1
ATOM 2492 C C . ILE A 1 349 ? 6.442 -13.327 -6.590 1.00 92.88 349 ILE A C 1
ATOM 2494 O O . ILE A 1 349 ? 5.584 -13.739 -5.819 1.00 92.88 349 ILE A O 1
ATOM 2498 N N . CYS A 1 350 ? 7.687 -13.782 -6.535 1.00 93.12 350 CYS A N 1
ATOM 2499 C CA . CYS A 1 350 ? 8.116 -14.771 -5.551 1.00 93.12 350 CYS A CA 1
ATOM 2500 C C . CYS A 1 350 ? 9.598 -14.590 -5.257 1.00 93.12 350 CYS A C 1
ATOM 2502 O O . CYS A 1 350 ? 10.368 -14.315 -6.176 1.00 93.12 350 CYS A O 1
ATOM 2504 N N . ALA A 1 351 ? 10.038 -14.740 -4.005 1.00 91.44 351 ALA A N 1
ATOM 2505 C CA . ALA A 1 351 ? 11.476 -14.725 -3.755 1.00 91.44 351 ALA A CA 1
ATOM 2506 C C . ALA A 1 351 ? 12.136 -15.966 -4.372 1.00 91.44 351 ALA A C 1
ATOM 2508 O O . ALA A 1 351 ? 11.492 -16.988 -4.611 1.00 91.44 351 ALA A O 1
ATOM 2509 N N . ARG A 1 352 ? 13.452 -15.886 -4.590 1.00 90.31 352 ARG A N 1
ATOM 2510 C CA . ARG A 1 352 ? 14.248 -16.935 -5.245 1.00 90.31 352 ARG A CA 1
ATOM 2511 C C . ARG A 1 352 ? 13.984 -18.340 -4.698 1.00 90.31 352 ARG A C 1
ATOM 2513 O O . ARG A 1 352 ? 14.004 -19.297 -5.450 1.00 90.31 352 ARG A O 1
ATOM 2520 N N . ASP A 1 353 ? 13.797 -18.489 -3.397 1.00 89.75 353 ASP A N 1
ATOM 2521 C CA . ASP A 1 353 ? 13.596 -19.782 -2.736 1.00 89.75 353 ASP A CA 1
ATOM 2522 C C . ASP A 1 353 ? 12.138 -20.275 -2.745 1.00 89.75 353 ASP A C 1
ATOM 2524 O O . ASP A 1 353 ? 11.803 -21.203 -2.008 1.00 89.75 353 ASP A O 1
ATOM 2528 N N . GLY A 1 354 ? 11.262 -19.667 -3.547 1.00 91.56 354 GLY A N 1
ATOM 2529 C CA . GLY A 1 354 ? 9.874 -20.101 -3.661 1.00 91.56 354 GLY A CA 1
ATOM 2530 C C . GLY A 1 354 ? 8.998 -19.663 -2.485 1.00 91.56 354 GLY A C 1
ATOM 2531 O O . GLY A 1 354 ? 7.947 -20.266 -2.261 1.00 91.56 354 GLY A O 1
ATOM 2532 N N . ARG A 1 355 ? 9.429 -18.677 -1.684 1.00 92.94 355 ARG A N 1
ATOM 2533 C CA . ARG A 1 355 ? 8.707 -18.219 -0.484 1.00 92.94 355 ARG A CA 1
ATOM 2534 C C . ARG A 1 355 ? 8.627 -16.700 -0.410 1.00 92.94 355 ARG A C 1
ATOM 2536 O O . ARG A 1 355 ? 9.558 -16.003 -0.799 1.00 92.94 355 ARG A O 1
ATOM 2543 N N . LEU A 1 356 ? 7.579 -16.168 0.200 1.00 91.44 356 LEU A N 1
ATOM 2544 C CA . LEU A 1 356 ? 7.447 -14.736 0.490 1.00 91.44 356 LEU A CA 1
ATOM 2545 C C . LEU A 1 356 ? 7.236 -14.513 1.980 1.00 91.44 356 LEU A C 1
ATOM 2547 O O . LEU A 1 356 ? 6.761 -15.407 2.681 1.00 91.44 356 LEU A O 1
ATOM 2551 N N . GLY A 1 357 ? 7.600 -13.319 2.446 1.00 92.19 357 GLY A N 1
ATOM 2552 C CA . GLY A 1 357 ? 7.199 -12.849 3.762 1.00 92.19 357 GLY A CA 1
ATOM 2553 C C . GLY A 1 357 ? 5.678 -12.802 3.896 1.00 92.19 357 GLY A C 1
ATOM 2554 O O . GLY A 1 357 ? 4.964 -12.574 2.915 1.00 92.19 357 GLY A O 1
ATOM 2555 N N . LEU A 1 358 ? 5.188 -13.057 5.106 1.00 95.12 358 LEU A N 1
ATOM 2556 C CA . LEU A 1 358 ? 3.767 -13.002 5.414 1.00 95.12 358 LEU A CA 1
ATOM 2557 C C . LEU A 1 358 ? 3.214 -11.585 5.216 1.00 95.12 358 LEU A C 1
ATOM 2559 O O . LEU A 1 358 ? 2.252 -11.420 4.471 1.00 95.12 358 LEU A O 1
ATOM 2563 N N . VAL A 1 359 ? 3.818 -10.569 5.839 1.00 95.56 359 VAL A N 1
ATOM 2564 C CA . VAL A 1 359 ? 3.415 -9.164 5.658 1.00 95.56 359 VAL A CA 1
ATOM 2565 C C . VAL A 1 359 ? 4.091 -8.580 4.429 1.00 95.56 359 VAL A C 1
ATOM 2567 O O . VAL A 1 359 ? 5.297 -8.740 4.255 1.00 95.56 359 VAL A O 1
ATOM 2570 N N . ARG A 1 360 ? 3.324 -7.888 3.581 1.00 92.69 360 ARG A N 1
ATOM 2571 C CA . ARG A 1 360 ? 3.802 -7.313 2.319 1.00 92.69 360 ARG A CA 1
ATOM 2572 C C . ARG A 1 360 ? 3.299 -5.889 2.140 1.00 92.69 360 ARG A C 1
ATOM 2574 O O . ARG A 1 360 ? 2.098 -5.645 2.223 1.00 92.69 360 ARG A O 1
ATOM 2581 N N . ALA A 1 361 ? 4.216 -4.973 1.847 1.00 90.00 361 ALA A N 1
ATOM 2582 C CA . ALA A 1 361 ? 3.873 -3.630 1.408 1.00 90.00 361 ALA A CA 1
ATOM 2583 C C . ALA A 1 361 ? 3.478 -3.639 -0.076 1.00 90.00 361 ALA A C 1
ATOM 2585 O O . ALA A 1 361 ? 4.196 -4.192 -0.909 1.00 90.00 361 ALA A O 1
ATOM 2586 N N . ILE A 1 362 ? 2.331 -3.045 -0.386 1.00 89.69 362 ILE A N 1
ATOM 2587 C CA . ILE A 1 362 ? 1.840 -2.785 -1.734 1.00 89.69 362 ILE A CA 1
ATOM 2588 C C . ILE A 1 362 ? 1.994 -1.297 -1.992 1.00 89.69 362 ILE A C 1
ATOM 2590 O O . ILE A 1 362 ? 1.512 -0.472 -1.214 1.00 89.69 362 ILE A O 1
ATOM 2594 N N . ARG A 1 363 ? 2.676 -0.991 -3.091 1.00 84.12 363 ARG A N 1
ATOM 2595 C CA . ARG A 1 363 ? 2.958 0.363 -3.548 1.00 84.12 363 ARG A CA 1
ATOM 2596 C C . ARG A 1 363 ? 2.108 0.685 -4.766 1.00 84.12 363 ARG A C 1
ATOM 2598 O O . ARG A 1 363 ? 1.894 -0.189 -5.606 1.00 84.12 363 ARG A O 1
ATOM 2605 N N . SER A 1 364 ? 1.660 1.930 -4.861 1.00 79.69 364 SER A N 1
ATOM 2606 C CA . SER A 1 364 ? 0.985 2.467 -6.046 1.00 79.69 364 SER A CA 1
ATOM 2607 C C . SER A 1 364 ? 1.940 2.502 -7.251 1.00 79.69 364 SER A C 1
ATOM 2609 O O . SER A 1 364 ? 3.157 2.604 -7.090 1.00 79.69 364 SER A O 1
ATOM 2611 N N . THR A 1 365 ? 1.420 2.418 -8.475 1.00 73.25 365 THR A N 1
ATOM 2612 C CA . THR A 1 365 ? 2.234 2.442 -9.704 1.00 73.25 365 THR A CA 1
ATOM 2613 C C . THR A 1 365 ? 2.650 3.875 -10.040 1.00 73.25 365 THR A C 1
ATOM 2615 O O . THR A 1 365 ? 2.094 4.501 -10.935 1.00 73.25 365 THR A O 1
ATOM 2618 N N . ASP A 1 366 ? 3.602 4.430 -9.299 1.00 60.06 366 ASP A N 1
ATOM 2619 C CA . ASP A 1 366 ? 3.966 5.853 -9.370 1.00 60.06 366 ASP A CA 1
ATOM 2620 C C . ASP A 1 366 ? 5.052 6.186 -10.412 1.00 60.06 366 ASP A C 1
ATOM 2622 O O . ASP A 1 366 ? 5.387 7.350 -10.608 1.00 60.06 366 ASP A O 1
ATOM 2626 N N . THR A 1 367 ? 5.647 5.179 -11.059 1.00 56.09 367 THR A N 1
ATOM 2627 C CA . THR A 1 367 ? 6.890 5.337 -11.851 1.00 56.09 367 THR A CA 1
ATOM 2628 C C . THR A 1 367 ? 6.897 4.604 -13.192 1.00 56.09 367 THR A C 1
ATOM 2630 O O . THR A 1 367 ? 7.892 4.647 -13.916 1.00 56.09 367 THR A O 1
ATOM 2633 N N . ALA A 1 368 ? 5.810 3.923 -13.542 1.00 56.72 368 ALA A N 1
ATOM 2634 C CA . ALA A 1 368 ? 5.718 3.105 -14.741 1.00 56.72 368 ALA A CA 1
ATOM 2635 C C . ALA A 1 368 ? 4.493 3.526 -15.556 1.00 56.72 368 ALA A C 1
ATOM 2637 O O . ALA A 1 368 ? 3.411 3.711 -14.996 1.00 56.72 368 ALA A O 1
ATOM 2638 N N . THR A 1 369 ? 4.636 3.646 -16.881 1.00 72.62 369 THR A N 1
ATOM 2639 C CA . THR A 1 369 ? 3.452 3.717 -17.757 1.00 72.62 369 THR A CA 1
ATOM 2640 C C . THR A 1 369 ? 2.571 2.494 -17.501 1.00 72.62 369 THR A C 1
ATOM 2642 O O . THR A 1 369 ? 3.080 1.463 -17.065 1.00 72.62 369 THR A O 1
ATOM 2645 N N . VAL A 1 370 ? 1.266 2.551 -17.786 1.00 71.25 370 VAL A N 1
ATOM 2646 C CA . VAL A 1 370 ? 0.361 1.400 -17.555 1.00 71.25 370 VAL A CA 1
ATOM 2647 C C . VAL A 1 370 ? 0.935 0.113 -18.164 1.00 71.25 370 VAL A C 1
ATOM 2649 O O . VAL A 1 370 ? 0.980 -0.909 -17.489 1.00 71.25 370 VAL A O 1
ATOM 2652 N N . ALA A 1 371 ? 1.483 0.196 -19.381 1.00 78.88 371 ALA A N 1
ATOM 2653 C CA . ALA A 1 371 ? 2.137 -0.927 -20.050 1.00 78.88 371 ALA A CA 1
ATOM 2654 C C . ALA A 1 371 ? 3.389 -1.432 -19.304 1.00 78.88 371 ALA A C 1
ATOM 2656 O O . ALA A 1 371 ? 3.605 -2.636 -19.205 1.00 78.88 371 ALA A O 1
ATOM 2657 N N . GLN A 1 372 ? 4.216 -0.538 -18.750 1.00 83.19 372 GLN A N 1
ATOM 2658 C CA . GLN A 1 372 ? 5.368 -0.909 -17.916 1.00 83.19 372 GLN A CA 1
ATOM 2659 C C . GLN A 1 372 ? 4.953 -1.481 -16.557 1.00 83.19 372 GLN A C 1
ATOM 2661 O O . GLN A 1 372 ? 5.581 -2.412 -16.055 1.00 83.19 372 GLN A O 1
ATOM 2666 N N . ALA A 1 373 ? 3.911 -0.939 -15.932 1.00 84.44 373 ALA A N 1
ATOM 2667 C CA . ALA A 1 373 ? 3.425 -1.410 -14.644 1.00 84.44 373 ALA A CA 1
ATOM 2668 C C . ALA A 1 373 ? 2.855 -2.825 -14.783 1.00 84.44 373 ALA A C 1
ATOM 2670 O O . ALA A 1 373 ? 3.206 -3.709 -13.992 1.00 84.44 373 ALA A O 1
ATOM 2671 N N . TYR A 1 374 ? 2.067 -3.023 -15.839 1.00 89.06 374 TYR A N 1
ATOM 2672 C CA . TYR A 1 374 ? 1.251 -4.193 -16.103 1.00 89.06 374 TYR A CA 1
ATOM 2673 C C . TYR A 1 374 ? 1.569 -4.772 -17.487 1.00 89.06 374 TYR A C 1
ATOM 2675 O O . TYR A 1 374 ? 0.892 -4.455 -18.461 1.00 89.06 374 TYR A O 1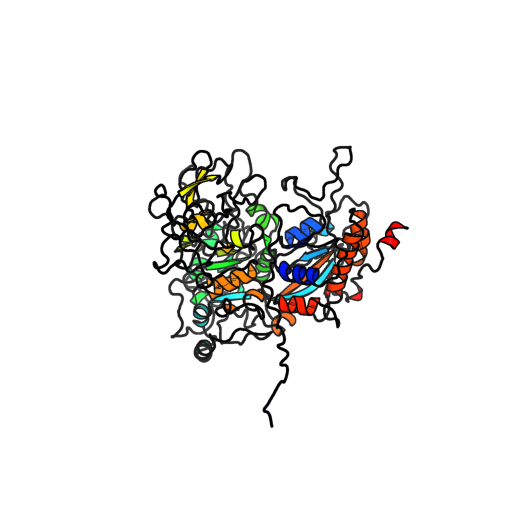
ATOM 2683 N N . PRO A 1 375 ? 2.631 -5.585 -17.609 1.00 90.88 375 PRO A N 1
ATOM 2684 C CA . PRO A 1 375 ? 3.026 -6.135 -18.897 1.00 90.88 375 PRO A CA 1
ATOM 2685 C C . PRO A 1 375 ? 2.023 -7.158 -19.430 1.00 90.88 375 PRO A C 1
ATOM 2687 O O . PRO A 1 375 ? 1.620 -8.079 -18.722 1.00 90.88 375 PRO A O 1
ATOM 2690 N N . ASP A 1 376 ? 1.747 -7.074 -20.730 1.00 90.31 376 ASP A N 1
ATOM 2691 C CA . ASP A 1 376 ? 0.814 -7.952 -21.447 1.00 90.31 376 ASP A CA 1
ATOM 2692 C C . ASP A 1 376 ? 1.476 -9.222 -22.006 1.00 90.31 376 ASP A C 1
ATOM 2694 O O . ASP A 1 376 ? 0.927 -9.899 -22.873 1.00 90.31 376 ASP A O 1
ATOM 2698 N N . TYR A 1 377 ? 2.683 -9.565 -21.557 1.00 91.50 377 TYR A N 1
ATOM 2699 C CA . TYR A 1 377 ? 3.451 -10.682 -22.106 1.00 91.50 377 TYR A CA 1
ATOM 2700 C C . TYR A 1 377 ? 3.946 -11.603 -20.999 1.00 91.50 377 TYR A C 1
ATOM 2702 O O . TYR A 1 377 ? 4.502 -11.151 -20.000 1.00 91.50 377 TYR A O 1
ATOM 2710 N N . GLN A 1 378 ? 3.838 -12.915 -21.201 1.00 91.94 378 GLN A N 1
ATOM 2711 C CA . GLN A 1 378 ? 4.547 -13.887 -20.370 1.00 91.94 378 GLN A CA 1
ATOM 2712 C C . GLN A 1 378 ? 5.972 -14.070 -20.896 1.00 91.94 378 GLN A C 1
ATOM 2714 O O . GLN A 1 378 ? 6.162 -14.357 -22.077 1.00 91.94 378 GLN A O 1
ATOM 2719 N N . CYS A 1 379 ? 6.992 -13.980 -20.046 1.00 93.31 379 CYS A N 1
ATOM 2720 C CA . CYS A 1 379 ? 8.365 -14.166 -20.508 1.00 93.31 379 CYS A CA 1
ATOM 2721 C C . CYS A 1 379 ? 8.589 -15.573 -21.081 1.00 93.31 379 CYS A C 1
ATOM 2723 O O . CYS A 1 379 ? 8.141 -16.578 -20.518 1.00 93.31 379 CYS A O 1
ATOM 2725 N N . LYS A 1 380 ? 9.364 -15.665 -22.167 1.00 92.25 380 LYS A N 1
ATOM 2726 C CA . LYS A 1 380 ? 9.922 -16.941 -22.626 1.00 92.25 380 LYS A CA 1
ATOM 2727 C C . LYS A 1 380 ? 11.121 -17.304 -21.750 1.00 92.25 380 LYS A C 1
ATOM 2729 O O . LYS A 1 380 ? 11.718 -16.461 -21.083 1.00 92.25 380 LYS A O 1
ATOM 2734 N N . ARG A 1 381 ? 11.533 -18.573 -21.783 1.00 91.19 381 ARG A N 1
ATOM 2735 C CA . ARG A 1 381 ? 12.757 -19.043 -21.108 1.00 91.19 381 ARG A CA 1
ATOM 2736 C C . ARG A 1 381 ? 14.015 -18.701 -21.924 1.00 91.19 381 ARG A C 1
ATOM 2738 O O . ARG A 1 381 ? 14.876 -19.548 -22.154 1.00 91.19 381 ARG A O 1
ATOM 2745 N N . LEU A 1 382 ? 14.076 -17.460 -22.394 1.00 93.94 382 LEU A N 1
ATOM 2746 C CA . LEU A 1 382 ? 15.167 -16.856 -23.148 1.00 93.94 382 LEU A CA 1
ATOM 2747 C C . LEU A 1 382 ? 15.767 -15.748 -22.292 1.00 93.94 382 LEU A C 1
ATOM 2749 O O . LEU A 1 382 ? 15.014 -15.005 -21.678 1.00 93.94 382 LEU A O 1
ATOM 2753 N N . PHE A 1 383 ? 17.095 -15.633 -22.247 1.00 95.94 383 PHE A N 1
ATOM 2754 C CA . PHE A 1 383 ? 17.773 -14.719 -21.325 1.00 95.94 383 PHE A CA 1
ATOM 2755 C C . PHE A 1 383 ? 18.777 -13.826 -22.036 1.00 95.94 383 PHE A C 1
ATOM 2757 O O . PHE A 1 383 ? 19.496 -14.280 -22.929 1.00 95.94 383 PHE A O 1
ATOM 2764 N N . ALA A 1 384 ? 18.869 -12.574 -21.602 1.00 95.56 384 ALA A N 1
ATOM 2765 C CA . ALA A 1 384 ? 19.883 -11.634 -22.062 1.00 95.56 384 ALA A CA 1
ATOM 2766 C C . ALA A 1 384 ? 20.412 -10.790 -20.897 1.00 95.56 384 ALA A C 1
ATOM 2768 O O . ALA A 1 384 ? 19.755 -10.645 -19.867 1.00 95.56 384 ALA A O 1
ATOM 2769 N N . TYR A 1 385 ? 21.636 -10.280 -21.047 1.00 93.62 385 TYR A N 1
ATOM 2770 C CA . TYR A 1 385 ? 22.269 -9.448 -20.030 1.00 93.62 385 TYR A CA 1
ATOM 2771 C C . TYR A 1 385 ? 21.709 -8.030 -20.065 1.00 93.62 385 TYR A C 1
ATOM 2773 O O . TYR A 1 385 ? 21.895 -7.344 -21.067 1.00 93.62 385 TYR A O 1
ATOM 2781 N N . GLN A 1 386 ? 21.131 -7.585 -18.951 1.00 90.50 386 GLN A N 1
ATOM 2782 C CA . GLN A 1 386 ? 20.698 -6.205 -18.747 1.00 90.50 386 GLN A CA 1
ATOM 2783 C C . GLN A 1 386 ? 21.396 -5.561 -17.559 1.00 90.50 386 GLN A C 1
ATOM 2785 O O . GLN A 1 386 ? 21.821 -6.244 -16.622 1.00 90.50 386 GLN A O 1
ATOM 2790 N N . GLN A 1 387 ? 21.551 -4.240 -17.622 1.00 83.44 387 GLN A N 1
ATOM 2791 C CA . GLN A 1 387 ? 22.072 -3.461 -16.504 1.00 83.44 387 GLN A CA 1
ATOM 2792 C C . GLN A 1 387 ? 21.092 -3.570 -15.335 1.00 83.44 387 GLN A C 1
ATOM 2794 O O . GLN A 1 387 ? 19.936 -3.201 -15.478 1.00 83.44 387 GLN A O 1
ATOM 2799 N N . TYR A 1 388 ? 21.553 -4.082 -14.194 1.00 78.69 388 TYR A N 1
ATOM 2800 C CA . TYR A 1 388 ? 20.686 -4.303 -13.033 1.00 78.69 388 TYR A CA 1
ATOM 2801 C C . TYR A 1 388 ? 20.903 -3.256 -11.950 1.00 78.69 388 TYR A C 1
ATOM 2803 O O . TYR A 1 388 ? 19.964 -2.655 -11.449 1.00 78.69 388 TYR A O 1
ATOM 2811 N N . ILE A 1 389 ? 22.164 -3.023 -11.610 1.00 70.50 389 ILE A N 1
ATOM 2812 C CA . ILE A 1 389 ? 22.585 -2.083 -10.583 1.00 70.50 389 ILE A CA 1
ATOM 2813 C C . ILE A 1 389 ? 23.925 -1.509 -11.010 1.00 70.50 389 ILE A C 1
ATOM 2815 O O . ILE A 1 389 ? 24.793 -2.225 -11.510 1.00 70.50 389 ILE A O 1
ATOM 2819 N N . ASN A 1 390 ? 24.127 -0.215 -10.777 1.00 59.28 390 ASN A N 1
ATOM 2820 C CA . ASN A 1 390 ? 25.451 0.388 -10.934 1.00 59.28 390 ASN A CA 1
ATOM 2821 C C . ASN A 1 390 ? 26.334 0.165 -9.692 1.00 59.28 390 ASN A C 1
ATOM 2823 O O . ASN A 1 390 ? 27.439 0.708 -9.617 1.00 59.28 390 ASN A O 1
ATOM 2827 N N . ALA A 1 391 ? 25.843 -0.626 -8.726 1.00 56.66 391 ALA A N 1
ATOM 2828 C CA . ALA A 1 391 ? 26.459 -0.988 -7.455 1.00 56.66 391 ALA A CA 1
ATOM 2829 C C . ALA A 1 391 ? 27.320 -2.272 -7.550 1.00 56.66 391 ALA A C 1
ATOM 2831 O O . ALA A 1 391 ? 27.061 -3.145 -8.368 1.00 56.66 391 ALA A O 1
ATOM 2832 N N . ALA A 1 392 ? 28.327 -2.425 -6.679 1.00 52.03 392 ALA A N 1
ATOM 2833 C CA . ALA A 1 392 ? 29.184 -3.615 -6.581 1.00 52.03 392 ALA A CA 1
ATOM 2834 C C . ALA A 1 392 ? 28.491 -4.773 -5.835 1.00 52.03 392 ALA A C 1
ATOM 2836 O O . ALA A 1 392 ? 29.157 -5.600 -5.213 1.00 52.03 392 ALA A O 1
ATOM 2837 N N . LEU A 1 393 ? 27.153 -4.819 -5.845 1.00 59.66 393 LEU A N 1
ATOM 2838 C CA . LEU A 1 393 ? 26.452 -5.970 -5.293 1.00 59.66 393 LEU A CA 1
ATOM 2839 C C . LEU A 1 393 ? 26.579 -7.097 -6.315 1.00 59.66 393 LEU A C 1
ATOM 2841 O O . LEU A 1 393 ? 26.255 -6.965 -7.495 1.00 59.66 393 LEU A O 1
ATOM 2845 N N . ASN A 1 394 ? 27.116 -8.216 -5.859 1.00 63.41 394 ASN A N 1
ATOM 2846 C CA . ASN A 1 394 ? 27.449 -9.340 -6.720 1.00 63.41 394 ASN A CA 1
ATOM 2847 C C . ASN A 1 394 ? 26.262 -10.293 -6.883 1.00 63.41 394 ASN A C 1
ATOM 2849 O O . ASN A 1 394 ? 26.488 -11.498 -6.888 1.00 63.41 394 ASN A O 1
ATOM 2853 N N . ILE A 1 395 ? 25.013 -9.813 -6.895 1.00 78.88 395 ILE A N 1
ATOM 2854 C CA . ILE A 1 395 ? 23.843 -10.699 -6.828 1.00 78.88 395 ILE A CA 1
ATOM 2855 C C . ILE A 1 395 ? 22.694 -10.179 -7.699 1.00 78.88 395 ILE A C 1
ATOM 2857 O O . ILE A 1 395 ? 22.230 -9.056 -7.533 1.00 78.88 395 ILE A O 1
ATOM 2861 N N . CYS A 1 396 ? 22.240 -11.026 -8.614 1.00 87.31 396 CYS A N 1
ATOM 2862 C CA . CYS A 1 396 ? 21.054 -10.864 -9.445 1.00 87.31 396 CYS A CA 1
ATOM 2863 C C . CYS A 1 396 ? 19.787 -11.352 -8.718 1.00 87.31 396 CYS A C 1
ATOM 2865 O O . CYS A 1 396 ? 19.910 -12.095 -7.741 1.00 87.31 396 CYS A O 1
ATOM 2867 N N . PRO A 1 397 ? 18.569 -11.020 -9.191 1.00 88.44 397 PRO A N 1
ATOM 2868 C CA . PRO A 1 397 ? 17.320 -11.471 -8.553 1.00 88.44 397 PRO A CA 1
ATOM 2869 C C . PRO A 1 397 ? 17.197 -12.999 -8.400 1.00 88.44 397 PRO A C 1
ATOM 2871 O O . PRO A 1 397 ? 16.533 -13.510 -7.499 1.00 88.44 397 PRO A O 1
ATOM 2874 N N . ASP A 1 398 ? 17.874 -13.757 -9.261 1.00 87.81 398 ASP A N 1
ATOM 2875 C CA . ASP A 1 398 ? 17.957 -15.221 -9.226 1.00 87.81 398 ASP A CA 1
ATOM 2876 C C . ASP A 1 398 ? 19.080 -15.763 -8.326 1.00 87.81 398 ASP A C 1
ATOM 2878 O O . ASP A 1 398 ? 19.321 -16.970 -8.282 1.00 87.81 398 ASP A O 1
ATOM 2882 N N . GLY A 1 399 ? 19.793 -14.892 -7.612 1.00 84.75 399 GLY A N 1
ATOM 2883 C CA . GLY A 1 399 ? 20.921 -15.237 -6.756 1.00 84.75 399 GLY A CA 1
ATOM 2884 C C . GLY A 1 399 ? 22.257 -15.445 -7.469 1.00 84.75 399 GLY A C 1
ATOM 2885 O O . GLY A 1 399 ? 23.237 -15.754 -6.791 1.00 84.75 399 GLY A O 1
ATOM 2886 N N . THR A 1 400 ? 22.322 -15.318 -8.796 1.00 87.81 400 THR A N 1
ATOM 2887 C CA . THR A 1 400 ? 23.584 -15.450 -9.542 1.00 87.81 400 THR A CA 1
ATOM 2888 C C . THR A 1 400 ? 24.465 -14.219 -9.382 1.00 87.81 400 THR A C 1
ATOM 2890 O O . THR A 1 400 ? 23.986 -13.143 -9.037 1.00 87.81 400 THR A O 1
ATOM 2893 N N . LYS A 1 401 ? 25.770 -14.359 -9.639 1.00 86.00 401 LYS A N 1
ATOM 2894 C CA . LYS A 1 401 ? 26.673 -13.205 -9.632 1.00 86.00 401 LYS A CA 1
ATOM 2895 C C . LYS A 1 401 ? 26.458 -12.319 -10.852 1.00 86.00 401 LYS A C 1
ATOM 2897 O O . LYS A 1 401 ? 26.303 -12.823 -11.964 1.00 86.00 401 LYS A O 1
ATOM 2902 N N . THR A 1 402 ? 26.521 -11.005 -10.647 1.00 85.12 402 THR A N 1
ATOM 2903 C CA . THR A 1 402 ? 26.518 -10.040 -11.750 1.00 85.12 402 THR A CA 1
ATOM 2904 C C . THR A 1 402 ? 27.746 -10.255 -12.644 1.00 85.12 402 THR A C 1
ATOM 2906 O O . THR A 1 402 ? 28.829 -10.618 -12.182 1.00 85.12 402 THR A O 1
ATOM 2909 N N . SER A 1 403 ? 27.590 -10.035 -13.949 1.00 86.94 403 SER A N 1
ATOM 2910 C CA . SER A 1 403 ? 28.686 -10.053 -14.924 1.00 86.94 403 SER A CA 1
ATOM 2911 C C . SER A 1 403 ? 28.840 -8.649 -15.496 1.00 86.94 403 SER A C 1
ATOM 2913 O O . SER A 1 403 ? 27.943 -8.168 -16.182 1.00 86.94 403 SER A O 1
ATOM 2915 N N . ALA A 1 404 ? 29.931 -7.957 -15.147 1.00 83.56 404 ALA A N 1
ATOM 2916 C CA . ALA A 1 404 ? 30.153 -6.546 -15.494 1.00 83.56 404 ALA A CA 1
ATOM 2917 C C . ALA A 1 404 ? 28.969 -5.620 -15.114 1.00 83.56 404 ALA A C 1
ATOM 2919 O O . ALA A 1 404 ? 28.546 -4.781 -15.906 1.00 83.56 404 ALA A O 1
ATOM 2920 N N . GLY A 1 405 ? 28.391 -5.813 -13.919 1.00 80.12 405 GLY A N 1
ATOM 2921 C CA . GLY A 1 405 ? 27.230 -5.042 -13.435 1.00 80.12 405 GLY A CA 1
ATOM 2922 C C . GLY A 1 405 ? 25.888 -5.425 -14.075 1.00 80.12 405 GLY A C 1
ATOM 2923 O O . GLY A 1 405 ? 24.879 -4.749 -13.868 1.00 80.12 405 GLY A O 1
ATOM 2924 N N . ARG A 1 406 ? 25.857 -6.507 -14.864 1.00 87.50 406 ARG A N 1
ATOM 2925 C CA . ARG A 1 406 ? 24.660 -6.982 -15.565 1.00 87.50 406 ARG A CA 1
ATOM 2926 C C . ARG A 1 406 ? 24.143 -8.296 -14.998 1.00 87.50 406 ARG A C 1
ATOM 2928 O O . ARG A 1 406 ? 24.926 -9.141 -14.559 1.00 87.50 406 ARG A O 1
ATOM 2935 N N . CYS A 1 407 ? 22.835 -8.488 -15.099 1.00 91.88 407 CYS A N 1
ATOM 2936 C CA . CYS A 1 407 ? 22.138 -9.724 -14.760 1.00 91.88 407 CYS A CA 1
ATOM 2937 C C . CYS A 1 407 ? 21.458 -10.319 -15.981 1.00 91.88 407 CYS A C 1
ATOM 2939 O O . CYS A 1 407 ? 21.134 -9.607 -16.928 1.00 91.88 407 CYS A O 1
ATOM 2941 N N . ARG A 1 408 ? 21.255 -11.638 -15.966 1.00 94.44 408 ARG A N 1
ATOM 2942 C CA . ARG A 1 408 ? 20.464 -12.314 -16.993 1.00 94.44 408 ARG A CA 1
ATOM 2943 C C . ARG A 1 408 ? 18.991 -12.189 -16.636 1.00 94.44 408 ARG A C 1
ATOM 2945 O O . ARG A 1 408 ? 18.577 -12.758 -15.633 1.00 94.44 408 ARG A O 1
ATOM 2952 N N . PHE A 1 409 ? 18.232 -11.494 -17.470 1.00 95.56 409 PHE A N 1
ATOM 2953 C CA . PHE A 1 409 ? 16.784 -11.378 -17.326 1.00 95.56 409 PHE A CA 1
ATOM 2954 C C . PHE A 1 409 ? 16.067 -12.172 -18.411 1.00 95.56 409 PHE A C 1
ATOM 2956 O O . PHE A 1 409 ? 16.572 -12.225 -19.543 1.00 95.56 409 PHE A O 1
ATOM 2963 N N . PRO A 1 410 ? 14.932 -12.810 -18.075 1.00 96.12 410 PRO A N 1
ATOM 2964 C CA . PRO A 1 410 ? 14.083 -13.431 -19.069 1.00 96.12 410 PRO A CA 1
ATOM 2965 C C . PRO A 1 410 ? 13.425 -12.357 -19.950 1.00 96.12 410 PRO A C 1
ATOM 2967 O O . PRO A 1 410 ? 13.235 -11.227 -19.510 1.00 96.12 410 PRO A O 1
ATOM 2970 N N . TYR A 1 411 ? 13.085 -12.699 -21.190 1.00 96.19 411 TYR A N 1
ATOM 2971 C CA . TYR A 1 411 ? 12.371 -11.796 -22.098 1.00 96.19 411 TYR A CA 1
ATOM 2972 C C . TYR A 1 411 ? 11.320 -12.537 -22.929 1.00 96.19 411 TYR A C 1
ATOM 2974 O O . TYR A 1 411 ? 11.383 -13.757 -23.117 1.00 96.19 411 TYR A O 1
ATOM 2982 N N . TYR A 1 412 ? 10.340 -11.797 -23.433 1.00 95.44 412 TYR A N 1
ATOM 2983 C CA . TYR A 1 412 ? 9.432 -12.234 -24.487 1.00 95.44 412 TYR A CA 1
ATOM 2984 C C . TYR A 1 412 ? 10.021 -11.873 -25.854 1.00 95.44 412 TYR A C 1
ATOM 2986 O O . TYR A 1 412 ? 10.614 -10.809 -26.020 1.00 95.44 412 TYR A O 1
ATOM 2994 N N . GLU A 1 413 ? 9.852 -12.749 -26.842 1.00 94.94 413 GLU A N 1
ATOM 2995 C CA . GLU A 1 413 ? 10.274 -12.495 -28.222 1.00 94.94 413 GLU A CA 1
ATOM 2996 C C . GLU A 1 413 ? 9.284 -13.114 -29.204 1.00 94.94 413 GLU A C 1
ATOM 2998 O O . GLU A 1 413 ? 8.915 -14.276 -29.040 1.00 94.94 413 GLU A O 1
ATOM 3003 N N . ASP A 1 414 ? 8.879 -12.366 -30.224 1.00 93.38 414 ASP A N 1
ATOM 3004 C CA . ASP A 1 414 ? 8.081 -12.845 -31.352 1.00 93.38 414 ASP A CA 1
ATOM 3005 C C . ASP A 1 414 ? 8.571 -12.191 -32.653 1.00 93.38 414 ASP A C 1
ATOM 3007 O O . ASP A 1 414 ? 8.428 -10.987 -32.874 1.00 93.38 414 ASP A O 1
ATOM 3011 N N . GLY A 1 415 ? 9.240 -12.978 -33.498 1.00 92.81 415 GLY A N 1
ATOM 3012 C CA . GLY A 1 415 ? 9.950 -12.459 -34.666 1.00 92.81 415 GLY A CA 1
ATOM 3013 C C . GLY A 1 415 ? 11.042 -11.456 -34.275 1.00 92.81 415 GLY A C 1
ATOM 3014 O O . GLY A 1 415 ? 11.992 -11.808 -33.583 1.00 92.81 415 GLY A O 1
ATOM 3015 N N . ALA A 1 416 ? 10.918 -10.214 -34.751 1.00 92.50 416 ALA A N 1
ATOM 3016 C CA . ALA A 1 416 ? 11.841 -9.122 -34.425 1.00 92.50 416 ALA A CA 1
ATOM 3017 C C . ALA A 1 416 ? 11.453 -8.357 -33.147 1.00 92.50 416 ALA A C 1
ATOM 3019 O O . ALA A 1 416 ? 12.248 -7.557 -32.653 1.00 92.50 416 ALA A O 1
ATOM 3020 N N . PHE A 1 417 ? 10.240 -8.566 -32.625 1.00 93.12 417 PHE A N 1
ATOM 3021 C CA . PHE A 1 417 ? 9.800 -7.927 -31.393 1.00 93.12 417 PHE A CA 1
ATOM 3022 C C . PHE A 1 417 ? 10.415 -8.651 -30.200 1.00 93.12 417 PHE A C 1
ATOM 3024 O O . PHE A 1 417 ? 10.254 -9.861 -30.053 1.00 93.12 417 PHE A O 1
ATOM 3031 N N . ARG A 1 418 ? 11.090 -7.900 -29.333 1.00 95.06 418 ARG A N 1
ATOM 3032 C CA . ARG A 1 418 ? 11.623 -8.370 -28.057 1.00 95.06 418 ARG A CA 1
ATOM 3033 C C . ARG A 1 418 ? 11.207 -7.382 -26.977 1.00 95.06 418 ARG A C 1
ATOM 3035 O O . ARG A 1 418 ? 11.432 -6.188 -27.149 1.00 95.06 418 ARG A O 1
ATOM 3042 N N . THR A 1 419 ? 10.686 -7.889 -25.863 1.00 94.75 419 THR A N 1
ATOM 3043 C CA . THR A 1 419 ? 10.436 -7.084 -24.663 1.00 94.75 419 THR A CA 1
ATOM 3044 C C . THR A 1 419 ? 10.913 -7.792 -23.397 1.00 94.75 419 THR A C 1
ATOM 3046 O O . THR A 1 419 ? 10.690 -8.991 -23.214 1.00 94.75 419 THR A O 1
ATOM 3049 N N . PHE A 1 420 ? 11.591 -7.050 -22.523 1.00 95.25 420 PHE A N 1
ATOM 3050 C CA . PHE A 1 420 ? 11.932 -7.483 -21.159 1.00 95.25 420 PHE A CA 1
ATOM 3051 C C . PHE A 1 420 ? 10.824 -7.170 -20.155 1.00 95.25 420 PHE A C 1
ATOM 3053 O O . PHE A 1 420 ? 10.836 -7.686 -19.038 1.00 95.25 420 PHE A O 1
ATOM 3060 N N . ASN A 1 421 ? 9.862 -6.340 -20.547 1.00 93.75 421 ASN A N 1
ATOM 3061 C CA . ASN A 1 421 ? 8.696 -6.036 -19.748 1.00 93.75 421 ASN A CA 1
ATOM 3062 C C . ASN A 1 421 ? 7.647 -7.141 -19.943 1.00 93.75 421 ASN A C 1
ATOM 3064 O O . ASN A 1 421 ? 6.692 -7.023 -20.707 1.00 93.75 421 ASN A O 1
ATOM 3068 N N . CYS A 1 422 ? 7.892 -8.269 -19.285 1.00 94.25 422 CYS A N 1
ATOM 3069 C CA . CYS A 1 422 ? 7.058 -9.463 -19.303 1.00 94.25 422 CYS A CA 1
ATOM 3070 C C . CYS A 1 422 ? 6.994 -10.077 -17.896 1.00 94.25 422 CYS A C 1
ATOM 3072 O O . CYS A 1 422 ? 7.848 -9.792 -17.055 1.00 94.25 422 CYS A O 1
ATOM 3074 N N . ILE A 1 423 ? 6.012 -10.944 -17.634 1.00 93.31 423 ILE A N 1
ATOM 3075 C CA . ILE A 1 423 ? 5.923 -11.692 -16.373 1.00 93.31 423 ILE A CA 1
ATOM 3076 C C . ILE A 1 423 ? 6.554 -13.068 -16.516 1.00 93.31 423 ILE A C 1
ATOM 3078 O O . ILE A 1 423 ? 6.141 -13.906 -17.323 1.00 93.31 423 ILE A O 1
ATOM 3082 N N . ALA A 1 424 ? 7.568 -13.315 -15.702 1.00 93.38 424 ALA A N 1
ATOM 3083 C CA . ALA A 1 424 ? 8.208 -14.603 -15.533 1.00 93.38 424 ALA A CA 1
ATOM 3084 C C . ALA A 1 424 ? 7.307 -15.556 -14.730 1.00 93.38 424 ALA A C 1
ATOM 3086 O O . ALA A 1 424 ? 6.712 -15.161 -13.737 1.00 93.38 424 ALA A O 1
ATOM 3087 N N . ASN A 1 425 ? 7.225 -16.829 -15.116 1.00 91.81 425 ASN A N 1
ATOM 3088 C CA . ASN A 1 425 ? 6.579 -17.852 -14.288 1.00 91.81 425 ASN A CA 1
ATOM 3089 C C . ASN A 1 425 ? 7.619 -18.562 -13.404 1.00 91.81 425 ASN A C 1
ATOM 3091 O O . ASN A 1 425 ? 8.824 -18.321 -13.521 1.00 91.81 425 ASN A O 1
ATOM 3095 N N . GLN A 1 426 ? 7.174 -19.497 -12.560 1.00 91.81 426 GLN A N 1
ATOM 3096 C CA . GLN A 1 426 ? 8.056 -20.246 -11.655 1.00 91.81 426 GLN A CA 1
ATOM 3097 C C . GLN A 1 426 ? 9.241 -20.928 -12.369 1.00 91.81 426 GLN A C 1
ATOM 3099 O O . GLN A 1 426 ? 10.315 -21.085 -11.792 1.00 91.81 426 GLN A O 1
ATOM 3104 N N . ARG A 1 427 ? 9.082 -21.320 -13.640 1.00 90.25 427 ARG A N 1
ATOM 3105 C CA . ARG A 1 427 ? 10.098 -22.037 -14.433 1.00 90.25 427 ARG A CA 1
ATOM 3106 C C . ARG A 1 427 ? 10.992 -21.117 -15.265 1.00 90.25 427 ARG A C 1
ATOM 3108 O O . ARG A 1 427 ? 11.936 -21.607 -15.890 1.00 90.25 427 ARG A O 1
ATOM 3115 N N . SER A 1 428 ? 10.747 -19.809 -15.263 1.00 91.06 428 SER A N 1
ATOM 3116 C CA . SER A 1 428 ? 11.527 -18.811 -16.006 1.00 91.06 428 SER A CA 1
ATOM 3117 C C . SER A 1 428 ? 12.863 -18.458 -15.335 1.00 91.06 428 SER A C 1
ATOM 3119 O O . SER A 1 428 ? 13.391 -17.375 -15.553 1.00 91.06 428 SER A O 1
ATOM 3121 N N . ALA A 1 429 ? 13.445 -19.370 -14.549 1.00 90.81 429 ALA A N 1
ATOM 3122 C CA . ALA A 1 429 ? 14.771 -19.214 -13.958 1.00 90.81 429 ALA A CA 1
ATOM 3123 C C . ALA A 1 429 ? 15.888 -19.400 -15.001 1.00 90.81 429 ALA A C 1
ATOM 3125 O O . ALA A 1 429 ? 15.835 -20.317 -15.838 1.00 90.81 429 ALA A O 1
ATOM 3126 N N . SER A 1 430 ? 16.915 -18.545 -14.927 1.00 91.56 430 SER A N 1
ATOM 3127 C CA . SER A 1 430 ? 18.132 -18.652 -15.741 1.00 91.56 430 SER A CA 1
ATOM 3128 C C . SER A 1 430 ? 18.758 -20.043 -15.595 1.00 91.56 430 SER A C 1
ATOM 3130 O O . SER A 1 430 ? 18.843 -20.555 -14.480 1.00 91.56 430 SER A O 1
ATOM 3132 N N . PRO A 1 431 ? 19.278 -20.663 -16.671 1.00 90.94 431 PRO A N 1
ATOM 3133 C CA . PRO A 1 431 ? 20.014 -21.925 -16.566 1.00 90.94 431 PRO A CA 1
ATOM 3134 C C . PRO A 1 431 ? 21.249 -21.857 -15.654 1.00 90.94 431 PRO A C 1
ATOM 3136 O O . PRO A 1 431 ? 21.746 -22.891 -15.227 1.00 90.94 431 PRO A O 1
ATOM 3139 N N . ALA A 1 432 ? 21.761 -20.650 -15.387 1.00 90.62 432 ALA A N 1
ATOM 3140 C CA . ALA A 1 432 ? 22.874 -20.423 -14.466 1.00 90.62 432 ALA A CA 1
ATOM 3141 C C . ALA A 1 432 ? 22.423 -20.203 -13.010 1.00 90.62 432 ALA A C 1
ATOM 3143 O O . ALA A 1 432 ? 23.275 -20.092 -12.128 1.00 90.62 432 ALA A O 1
ATOM 3144 N N . ALA A 1 433 ? 21.114 -20.095 -12.759 1.00 90.69 433 ALA A N 1
ATOM 3145 C CA . ALA A 1 433 ? 20.576 -19.915 -11.421 1.00 90.69 433 ALA A CA 1
ATOM 3146 C C . ALA A 1 433 ? 20.770 -21.182 -10.570 1.00 90.69 433 ALA A C 1
ATOM 3148 O O . ALA A 1 433 ? 20.780 -22.293 -11.111 1.00 90.69 433 ALA A O 1
ATOM 3149 N N . PRO A 1 434 ? 20.912 -21.042 -9.239 1.00 90.88 434 PRO A N 1
ATOM 3150 C CA . PRO A 1 434 ? 20.895 -22.179 -8.329 1.00 90.88 434 PRO A CA 1
ATOM 3151 C C . PRO A 1 434 ? 19.671 -23.083 -8.535 1.00 90.88 434 PRO A C 1
ATOM 3153 O O . PRO A 1 434 ? 18.588 -22.633 -8.915 1.00 90.88 434 PRO A O 1
ATOM 3156 N N . ALA A 1 435 ? 19.832 -24.376 -8.251 1.00 91.75 435 ALA A N 1
ATOM 3157 C CA . ALA A 1 435 ? 18.715 -25.313 -8.285 1.00 91.75 435 ALA A CA 1
ATOM 3158 C C . ALA A 1 435 ? 17.616 -24.879 -7.300 1.00 91.75 435 ALA A C 1
ATOM 3160 O O . ALA A 1 435 ? 17.906 -24.490 -6.169 1.00 91.75 435 ALA A O 1
ATOM 3161 N N . GLY A 1 436 ? 16.358 -24.961 -7.738 1.00 89.19 436 GLY A N 1
ATOM 3162 C CA . GLY A 1 436 ? 15.201 -24.538 -6.946 1.00 89.19 436 GLY A CA 1
ATOM 3163 C C . GLY A 1 436 ? 14.894 -23.039 -7.004 1.00 89.19 436 GLY A C 1
ATOM 3164 O O . GLY A 1 436 ? 13.963 -22.616 -6.329 1.00 89.19 436 GLY A O 1
ATOM 3165 N N . THR A 1 437 ? 15.626 -22.247 -7.802 1.00 91.88 437 THR A N 1
ATOM 3166 C CA . THR A 1 437 ? 15.279 -20.837 -8.017 1.00 91.88 437 THR A CA 1
ATOM 3167 C C . THR A 1 437 ? 13.901 -20.690 -8.668 1.00 91.88 437 THR A C 1
ATOM 3169 O O . THR A 1 437 ? 13.665 -21.223 -9.754 1.00 91.88 437 THR A O 1
ATOM 3172 N N . ASP A 1 438 ? 13.023 -19.920 -8.031 1.00 93.25 438 ASP A N 1
ATOM 3173 C CA . ASP A 1 438 ? 11.735 -19.498 -8.574 1.00 93.25 438 ASP A CA 1
ATOM 3174 C C . ASP A 1 438 ? 11.926 -18.347 -9.575 1.00 93.25 438 ASP A C 1
ATOM 3176 O O . ASP A 1 438 ? 12.425 -17.276 -9.226 1.00 93.25 438 ASP A O 1
ATOM 3180 N N . GLY A 1 439 ? 11.540 -18.571 -10.834 1.00 93.31 439 GLY A N 1
ATOM 3181 C CA . GLY A 1 439 ? 11.677 -17.585 -11.909 1.00 93.31 439 GLY A CA 1
ATOM 3182 C C . GLY A 1 439 ? 10.857 -16.310 -11.699 1.00 93.31 439 GLY A C 1
ATOM 3183 O O . GLY A 1 439 ? 11.192 -15.275 -12.270 1.00 93.31 439 GLY A O 1
ATOM 3184 N N . ARG A 1 440 ? 9.834 -16.329 -10.839 1.00 94.44 440 ARG A N 1
ATOM 3185 C CA . ARG A 1 440 ? 9.053 -15.129 -10.507 1.00 94.44 440 ARG A CA 1
ATOM 3186 C C . ARG A 1 440 ? 9.853 -14.087 -9.724 1.00 94.44 440 ARG A C 1
ATOM 3188 O O . ARG A 1 440 ? 9.389 -12.959 -9.580 1.00 94.44 440 ARG A O 1
ATOM 3195 N N . SER A 1 441 ? 11.067 -14.402 -9.262 1.00 93.00 441 SER A N 1
ATOM 3196 C CA . SER A 1 441 ? 11.931 -13.412 -8.608 1.00 93.00 441 SER A CA 1
ATOM 3197 C C . SER A 1 441 ? 12.382 -12.286 -9.539 1.00 93.00 441 SER A C 1
ATOM 3199 O O . SER A 1 441 ? 12.685 -11.193 -9.067 1.00 93.00 441 SER A O 1
ATOM 3201 N N . TYR A 1 442 ? 12.363 -12.491 -10.860 1.00 93.88 442 TYR A N 1
ATOM 3202 C CA . TYR A 1 442 ? 12.629 -11.409 -11.813 1.00 93.88 442 TYR A CA 1
ATOM 3203 C C . TYR A 1 442 ? 11.498 -10.377 -11.875 1.00 93.88 442 TYR A C 1
ATOM 3205 O O . TYR A 1 442 ? 11.754 -9.230 -12.235 1.00 93.88 442 TYR A O 1
ATOM 3213 N N . ASN A 1 443 ? 10.273 -10.747 -11.486 1.00 93.81 443 ASN A N 1
ATOM 3214 C CA . ASN A 1 443 ? 9.109 -9.865 -11.583 1.00 93.81 443 ASN A CA 1
ATOM 3215 C C . ASN A 1 443 ? 9.117 -8.745 -10.545 1.00 93.81 443 ASN A C 1
ATOM 3217 O O . ASN A 1 443 ? 8.371 -7.787 -10.710 1.00 93.81 443 ASN A O 1
ATOM 3221 N N . PHE A 1 444 ? 9.991 -8.823 -9.535 1.00 90.94 444 PHE A N 1
ATOM 3222 C CA . PHE A 1 444 ? 10.261 -7.710 -8.627 1.00 90.94 444 PHE A CA 1
ATOM 3223 C C . PHE A 1 444 ? 10.854 -6.493 -9.334 1.00 90.94 444 PHE A C 1
ATOM 3225 O O . PHE A 1 444 ? 10.729 -5.392 -8.816 1.00 90.94 444 PHE A O 1
ATOM 3232 N N . VAL A 1 445 ? 11.502 -6.669 -10.486 1.00 90.38 445 VAL A N 1
ATOM 3233 C CA . VAL A 1 445 ? 12.241 -5.604 -11.165 1.00 90.38 445 VAL A CA 1
ATOM 3234 C C . VAL A 1 445 ? 11.411 -5.050 -12.319 1.00 90.38 445 VAL A C 1
ATOM 3236 O O . VAL A 1 445 ? 11.045 -5.776 -13.250 1.00 90.38 445 VAL A O 1
ATOM 3239 N N . VAL A 1 446 ? 11.142 -3.747 -12.281 1.00 89.25 446 VAL A N 1
ATOM 3240 C CA . VAL A 1 446 ? 10.460 -3.044 -13.373 1.00 89.25 446 VAL A CA 1
ATOM 3241 C C . VAL A 1 446 ? 11.433 -2.791 -14.522 1.00 89.25 446 VAL A C 1
ATOM 3243 O O . VAL A 1 446 ? 12.533 -2.275 -14.315 1.00 89.25 446 VAL A O 1
ATOM 3246 N N . HIS A 1 447 ? 11.003 -3.129 -15.737 1.00 90.38 447 HIS A N 1
ATOM 3247 C CA . HIS A 1 447 ? 11.757 -2.909 -16.966 1.00 90.38 447 HIS A CA 1
ATOM 3248 C C . HIS A 1 447 ? 10.913 -2.135 -17.978 1.00 90.38 447 HIS A C 1
ATOM 3250 O O . HIS A 1 447 ? 9.700 -2.324 -18.061 1.00 90.38 447 HIS A O 1
ATOM 3256 N N . ALA A 1 448 ? 11.573 -1.317 -18.792 1.00 90.19 448 ALA A N 1
ATOM 3257 C CA . ALA A 1 448 ? 11.053 -0.911 -20.089 1.00 90.19 448 ALA A CA 1
ATOM 3258 C C . ALA A 1 448 ? 11.190 -2.057 -21.110 1.00 90.19 448 ALA A C 1
ATOM 3260 O O . ALA A 1 448 ? 11.875 -3.055 -20.863 1.00 90.19 448 ALA A O 1
ATOM 3261 N N . ASP A 1 449 ? 10.565 -1.908 -22.280 1.00 90.81 449 ASP A N 1
ATOM 3262 C CA . ASP A 1 449 ? 10.590 -2.946 -23.316 1.00 90.81 449 ASP A CA 1
ATOM 3263 C C . ASP A 1 449 ? 12.013 -3.300 -23.776 1.00 90.81 449 ASP A C 1
ATOM 3265 O O . ASP A 1 449 ? 12.327 -4.470 -23.988 1.00 90.81 449 ASP A O 1
ATOM 3269 N N . ASP A 1 450 ? 12.914 -2.320 -23.849 1.00 90.81 450 ASP A N 1
ATOM 3270 C CA . ASP A 1 450 ? 14.313 -2.511 -24.254 1.00 90.81 450 ASP A CA 1
ATOM 3271 C C . ASP A 1 450 ? 15.196 -3.198 -23.187 1.00 90.81 450 ASP A C 1
ATOM 3273 O O . ASP A 1 450 ? 16.341 -3.575 -23.464 1.00 90.81 450 ASP A O 1
ATOM 3277 N N . GLY A 1 451 ? 14.657 -3.416 -21.983 1.00 89.94 451 GLY A N 1
ATOM 3278 C CA . GLY A 1 451 ? 15.362 -3.989 -20.839 1.00 89.94 451 GLY A CA 1
ATOM 3279 C C . GLY A 1 451 ? 16.066 -2.973 -19.951 1.00 89.94 451 GLY A C 1
ATOM 3280 O O . GLY A 1 451 ? 16.763 -3.378 -19.019 1.00 89.94 451 GLY A O 1
ATOM 3281 N N . THR A 1 452 ? 15.862 -1.678 -20.184 1.00 90.06 452 THR A N 1
ATOM 3282 C CA . THR A 1 452 ? 16.250 -0.637 -19.233 1.00 90.06 452 THR A CA 1
ATOM 3283 C C . THR A 1 452 ? 15.486 -0.839 -17.925 1.00 90.06 452 THR A C 1
ATOM 3285 O O . THR A 1 452 ? 14.257 -0.851 -17.910 1.00 90.06 452 THR A O 1
ATOM 3288 N N . VAL A 1 453 ? 16.216 -1.004 -16.819 1.00 87.38 453 VAL A N 1
ATOM 3289 C CA . VAL A 1 453 ? 15.644 -1.110 -15.469 1.00 87.38 453 VAL A CA 1
ATOM 3290 C C . VAL A 1 453 ? 15.212 0.270 -14.979 1.00 87.38 453 VAL A C 1
ATOM 3292 O O . VAL A 1 453 ? 15.985 1.228 -15.066 1.00 87.38 453 VAL A O 1
ATOM 3295 N N . SER A 1 454 ? 14.005 0.363 -14.422 1.00 84.19 454 SER A N 1
ATOM 3296 C CA . SER A 1 454 ? 13.558 1.561 -13.707 1.00 84.19 454 SER A CA 1
ATOM 3297 C C . SER A 1 454 ? 14.189 1.588 -12.318 1.00 84.19 454 SER A C 1
ATOM 3299 O O . SER A 1 454 ? 14.149 0.590 -11.599 1.00 84.19 454 SER A O 1
ATOM 3301 N N . PHE A 1 455 ? 14.758 2.724 -11.919 1.00 77.00 455 PHE A N 1
ATOM 3302 C CA . PHE A 1 455 ? 15.408 2.891 -10.617 1.00 77.00 455 PHE A CA 1
ATOM 3303 C C . PHE A 1 455 ? 14.618 3.840 -9.722 1.00 77.00 455 PHE A C 1
ATOM 3305 O O . PHE A 1 455 ? 14.077 4.836 -10.195 1.00 77.00 455 PHE A O 1
ATOM 3312 N N . ALA A 1 456 ? 14.579 3.529 -8.427 1.00 67.19 456 ALA A N 1
ATOM 3313 C CA . ALA A 1 456 ? 13.884 4.326 -7.421 1.00 67.19 456 ALA A CA 1
ATOM 3314 C C . ALA A 1 456 ? 14.574 5.675 -7.148 1.00 67.19 456 ALA A C 1
ATOM 3316 O O . ALA A 1 456 ? 13.947 6.586 -6.612 1.00 67.19 456 ALA A O 1
ATOM 3317 N N . ASP A 1 457 ? 15.851 5.813 -7.522 1.00 62.16 457 ASP A N 1
ATOM 3318 C CA . ASP A 1 457 ? 16.605 7.056 -7.399 1.00 62.16 457 ASP A CA 1
ATOM 3319 C C . ASP A 1 457 ? 17.475 7.371 -8.625 1.00 62.16 457 ASP A C 1
ATOM 3321 O O . ASP A 1 457 ? 17.817 6.510 -9.442 1.00 62.16 457 ASP A O 1
ATOM 3325 N N . LEU A 1 458 ? 17.872 8.642 -8.724 1.00 61.09 458 LEU A N 1
ATOM 3326 C CA . LEU A 1 458 ? 18.713 9.178 -9.802 1.00 61.09 458 LEU A CA 1
ATOM 3327 C C . LEU A 1 458 ? 20.124 8.579 -9.811 1.00 61.09 458 LEU A C 1
ATOM 3329 O O . LEU A 1 458 ? 20.768 8.495 -10.857 1.00 61.09 458 LEU A O 1
ATOM 3333 N N . ASN A 1 459 ? 20.586 8.118 -8.648 1.00 61.22 459 ASN A N 1
ATOM 3334 C CA . ASN A 1 459 ? 21.880 7.467 -8.476 1.00 61.22 459 ASN A CA 1
ATOM 3335 C C . ASN A 1 459 ? 21.869 5.997 -8.933 1.00 61.22 459 ASN A C 1
ATOM 3337 O O . ASN A 1 459 ? 22.911 5.334 -8.894 1.00 61.22 459 ASN A O 1
ATOM 3341 N N . ARG A 1 460 ? 20.712 5.488 -9.383 1.00 65.62 460 ARG A N 1
ATOM 3342 C CA . ARG A 1 460 ? 20.492 4.112 -9.842 1.00 65.62 460 ARG A CA 1
ATOM 3343 C C . ARG A 1 460 ? 20.980 3.075 -8.827 1.00 65.62 460 ARG A C 1
ATOM 3345 O O . ARG A 1 460 ? 21.619 2.081 -9.196 1.00 65.62 460 ARG A O 1
ATOM 3352 N N . ARG A 1 461 ? 20.739 3.334 -7.535 1.00 64.81 461 ARG A N 1
ATOM 3353 C CA . ARG A 1 461 ? 21.185 2.456 -6.438 1.00 64.81 461 ARG A CA 1
ATOM 3354 C C . ARG A 1 461 ? 20.288 1.234 -6.298 1.00 64.81 461 ARG A C 1
ATOM 3356 O O . ARG A 1 461 ? 20.809 0.131 -6.148 1.00 64.81 461 ARG A O 1
ATOM 3363 N N . LEU A 1 462 ? 18.972 1.430 -6.377 1.00 71.00 462 LEU A N 1
ATOM 3364 C CA . LEU A 1 462 ? 17.971 0.375 -6.234 1.00 71.00 462 LEU A CA 1
ATOM 3365 C C . LEU A 1 462 ? 16.961 0.417 -7.385 1.00 71.00 462 LEU A C 1
ATOM 3367 O O . LEU A 1 462 ? 16.481 1.503 -7.725 1.00 71.00 462 LEU A O 1
ATOM 3371 N N . PRO A 1 463 ? 16.634 -0.736 -7.993 1.00 77.94 463 PRO A N 1
ATOM 3372 C CA . PRO A 1 463 ? 15.502 -0.835 -8.900 1.00 77.94 463 PRO A CA 1
ATOM 3373 C C . PRO A 1 463 ? 14.197 -0.428 -8.213 1.00 77.94 463 PRO A C 1
ATOM 3375 O O . PRO A 1 463 ? 14.044 -0.612 -7.006 1.00 77.94 463 PRO A O 1
ATOM 3378 N N . VAL A 1 464 ? 13.244 0.077 -8.991 1.00 78.62 464 VAL A N 1
ATOM 3379 C CA . VAL A 1 464 ? 11.851 0.166 -8.551 1.00 78.62 464 VAL A CA 1
ATOM 3380 C C . VAL A 1 464 ? 11.321 -1.249 -8.365 1.00 78.62 464 VAL A C 1
ATOM 3382 O O . VAL A 1 464 ? 11.428 -2.082 -9.272 1.00 78.62 464 VAL A O 1
ATOM 3385 N N . THR A 1 465 ? 10.732 -1.504 -7.200 1.00 84.06 465 THR A N 1
ATOM 3386 C CA . THR A 1 465 ? 10.168 -2.811 -6.882 1.00 84.06 465 THR A CA 1
ATOM 3387 C C . THR A 1 465 ? 8.704 -2.894 -7.281 1.00 84.06 465 THR A C 1
ATOM 3389 O O . THR A 1 465 ? 7.871 -2.139 -6.785 1.00 84.06 465 THR A O 1
ATOM 3392 N N . ALA A 1 466 ? 8.373 -3.857 -8.135 1.00 88.31 466 ALA A N 1
ATOM 3393 C CA . ALA A 1 466 ? 7.043 -4.012 -8.713 1.00 88.31 466 ALA A CA 1
ATOM 3394 C C . ALA A 1 466 ? 6.049 -4.738 -7.779 1.00 88.31 466 ALA A C 1
ATOM 3396 O O . ALA A 1 466 ? 5.430 -5.727 -8.171 1.00 88.31 466 ALA A O 1
ATOM 3397 N N . TYR A 1 467 ? 5.890 -4.292 -6.526 1.00 87.81 467 TYR A N 1
ATOM 3398 C CA . TYR A 1 467 ? 4.977 -4.949 -5.570 1.00 87.81 467 TYR A CA 1
ATOM 3399 C C . TYR A 1 467 ? 3.516 -4.951 -6.019 1.00 87.81 467 TYR A C 1
ATOM 3401 O O . TYR A 1 467 ? 2.761 -5.833 -5.629 1.00 87.81 467 TYR A O 1
ATOM 3409 N N . TRP A 1 468 ? 3.120 -4.005 -6.864 1.00 87.25 468 TRP A N 1
ATOM 3410 C CA . TRP A 1 468 ? 1.784 -3.973 -7.454 1.00 87.25 468 TRP A CA 1
ATOM 3411 C C . TRP A 1 468 ? 1.506 -5.141 -8.412 1.00 87.25 468 TRP A C 1
ATOM 3413 O O . TRP A 1 468 ? 0.350 -5.357 -8.759 1.00 87.25 468 TRP A O 1
ATOM 3423 N N . ARG A 1 469 ? 2.534 -5.888 -8.848 1.00 89.88 469 ARG A N 1
ATOM 3424 C CA . ARG A 1 469 ? 2.390 -7.049 -9.741 1.00 89.88 469 ARG A CA 1
ATOM 3425 C C . ARG A 1 469 ? 2.019 -8.340 -9.013 1.00 89.88 469 ARG A C 1
ATOM 3427 O O . ARG A 1 469 ? 2.024 -9.388 -9.646 1.00 89.88 469 ARG A O 1
ATOM 3434 N N . HIS A 1 470 ? 1.757 -8.319 -7.704 1.00 90.31 470 HIS A N 1
ATOM 3435 C CA . HIS A 1 470 ? 1.176 -9.489 -7.035 1.00 90.31 470 HIS A CA 1
ATOM 3436 C C . HIS A 1 470 ? -0.132 -9.884 -7.735 1.00 90.31 470 HIS A C 1
ATOM 3438 O O . HIS A 1 470 ? -0.920 -9.005 -8.061 1.00 90.31 470 HIS A O 1
ATOM 3444 N N . ASN A 1 471 ? -0.342 -11.185 -7.968 1.00 89.19 471 ASN A N 1
ATOM 3445 C CA . ASN A 1 471 ? -1.551 -11.759 -8.582 1.00 89.19 471 ASN A CA 1
ATOM 3446 C C . ASN A 1 471 ? -2.151 -10.893 -9.711 1.00 89.19 471 ASN A C 1
ATOM 3448 O O . ASN A 1 471 ? -3.334 -10.563 -9.721 1.00 89.19 471 ASN A O 1
ATOM 3452 N N . MET A 1 472 ? -1.302 -10.449 -10.630 1.00 86.50 472 MET A N 1
ATOM 3453 C CA . MET A 1 472 ? -1.671 -9.610 -11.761 1.00 86.50 472 MET A CA 1
ATOM 3454 C C . MET A 1 472 ? -2.201 -10.456 -12.923 1.00 86.50 472 MET A C 1
ATOM 3456 O O . MET A 1 472 ? -3.023 -9.977 -13.704 1.00 86.50 472 MET A O 1
ATOM 3460 N N . ALA A 1 473 ? -1.757 -11.707 -13.046 1.00 82.56 473 ALA A N 1
ATOM 3461 C CA . ALA A 1 473 ? -2.153 -12.623 -14.096 1.00 82.56 473 ALA A CA 1
ATOM 3462 C C . ALA A 1 473 ? -2.331 -14.068 -13.597 1.00 82.56 473 ALA A C 1
ATOM 3464 O O . ALA A 1 473 ? -1.564 -14.597 -12.796 1.00 82.56 473 ALA A O 1
ATOM 3465 N N . VAL A 1 474 ? -3.308 -14.783 -14.160 1.00 73.00 474 VAL A N 1
ATOM 3466 C CA . VAL A 1 474 ? -3.502 -16.220 -13.918 1.00 73.00 474 VAL A CA 1
ATOM 3467 C C . VAL A 1 474 ? -2.467 -17.019 -14.711 1.00 73.00 474 VAL A C 1
ATOM 3469 O O . VAL A 1 474 ? -2.767 -17.655 -15.723 1.00 73.00 474 VAL A O 1
ATOM 3472 N N . LEU A 1 475 ? -1.217 -17.038 -14.256 1.00 67.94 475 LEU A N 1
ATOM 3473 C CA . LEU A 1 475 ? -0.148 -17.754 -14.964 1.00 67.94 475 LEU A CA 1
ATOM 3474 C C . LEU A 1 475 ? -0.152 -19.281 -14.764 1.00 67.94 475 LEU A C 1
ATOM 3476 O O . LEU A 1 475 ? 0.705 -19.981 -15.312 1.00 67.94 475 LEU A O 1
ATOM 3480 N N . ASN A 1 476 ? -1.108 -19.827 -14.004 1.00 53.66 476 ASN A N 1
ATOM 3481 C CA . ASN A 1 476 ? -0.873 -21.072 -13.265 1.00 53.66 476 ASN A CA 1
ATOM 3482 C C . ASN A 1 476 ? -1.450 -22.374 -13.773 1.00 53.66 476 ASN A C 1
ATOM 3484 O O . ASN A 1 476 ? -1.182 -23.409 -13.170 1.00 53.66 476 ASN A O 1
ATOM 3488 N N . ASN A 1 477 ? -2.138 -22.418 -14.902 1.00 46.06 477 ASN A N 1
ATOM 3489 C CA . ASN A 1 477 ? -2.724 -23.699 -15.300 1.00 46.06 477 ASN A CA 1
ATOM 3490 C C . ASN A 1 477 ? -1.840 -24.580 -16.172 1.00 46.06 477 ASN A C 1
ATOM 3492 O O . ASN A 1 477 ? -2.364 -25.448 -16.859 1.00 46.06 477 ASN A O 1
ATOM 3496 N N . SER A 1 478 ? -0.511 -24.406 -16.180 1.00 45.56 478 SER A N 1
ATOM 3497 C CA . SER A 1 478 ? 0.388 -25.194 -17.055 1.00 45.56 478 SER A CA 1
ATOM 3498 C C . SER A 1 478 ? 0.022 -25.116 -18.554 1.00 45.56 478 SER A C 1
ATOM 3500 O O . SER A 1 478 ? 0.604 -25.823 -19.373 1.00 45.56 478 SER A O 1
ATOM 3502 N N . ALA A 1 479 ? -0.959 -24.273 -18.895 1.00 42.44 479 ALA A N 1
ATOM 3503 C CA . ALA A 1 479 ? -1.708 -24.257 -20.144 1.00 42.44 479 ALA A CA 1
ATOM 3504 C C . ALA A 1 479 ? -1.427 -22.992 -20.955 1.00 42.44 479 ALA A C 1
ATOM 3506 O O . ALA A 1 479 ? -1.677 -22.968 -22.157 1.00 42.44 479 ALA A O 1
ATOM 3507 N N . LEU A 1 480 ? -0.864 -21.953 -20.330 1.00 50.19 480 LEU A N 1
ATOM 3508 C CA . LEU A 1 480 ? -0.290 -20.850 -21.083 1.00 50.19 480 LEU A CA 1
ATOM 3509 C C . LEU A 1 480 ? 1.053 -21.339 -21.624 1.00 50.19 480 LEU A C 1
ATOM 3511 O O . LEU A 1 480 ? 2.011 -21.550 -20.878 1.00 50.19 480 LEU A O 1
ATOM 3515 N N . ALA A 1 481 ? 1.087 -21.606 -22.929 1.00 58.88 481 ALA A N 1
ATOM 3516 C CA . ALA A 1 481 ? 2.325 -21.880 -23.636 1.00 58.88 481 ALA A CA 1
ATOM 3517 C C . ALA A 1 481 ? 3.299 -20.723 -23.370 1.00 58.88 481 ALA A C 1
ATOM 3519 O O . ALA A 1 481 ? 2.931 -19.567 -23.559 1.00 58.88 481 ALA A O 1
ATOM 3520 N N . ASN A 1 482 ? 4.519 -21.037 -22.912 1.00 65.75 482 ASN A N 1
ATOM 3521 C CA . ASN A 1 482 ? 5.564 -20.041 -22.657 1.00 65.75 482 ASN A CA 1
ATOM 3522 C C . ASN A 1 482 ? 5.620 -19.007 -23.792 1.00 65.75 482 ASN A C 1
ATOM 3524 O O . ASN A 1 482 ? 5.777 -19.383 -24.957 1.00 65.75 482 ASN A O 1
ATOM 3528 N N . GLY A 1 483 ? 5.571 -17.720 -23.446 1.00 73.19 483 GLY A N 1
ATOM 3529 C CA . GLY A 1 483 ? 5.557 -16.657 -24.447 1.00 73.19 483 GLY A CA 1
ATOM 3530 C C . GLY A 1 483 ? 4.191 -16.425 -25.076 1.00 73.19 483 GLY A C 1
ATOM 3531 O O . GLY A 1 483 ? 4.117 -16.260 -26.291 1.00 73.19 483 GLY A O 1
ATOM 3532 N N . LYS A 1 484 ? 3.126 -16.428 -24.270 1.00 82.00 484 LYS A N 1
ATOM 3533 C CA . LYS A 1 484 ? 1.790 -15.977 -24.673 1.00 82.00 484 LYS A CA 1
ATOM 3534 C C . LYS A 1 484 ? 1.652 -14.464 -24.457 1.00 82.00 484 LYS A C 1
ATOM 3536 O O . LYS A 1 484 ? 2.187 -13.926 -23.486 1.00 82.00 484 LYS A O 1
ATOM 3541 N N . VAL A 1 485 ? 0.886 -13.815 -25.331 1.00 85.31 485 VAL A N 1
ATOM 3542 C CA . VAL A 1 485 ? 0.287 -12.500 -25.069 1.00 85.31 485 VAL A CA 1
ATOM 3543 C C . VAL A 1 485 ? -0.883 -12.687 -24.100 1.00 85.31 485 VAL A C 1
ATOM 3545 O O . VAL A 1 485 ? -1.779 -13.503 -24.344 1.00 85.31 485 VAL A O 1
ATOM 3548 N N . LEU A 1 486 ? -0.847 -11.979 -22.981 1.00 85.44 486 LEU A N 1
ATOM 3549 C CA . LEU A 1 486 ? -1.903 -11.967 -21.984 1.00 85.44 486 LEU A CA 1
ATOM 3550 C C . LEU A 1 486 ? -3.124 -11.247 -22.557 1.00 85.44 486 LEU A C 1
ATOM 3552 O O . LEU A 1 486 ? -3.029 -10.226 -23.232 1.00 85.44 486 LEU A O 1
ATOM 3556 N N . THR A 1 487 ? -4.288 -11.829 -22.322 1.00 82.94 487 THR A N 1
ATOM 3557 C CA . THR A 1 487 ? -5.583 -11.267 -22.696 1.00 82.94 487 THR A CA 1
ATOM 3558 C C . THR A 1 487 ? -6.279 -10.731 -21.451 1.00 82.94 487 THR A C 1
ATOM 3560 O O . THR A 1 487 ? -5.909 -11.087 -20.336 1.00 82.94 487 THR A O 1
ATOM 3563 N N . ALA A 1 488 ? -7.346 -9.949 -21.619 1.00 79.38 488 ALA A N 1
ATOM 3564 C CA . ALA A 1 488 ? -8.134 -9.446 -20.490 1.00 79.38 488 ALA A CA 1
ATOM 3565 C C . ALA A 1 488 ? -8.658 -10.556 -19.551 1.00 79.38 488 ALA A C 1
ATOM 3567 O O . ALA A 1 488 ? -8.885 -10.298 -18.379 1.00 79.38 488 ALA A O 1
ATOM 3568 N N . ALA A 1 489 ? -8.828 -11.790 -20.044 1.00 78.75 489 ALA A N 1
ATOM 3569 C CA . ALA A 1 489 ? -9.235 -12.935 -19.225 1.00 78.75 489 ALA A CA 1
ATOM 3570 C C . ALA A 1 489 ? -8.083 -13.559 -18.416 1.00 78.75 489 ALA A C 1
ATOM 3572 O O . ALA A 1 489 ? -8.334 -14.322 -17.488 1.00 78.75 489 ALA A O 1
ATOM 3573 N N . ASP A 1 490 ? -6.832 -13.283 -18.793 1.00 76.44 490 ASP A N 1
ATOM 3574 C CA . ASP A 1 490 ? -5.652 -13.730 -18.053 1.00 76.44 490 ASP A CA 1
ATOM 3575 C C . ASP A 1 490 ? -5.285 -12.743 -16.936 1.00 76.44 490 ASP A C 1
ATOM 3577 O O . ASP A 1 490 ? -4.549 -13.122 -16.035 1.00 76.44 490 ASP A O 1
ATOM 3581 N N . VAL A 1 491 ? -5.772 -11.502 -16.999 1.00 79.19 491 VAL A N 1
ATOM 3582 C CA . VAL A 1 491 ? -5.487 -10.428 -16.044 1.00 79.19 491 VAL A CA 1
ATOM 3583 C C . VAL A 1 491 ? -6.408 -10.527 -14.827 1.00 79.19 491 VAL A C 1
ATOM 3585 O O . VAL A 1 491 ? -7.618 -10.684 -14.970 1.00 79.19 491 VAL A O 1
ATOM 3588 N N . VAL A 1 492 ? -5.827 -10.400 -13.634 1.00 83.00 492 VAL A N 1
ATOM 3589 C CA . VAL A 1 492 ? -6.543 -10.436 -12.352 1.00 83.00 492 VAL A CA 1
ATOM 3590 C C . VAL A 1 492 ? -6.478 -9.063 -11.687 1.00 83.00 492 VAL A C 1
ATOM 3592 O O . VAL A 1 492 ? -7.469 -8.339 -11.720 1.00 83.00 492 VAL A O 1
ATOM 3595 N N . CYS A 1 493 ? -5.319 -8.671 -11.145 1.00 88.06 493 CYS A N 1
ATOM 3596 C CA . CYS A 1 493 ? -5.149 -7.394 -10.450 1.00 88.06 493 CYS A CA 1
ATOM 3597 C C . CYS A 1 493 ? -4.295 -6.393 -11.229 1.00 88.06 493 CYS A C 1
ATOM 3599 O O . CYS A 1 493 ? -3.077 -6.529 -11.321 1.00 88.06 493 CYS A O 1
ATOM 3601 N N . GLN A 1 494 ? -4.942 -5.348 -11.754 1.00 87.62 494 GLN A N 1
ATOM 3602 C CA . GLN A 1 494 ? -4.286 -4.191 -12.369 1.00 87.62 494 GLN A CA 1
ATOM 3603 C C . GLN A 1 494 ? -4.905 -2.904 -11.829 1.00 87.62 494 GLN A C 1
ATOM 3605 O O . GLN A 1 494 ? -5.912 -2.421 -12.335 1.00 87.62 494 GLN A O 1
ATOM 3610 N N . GLU A 1 495 ? -4.304 -2.358 -10.776 1.00 84.94 495 GLU A N 1
ATOM 3611 C CA . GLU A 1 495 ? -4.833 -1.196 -10.060 1.00 84.94 495 GLU A CA 1
ATOM 3612 C C . GLU A 1 495 ? -3.720 -0.180 -9.830 1.00 84.94 495 GLU A C 1
ATOM 3614 O O . GLU A 1 495 ? -2.697 -0.491 -9.224 1.00 84.94 495 GLU A O 1
ATOM 3619 N N . SER A 1 496 ? -3.876 1.045 -10.322 1.00 77.19 496 SER A N 1
ATOM 3620 C CA . SER A 1 496 ? -2.812 2.053 -10.210 1.00 77.19 496 SER A CA 1
ATOM 3621 C C . SER A 1 496 ? -2.542 2.503 -8.772 1.00 77.19 496 SER A C 1
ATOM 3623 O O . SER A 1 496 ? -1.430 2.909 -8.441 1.00 77.19 496 SER A O 1
ATOM 3625 N N . ASP A 1 497 ? -3.553 2.407 -7.914 1.00 81.19 497 ASP A N 1
ATOM 3626 C CA . ASP A 1 497 ? -3.497 2.774 -6.505 1.00 81.19 497 ASP A CA 1
ATOM 3627 C C . ASP A 1 497 ? -3.356 1.532 -5.606 1.00 81.19 497 ASP A C 1
ATOM 3629 O O . ASP A 1 497 ? -4.003 0.499 -5.814 1.00 81.19 497 ASP A O 1
ATOM 3633 N N . ALA A 1 498 ? -2.523 1.650 -4.570 1.00 85.38 498 ALA A N 1
ATOM 3634 C CA . ALA A 1 498 ? -2.267 0.588 -3.606 1.00 85.38 498 ALA A CA 1
ATOM 3635 C C . ALA A 1 498 ? -3.523 0.151 -2.845 1.00 85.38 498 ALA A C 1
ATOM 3637 O O . ALA A 1 498 ? -3.649 -1.039 -2.553 1.00 85.38 498 ALA A O 1
ATOM 3638 N N . THR A 1 499 ? -4.449 1.061 -2.514 1.00 88.44 499 THR A N 1
ATOM 3639 C CA . THR A 1 499 ? -5.684 0.679 -1.817 1.00 88.44 499 THR A CA 1
ATOM 3640 C C . THR A 1 499 ? -6.496 -0.288 -2.672 1.00 88.44 499 THR A C 1
ATOM 3642 O O . THR A 1 499 ? -6.812 -1.395 -2.228 1.00 88.44 499 THR A O 1
ATOM 3645 N N . ARG A 1 500 ? -6.789 0.087 -3.917 1.00 86.69 500 ARG A N 1
ATOM 3646 C CA . ARG A 1 500 ? -7.538 -0.768 -4.844 1.00 86.69 500 ARG A CA 1
ATOM 3647 C C . ARG A 1 500 ? -6.795 -2.057 -5.137 1.00 86.69 500 ARG A C 1
ATOM 3649 O O . ARG A 1 500 ? -7.409 -3.119 -5.133 1.00 86.69 500 ARG A O 1
ATOM 3656 N N . ASN A 1 501 ? -5.476 -1.996 -5.305 1.00 88.81 501 ASN A N 1
ATOM 3657 C CA . ASN A 1 501 ? -4.683 -3.195 -5.529 1.00 88.81 501 ASN A CA 1
ATOM 3658 C C . ASN A 1 501 ? -4.809 -4.173 -4.349 1.00 88.81 501 ASN A C 1
ATOM 3660 O O . ASN A 1 501 ? -5.141 -5.335 -4.550 1.00 88.81 501 ASN A O 1
ATOM 3664 N N . ILE A 1 502 ? -4.693 -3.701 -3.103 1.00 93.12 502 ILE A N 1
ATOM 3665 C CA . ILE A 1 502 ? -4.928 -4.534 -1.909 1.00 93.12 502 ILE A CA 1
ATOM 3666 C C . ILE A 1 502 ? -6.342 -5.129 -1.901 1.00 93.12 502 ILE A C 1
ATOM 3668 O O . ILE A 1 502 ? -6.500 -6.302 -1.548 1.00 93.12 502 ILE A O 1
ATOM 3672 N N . GLY A 1 503 ? -7.352 -4.357 -2.313 1.00 91.19 503 GLY A N 1
ATOM 3673 C CA . GLY A 1 503 ? -8.718 -4.846 -2.507 1.00 91.19 503 GLY A CA 1
ATOM 3674 C C . GLY A 1 503 ? -8.772 -6.030 -3.470 1.00 91.19 503 GLY A C 1
ATOM 3675 O O . GLY A 1 503 ? -9.244 -7.108 -3.095 1.00 91.19 503 GLY A O 1
ATOM 3676 N N . CYS A 1 504 ? -8.189 -5.872 -4.658 1.00 90.75 504 CYS A N 1
ATOM 3677 C CA . CYS A 1 504 ? -8.151 -6.914 -5.679 1.00 90.75 504 CYS A CA 1
ATOM 3678 C C . CYS A 1 504 ? -7.384 -8.152 -5.208 1.00 90.75 504 CYS A C 1
ATOM 3680 O O . CYS A 1 504 ? -7.891 -9.273 -5.307 1.00 90.75 504 CYS A O 1
ATOM 3682 N N . LEU A 1 505 ? -6.185 -7.960 -4.653 1.00 92.69 505 LEU A N 1
ATOM 3683 C CA . LEU A 1 505 ? -5.334 -9.039 -4.151 1.00 92.69 505 LEU A CA 1
ATOM 3684 C C . LEU A 1 505 ? -6.064 -9.873 -3.110 1.00 92.69 505 LEU A C 1
ATOM 3686 O O . LEU A 1 505 ? -6.038 -11.103 -3.161 1.00 92.69 505 LEU A O 1
ATOM 3690 N N . THR A 1 506 ? -6.746 -9.191 -2.193 1.00 92.31 506 THR A N 1
ATOM 3691 C CA . THR A 1 506 ? -7.501 -9.832 -1.123 1.00 92.31 506 THR A CA 1
ATOM 3692 C C . THR A 1 506 ? -8.764 -10.513 -1.646 1.00 92.31 506 THR A C 1
ATOM 3694 O O . THR A 1 506 ? -9.154 -11.546 -1.117 1.00 92.31 506 THR A O 1
ATOM 3697 N N . ALA A 1 507 ? -9.397 -9.996 -2.702 1.00 87.56 507 ALA A N 1
ATOM 3698 C CA . ALA A 1 507 ? -10.545 -10.653 -3.326 1.00 87.56 507 ALA A CA 1
ATOM 3699 C C . ALA A 1 507 ? -10.143 -11.935 -4.072 1.00 87.56 507 ALA A C 1
ATOM 3701 O O . ALA A 1 507 ? -10.905 -12.900 -4.069 1.00 87.56 507 ALA A O 1
ATOM 3702 N N . ASN A 1 508 ? -8.949 -11.970 -4.668 1.00 87.69 508 ASN A N 1
ATOM 3703 C CA . ASN A 1 508 ? -8.519 -13.043 -5.572 1.00 87.69 508 ASN A CA 1
ATOM 3704 C C . ASN A 1 508 ? -7.540 -14.053 -4.955 1.00 87.69 508 ASN A C 1
ATOM 3706 O O . ASN A 1 508 ? -7.168 -15.017 -5.621 1.00 87.69 508 ASN A O 1
ATOM 3710 N N . SER A 1 509 ? -7.139 -13.865 -3.696 1.00 88.56 509 SER A N 1
ATOM 3711 C CA . SER A 1 509 ? -6.207 -14.757 -2.999 1.00 88.56 509 SER A CA 1
ATOM 3712 C C . SER A 1 509 ? -6.854 -15.295 -1.727 1.00 88.56 509 SER A C 1
ATOM 3714 O O . SER A 1 509 ? -7.346 -14.538 -0.892 1.00 88.56 509 SER A O 1
ATOM 3716 N N . LYS A 1 510 ? -6.877 -16.619 -1.555 1.00 89.38 510 LYS A N 1
ATOM 3717 C CA . LYS A 1 510 ? -7.443 -17.220 -0.339 1.00 89.38 510 LYS A CA 1
ATOM 3718 C C . LYS A 1 510 ? -6.500 -17.045 0.841 1.00 89.38 510 LYS A C 1
ATOM 3720 O O . LYS A 1 510 ? -5.280 -17.018 0.687 1.00 89.38 510 LYS A O 1
ATOM 3725 N N . CYS A 1 511 ? -7.077 -16.987 2.036 1.00 91.88 511 CYS A N 1
ATOM 3726 C CA . CYS A 1 511 ? -6.336 -16.921 3.289 1.00 91.88 511 CYS A CA 1
ATOM 3727 C C . CYS A 1 511 ? -5.403 -15.713 3.363 1.00 91.88 511 CYS A C 1
ATOM 3729 O O . CYS A 1 511 ? -4.313 -15.794 3.929 1.00 91.88 511 CYS A O 1
ATOM 3731 N N . THR A 1 512 ? -5.816 -14.593 2.778 1.00 93.69 512 THR A N 1
ATOM 3732 C CA . THR A 1 512 ? -5.088 -13.330 2.849 1.00 93.69 512 THR A CA 1
ATOM 3733 C C . THR A 1 512 ? -5.874 -12.295 3.629 1.00 93.69 512 THR A C 1
ATOM 3735 O O . THR A 1 512 ? -7.105 -12.273 3.572 1.00 93.69 512 THR A O 1
ATOM 3738 N N . LEU A 1 513 ? -5.147 -11.420 4.314 1.00 95.25 513 LEU A N 1
ATOM 3739 C CA . LEU A 1 513 ? -5.674 -10.186 4.875 1.00 95.25 513 LEU A CA 1
ATOM 3740 C C . LEU A 1 513 ? -5.092 -8.990 4.130 1.00 95.25 513 LEU A C 1
ATOM 3742 O O . LEU A 1 513 ? -3.952 -9.037 3.672 1.00 95.25 513 LEU A O 1
ATOM 3746 N N . GLY A 1 514 ? -5.847 -7.906 4.056 1.00 94.88 514 GLY A N 1
ATOM 3747 C CA . GLY A 1 514 ? -5.364 -6.612 3.592 1.00 94.88 514 GLY A CA 1
ATOM 3748 C C . GLY A 1 514 ? -5.770 -5.526 4.573 1.00 94.88 514 GLY A C 1
ATOM 3749 O O . GLY A 1 514 ? -6.865 -5.602 5.116 1.00 94.88 514 GLY A O 1
ATOM 3750 N N . TYR A 1 515 ? -4.939 -4.509 4.795 1.00 93.62 515 TYR A N 1
ATOM 3751 C CA . TYR A 1 515 ? -5.434 -3.245 5.339 1.00 93.62 515 TYR A CA 1
ATOM 3752 C C . TYR A 1 515 ? -5.322 -2.159 4.285 1.00 93.62 515 TYR A C 1
ATOM 3754 O O . TYR A 1 515 ? -4.277 -2.012 3.643 1.00 93.62 515 TYR A O 1
ATOM 3762 N N . ALA A 1 516 ? -6.393 -1.394 4.117 1.00 91.88 516 ALA A N 1
ATOM 3763 C CA . ALA A 1 516 ? -6.442 -0.322 3.140 1.00 91.88 516 ALA A CA 1
ATOM 3764 C C . ALA A 1 516 ? -7.555 0.685 3.480 1.00 91.88 516 ALA A C 1
ATOM 3766 O O . ALA A 1 516 ? -8.228 0.528 4.501 1.00 91.88 516 ALA A O 1
ATOM 3767 N N . GLY A 1 517 ? -7.732 1.724 2.663 1.00 89.06 517 GLY A N 1
ATOM 3768 C CA . GLY A 1 517 ? -8.902 2.603 2.761 1.00 89.06 517 GLY A CA 1
ATOM 3769 C C . GLY A 1 517 ? -10.207 1.867 2.443 1.00 89.06 517 GLY A C 1
ATOM 3770 O O . GLY A 1 517 ? -10.195 0.774 1.857 1.00 89.06 517 GLY A O 1
ATOM 3771 N N . ARG A 1 518 ? -11.343 2.445 2.851 1.00 88.06 518 ARG A N 1
ATOM 3772 C CA . ARG A 1 518 ? -12.684 1.854 2.670 1.00 88.06 518 ARG A CA 1
ATOM 3773 C C . ARG A 1 518 ? -12.967 1.471 1.217 1.00 88.06 518 ARG A C 1
ATOM 3775 O O . ARG A 1 518 ? -13.670 0.494 0.959 1.00 88.06 518 ARG A O 1
ATOM 3782 N N . GLU A 1 519 ? -12.391 2.207 0.279 1.00 84.19 519 GLU A N 1
ATOM 3783 C CA . GLU A 1 519 ? -12.506 2.034 -1.163 1.00 84.19 519 GLU A CA 1
ATOM 3784 C C . GLU A 1 519 ? -11.955 0.701 -1.697 1.00 84.19 519 GLU A C 1
ATOM 3786 O O . GLU A 1 519 ? -12.318 0.277 -2.792 1.00 84.19 519 GLU A O 1
ATOM 3791 N N . ALA A 1 520 ? -11.148 -0.025 -0.918 1.00 87.69 520 ALA A N 1
ATOM 3792 C CA . ALA A 1 520 ? -10.743 -1.390 -1.267 1.00 87.69 520 ALA A CA 1
ATOM 3793 C C . ALA A 1 520 ? -11.847 -2.438 -1.061 1.00 87.69 520 ALA A C 1
ATOM 3795 O O . ALA A 1 520 ? -11.820 -3.487 -1.702 1.00 87.69 520 ALA A O 1
ATOM 3796 N N . ALA A 1 521 ? -12.797 -2.168 -0.158 1.00 81.50 521 ALA A N 1
ATOM 3797 C CA . ALA A 1 521 ? -14.003 -2.979 0.042 1.00 81.50 521 ALA A CA 1
ATOM 3798 C C . ALA A 1 521 ? -15.189 -2.476 -0.796 1.00 81.50 521 ALA A C 1
ATOM 3800 O O . ALA A 1 521 ? -16.231 -3.130 -0.877 1.00 81.50 521 ALA A O 1
ATOM 3801 N N . PHE A 1 522 ? -15.075 -1.255 -1.319 1.00 71.00 522 PHE A N 1
ATOM 3802 C CA . PHE A 1 522 ? -16.190 -0.481 -1.830 1.00 71.00 522 PHE A CA 1
ATOM 3803 C C . PHE A 1 522 ? -15.807 0.230 -3.118 1.00 71.00 522 PHE A C 1
ATOM 3805 O O . PHE A 1 522 ? -15.046 1.195 -3.104 1.00 71.00 522 PHE A O 1
ATOM 3812 N N . ASN A 1 523 ? -16.408 -0.172 -4.234 1.00 63.66 523 ASN A N 1
ATOM 3813 C CA . ASN A 1 523 ? -16.301 0.631 -5.437 1.00 63.66 523 ASN A CA 1
ATOM 3814 C C . ASN A 1 523 ? -17.550 0.524 -6.312 1.00 63.66 523 ASN A C 1
ATOM 3816 O O . ASN A 1 523 ? -17.731 -0.440 -7.051 1.00 63.66 523 ASN A O 1
ATOM 3820 N N . ASN A 1 524 ? -18.389 1.563 -6.266 1.00 55.97 524 ASN A N 1
ATOM 3821 C CA . ASN A 1 524 ? -19.580 1.695 -7.114 1.00 55.97 524 ASN A CA 1
ATOM 3822 C C . ASN A 1 524 ? -19.252 1.763 -8.621 1.00 55.97 524 ASN A C 1
ATOM 3824 O O . ASN A 1 524 ? -20.161 1.660 -9.441 1.00 55.97 524 ASN A O 1
ATOM 3828 N N . SER A 1 525 ? -17.983 1.975 -8.987 1.00 56.22 525 SER A N 1
ATOM 3829 C CA . SER A 1 525 ? -17.550 2.280 -10.356 1.00 56.22 525 SER A CA 1
ATOM 3830 C C . SER A 1 525 ? -16.588 1.258 -10.972 1.00 56.22 525 SER A C 1
ATOM 3832 O O . SER A 1 525 ? -16.216 1.414 -12.133 1.00 56.22 525 SER A O 1
ATOM 3834 N N . GLN A 1 526 ? -16.176 0.220 -10.233 1.00 57.69 526 GLN A N 1
ATOM 3835 C CA . GLN A 1 526 ? -15.237 -0.787 -10.740 1.00 57.69 526 GLN A CA 1
ATOM 3836 C C . GLN A 1 526 ? -15.945 -2.089 -11.149 1.00 57.69 526 GLN A C 1
ATOM 3838 O O . GLN A 1 526 ? -16.944 -2.473 -10.535 1.00 57.69 526 GLN A O 1
ATOM 3843 N N . PRO A 1 527 ? -15.434 -2.783 -12.185 1.00 52.47 527 PRO A N 1
ATOM 3844 C CA . PRO A 1 527 ? -15.906 -4.102 -12.592 1.00 52.47 527 PRO A CA 1
ATOM 3845 C C . PRO A 1 527 ? -15.756 -5.141 -11.468 1.00 52.47 527 PRO A C 1
ATOM 3847 O O . PRO A 1 527 ? -15.120 -4.909 -10.443 1.00 52.47 527 PRO A O 1
ATOM 3850 N N . THR A 1 528 ? -16.347 -6.315 -11.685 1.00 56.56 528 THR A N 1
ATOM 3851 C CA . THR A 1 528 ? -16.578 -7.438 -10.754 1.00 56.56 528 THR A CA 1
ATOM 3852 C C . THR A 1 528 ? -15.350 -8.039 -10.033 1.00 56.56 528 THR A C 1
ATOM 3854 O O . THR A 1 528 ? -15.461 -9.092 -9.411 1.00 56.56 528 THR A O 1
ATOM 3857 N N . VAL A 1 529 ? -14.175 -7.420 -10.112 1.00 58.53 529 VAL A N 1
ATOM 3858 C CA . VAL A 1 529 ? -12.893 -7.961 -9.636 1.00 58.53 529 VAL A CA 1
ATOM 3859 C C . VAL A 1 529 ? -12.758 -7.893 -8.106 1.00 58.53 529 VAL A C 1
ATOM 3861 O O . VAL A 1 529 ? -12.111 -8.747 -7.506 1.00 58.53 529 VAL A O 1
ATOM 3864 N N . HIS A 1 530 ? -13.438 -6.943 -7.454 1.00 66.69 530 HIS A N 1
ATOM 3865 C CA . HIS A 1 530 ? -13.389 -6.747 -5.992 1.00 66.69 530 HIS A CA 1
ATOM 3866 C C . HIS A 1 530 ? -14.516 -7.451 -5.225 1.00 66.69 530 HIS A C 1
ATOM 3868 O O . HIS A 1 530 ? -14.597 -7.346 -4.010 1.00 66.69 530 HIS A O 1
ATOM 3874 N N . LEU A 1 531 ? -15.414 -8.177 -5.900 1.00 67.88 531 LEU A N 1
ATOM 3875 C CA . LEU A 1 531 ? -16.664 -8.646 -5.272 1.00 67.88 531 LEU A CA 1
ATOM 3876 C C . LEU A 1 531 ? -16.483 -9.783 -4.263 1.00 67.88 531 LEU A C 1
ATOM 3878 O O . LEU A 1 531 ? -17.428 -10.138 -3.561 1.00 67.88 531 LEU A O 1
ATOM 3882 N N . SER A 1 532 ? -15.289 -10.369 -4.231 1.00 76.75 532 SER A N 1
ATOM 3883 C CA . SER A 1 532 ? -14.963 -11.523 -3.394 1.00 76.75 532 SER A CA 1
ATOM 3884 C C . SER A 1 532 ? -14.150 -11.144 -2.154 1.00 76.75 532 SER A C 1
ATOM 3886 O O . SER A 1 532 ? -13.554 -12.028 -1.541 1.00 76.75 532 SER A O 1
ATOM 3888 N N . ASN A 1 533 ? -14.097 -9.860 -1.787 1.00 82.69 533 ASN A N 1
ATOM 3889 C CA . ASN A 1 533 ? -13.594 -9.416 -0.490 1.00 82.69 533 ASN A CA 1
ATOM 3890 C C . ASN A 1 533 ? -14.703 -8.754 0.340 1.00 82.69 533 ASN A C 1
ATOM 3892 O O . ASN A 1 533 ? -15.664 -8.196 -0.194 1.00 82.69 533 ASN A O 1
ATOM 3896 N N . GLU A 1 534 ? -14.556 -8.820 1.659 1.00 81.06 534 GLU A N 1
ATOM 3897 C CA . GLU A 1 534 ? -15.446 -8.158 2.606 1.00 81.06 534 GLU A CA 1
ATOM 3898 C C . GLU A 1 534 ? -14.622 -7.586 3.764 1.00 81.06 534 GLU A C 1
ATOM 3900 O O . GLU A 1 534 ? -13.611 -8.176 4.175 1.00 81.06 534 GLU A O 1
ATOM 3905 N N . PRO A 1 535 ? -15.020 -6.416 4.293 1.00 87.69 535 PRO A N 1
ATOM 3906 C CA . PRO A 1 535 ? -14.365 -5.857 5.452 1.00 87.69 535 PRO A CA 1
ATOM 3907 C C . PRO A 1 535 ? -14.757 -6.635 6.709 1.00 87.69 535 PRO A C 1
ATOM 3909 O O . PRO A 1 535 ? -15.932 -6.882 6.985 1.00 87.69 535 PRO A O 1
ATOM 3912 N N . VAL A 1 536 ? -13.758 -6.965 7.514 1.00 88.38 536 VAL A N 1
ATOM 3913 C CA . VAL A 1 536 ? -13.926 -7.574 8.829 1.00 88.38 536 VAL A CA 1
ATOM 3914 C C . VAL A 1 536 ? -14.491 -6.535 9.794 1.00 88.38 536 VAL A C 1
ATOM 3916 O O . VAL A 1 536 ? -14.019 -5.396 9.847 1.00 88.38 536 VAL A O 1
ATOM 3919 N N . LYS A 1 537 ? -15.474 -6.926 10.611 1.00 89.12 537 LYS A N 1
ATOM 3920 C CA . LYS A 1 537 ? -15.992 -6.046 11.668 1.00 89.12 537 LYS A CA 1
ATOM 3921 C C . LYS A 1 537 ? -14.930 -5.810 12.736 1.00 89.12 537 LYS A C 1
ATOM 3923 O O . LYS A 1 537 ? -14.320 -6.758 13.243 1.00 89.12 537 LYS A O 1
ATOM 3928 N N . LEU A 1 538 ? -14.789 -4.555 13.147 1.00 90.69 538 LEU A N 1
ATOM 3929 C CA . LEU A 1 538 ? -13.897 -4.150 14.229 1.00 90.69 538 LEU A CA 1
ATOM 3930 C C . LEU A 1 538 ? -14.737 -3.777 15.441 1.00 90.69 538 LEU A C 1
ATOM 3932 O O . LEU A 1 538 ? -15.583 -2.889 15.368 1.00 90.69 538 LEU A O 1
ATOM 3936 N N . ASN A 1 539 ? -14.536 -4.486 16.551 1.00 89.44 539 ASN A N 1
ATOM 3937 C CA . ASN A 1 539 ? -15.355 -4.332 17.755 1.00 89.44 539 ASN A CA 1
ATOM 3938 C C . ASN A 1 539 ? -16.877 -4.431 17.487 1.00 89.44 539 ASN A C 1
ATOM 3940 O O . ASN A 1 539 ? -17.674 -3.717 18.084 1.00 89.44 539 ASN A O 1
ATOM 3944 N N . GLY A 1 540 ? -17.278 -5.281 16.535 1.00 86.75 540 GLY A N 1
ATOM 3945 C CA . GLY A 1 540 ? -18.679 -5.448 16.132 1.00 86.75 540 GLY A CA 1
ATOM 3946 C C . GLY A 1 540 ? -19.220 -4.384 15.170 1.00 86.75 540 GLY A C 1
ATOM 3947 O O . GLY A 1 540 ? -20.317 -4.566 14.648 1.00 86.75 540 GLY A O 1
ATOM 3948 N N . PHE A 1 541 ? -18.461 -3.327 14.867 1.00 89.69 541 PHE A N 1
ATOM 3949 C CA . PHE A 1 541 ? -18.875 -2.284 13.932 1.00 89.69 541 PHE A CA 1
ATOM 3950 C C . PHE A 1 541 ? -18.358 -2.574 12.514 1.00 89.69 541 PHE A C 1
ATOM 3952 O O . PHE A 1 541 ? -17.154 -2.802 12.337 1.00 89.69 541 PHE A O 1
ATOM 3959 N N . PRO A 1 542 ? -19.226 -2.560 11.486 1.00 88.44 542 PRO A N 1
ATOM 3960 C CA . PRO A 1 542 ? -18.782 -2.530 10.098 1.00 88.44 542 PRO A CA 1
ATOM 3961 C C . PRO A 1 542 ? -18.263 -1.124 9.734 1.00 88.44 542 PRO A C 1
ATOM 3963 O O . PRO A 1 542 ? -18.676 -0.143 10.356 1.00 88.44 542 PRO A O 1
ATOM 3966 N N . PRO A 1 543 ? -17.438 -0.977 8.685 1.00 89.19 543 PRO A N 1
ATOM 3967 C CA . PRO A 1 543 ? -16.989 0.326 8.175 1.00 89.19 543 PRO A CA 1
ATOM 3968 C C . PRO A 1 543 ? -18.084 1.059 7.370 1.00 89.19 543 PRO A C 1
ATOM 3970 O O . PRO A 1 543 ? -17.819 1.637 6.313 1.00 89.19 543 PRO A O 1
ATOM 3973 N N . SER A 1 544 ? -19.347 0.992 7.804 1.00 87.25 544 SER A N 1
ATOM 3974 C CA . SER A 1 544 ? -20.463 1.629 7.098 1.00 87.25 544 SER A CA 1
ATOM 3975 C C . SER A 1 544 ? -20.341 3.153 7.114 1.00 87.25 544 SER A C 1
ATOM 3977 O O . SER A 1 544 ? -19.679 3.723 7.982 1.00 87.25 544 SER A O 1
ATOM 3979 N N . GLY A 1 545 ? -21.015 3.811 6.163 1.00 86.44 545 GLY A N 1
ATOM 3980 C CA . GLY A 1 545 ? -21.084 5.275 6.129 1.00 86.44 545 GLY A CA 1
ATOM 3981 C C . GLY A 1 545 ? -21.531 5.855 7.473 1.00 86.44 545 GLY A C 1
ATOM 3982 O O . GLY A 1 545 ? -20.873 6.718 8.038 1.00 86.44 545 GLY A O 1
ATOM 3983 N N . GLU A 1 546 ? -22.599 5.282 8.027 1.00 89.38 546 GLU A N 1
ATOM 3984 C CA . GLU A 1 546 ? -23.143 5.648 9.335 1.00 89.38 546 GLU A CA 1
ATOM 3985 C C . GLU A 1 546 ? -22.137 5.431 10.472 1.00 89.38 546 GLU A C 1
ATOM 3987 O O . GLU A 1 546 ? -21.910 6.338 11.270 1.00 89.38 546 GLU A O 1
ATOM 3992 N N . ALA A 1 547 ? -21.494 4.260 10.534 1.00 90.81 547 ALA A N 1
ATOM 3993 C CA . ALA A 1 547 ? -20.597 3.932 11.635 1.00 90.81 547 ALA A CA 1
ATOM 3994 C C . ALA A 1 547 ? -19.338 4.809 11.643 1.00 90.81 547 ALA A C 1
ATOM 3996 O O . ALA A 1 547 ? -18.881 5.212 12.718 1.00 90.81 547 ALA A O 1
ATOM 3997 N N . VAL A 1 548 ? -18.801 5.120 10.459 1.00 91.00 548 VAL A N 1
ATOM 3998 C CA . VAL A 1 548 ? -17.637 5.998 10.287 1.00 91.00 548 VAL A CA 1
ATOM 3999 C C . VAL A 1 548 ? -18.004 7.453 10.577 1.00 91.00 548 VAL A C 1
ATOM 4001 O O . VAL A 1 548 ? -17.303 8.092 11.357 1.00 91.00 548 VAL A O 1
ATOM 4004 N N . SER A 1 549 ? -19.116 7.974 10.044 1.00 87.50 549 SER A N 1
ATOM 4005 C CA . SER A 1 549 ? -19.570 9.343 10.345 1.00 87.50 549 SER A CA 1
ATOM 4006 C C . SER A 1 549 ? -19.902 9.549 11.822 1.00 87.50 549 SER A C 1
ATOM 4008 O O . SER A 1 549 ? -19.667 10.630 12.355 1.00 87.50 549 SER A O 1
ATOM 4010 N N . ALA A 1 550 ? -20.424 8.522 12.496 1.00 88.88 550 ALA A N 1
ATOM 4011 C CA . ALA A 1 550 ? -20.695 8.561 13.930 1.00 88.88 550 ALA A CA 1
ATOM 4012 C C . ALA A 1 550 ? -19.432 8.396 14.800 1.00 88.88 550 ALA A C 1
ATOM 4014 O O . ALA A 1 550 ? -19.532 8.465 16.024 1.00 88.88 550 ALA A O 1
ATOM 4015 N N . GLY A 1 551 ? -18.263 8.116 14.206 1.00 88.69 551 GLY A N 1
ATOM 4016 C CA . GLY A 1 551 ? -17.029 7.799 14.939 1.00 88.69 551 GLY A CA 1
ATOM 4017 C C . GLY A 1 551 ? -17.097 6.493 15.742 1.00 88.69 551 GLY A C 1
ATOM 4018 O O . GLY A 1 551 ? -16.260 6.245 16.605 1.00 88.69 551 GLY A O 1
ATOM 4019 N N . SER A 1 552 ? -18.110 5.660 15.490 1.00 93.06 552 SER A N 1
ATOM 4020 C CA . SER A 1 552 ? -18.295 4.370 16.167 1.00 93.06 552 SER A CA 1
ATOM 4021 C C . SER A 1 552 ? -17.402 3.271 15.587 1.00 93.06 552 SER A C 1
ATOM 4023 O O . SER A 1 552 ? -17.038 2.332 16.294 1.00 93.06 552 SER A O 1
ATOM 4025 N N . TYR A 1 553 ? -17.017 3.395 14.312 1.00 93.75 553 TYR A N 1
ATOM 4026 C CA . TYR A 1 553 ? -16.081 2.478 13.678 1.00 93.75 553 TYR A CA 1
ATOM 4027 C C . TYR A 1 553 ? -14.640 2.769 14.147 1.00 93.75 553 TYR A C 1
ATOM 4029 O O . TYR A 1 553 ? -14.127 3.848 13.862 1.00 93.75 553 TYR A O 1
ATOM 4037 N N . PRO A 1 554 ? -13.937 1.829 14.813 1.00 93.19 554 PRO A N 1
ATOM 4038 C CA . PRO A 1 554 ? -12.661 2.120 15.485 1.00 93.19 554 PRO A CA 1
ATOM 4039 C C . PRO A 1 554 ? -11.506 2.573 14.585 1.00 93.19 554 PRO A C 1
ATOM 4041 O O . PRO A 1 554 ? -10.510 3.088 15.084 1.00 93.19 554 PRO A O 1
ATOM 4044 N N . PHE A 1 555 ? -11.610 2.332 13.280 1.00 92.75 555 PHE A N 1
ATOM 4045 C CA . PHE A 1 555 ? -10.630 2.724 12.267 1.00 92.75 555 PHE A CA 1
ATOM 4046 C C . PHE A 1 555 ? -11.117 3.900 11.400 1.00 92.75 555 PHE A C 1
ATOM 4048 O O . PHE A 1 555 ? -10.593 4.133 10.308 1.00 92.75 555 PHE A O 1
ATOM 4055 N N . SER A 1 556 ? -12.124 4.650 11.859 1.00 92.38 556 SER A N 1
ATOM 4056 C CA . SER A 1 556 ? -12.520 5.905 11.221 1.00 92.38 556 SER A CA 1
ATOM 4057 C C . SER A 1 556 ? -11.446 6.974 11.403 1.00 92.38 556 SER A C 1
ATOM 4059 O O . SER A 1 556 ? -10.883 7.116 12.490 1.00 92.38 556 SER A O 1
ATOM 4061 N N . ARG A 1 557 ? -11.219 7.777 10.371 1.00 89.81 557 ARG A N 1
ATOM 4062 C CA . ARG A 1 557 ? -10.343 8.947 10.398 1.00 89.81 557 ARG A CA 1
ATOM 4063 C C . ARG A 1 557 ? -10.908 10.058 9.529 1.00 89.81 557 ARG A C 1
ATOM 4065 O O . ARG A 1 557 ? -11.722 9.810 8.643 1.00 89.81 557 ARG A O 1
ATOM 4072 N N . LEU A 1 558 ? -10.418 11.267 9.751 1.00 91.12 558 LEU A N 1
ATOM 4073 C CA . LEU A 1 558 ? -10.661 12.394 8.862 1.00 91.12 558 LEU A CA 1
ATOM 4074 C C . LEU A 1 558 ? -9.528 12.509 7.836 1.00 91.12 558 LEU A C 1
ATOM 4076 O O . LEU A 1 558 ? -8.388 12.113 8.095 1.00 91.12 558 LEU A O 1
ATOM 4080 N N . LEU A 1 559 ? -9.862 13.046 6.672 1.00 91.12 559 LEU A N 1
ATOM 4081 C CA . LEU A 1 559 ? -8.941 13.424 5.610 1.00 91.12 559 LEU A CA 1
ATOM 4082 C C . LEU A 1 559 ? -8.875 14.946 5.559 1.00 91.12 559 LEU A C 1
ATOM 4084 O O . LEU A 1 559 ? -9.909 15.606 5.678 1.00 91.12 559 LEU A O 1
ATOM 4088 N N . PHE A 1 560 ? -7.673 15.484 5.390 1.00 91.25 560 PHE A N 1
ATOM 4089 C CA . PHE A 1 560 ? -7.377 16.896 5.596 1.00 91.25 560 PHE A CA 1
ATOM 4090 C C . PHE A 1 560 ? -6.798 17.526 4.336 1.00 91.25 560 PHE A C 1
ATOM 4092 O O . PHE A 1 560 ? -5.967 16.920 3.665 1.00 91.25 560 PHE A O 1
ATOM 4099 N N . MET A 1 561 ? -7.199 18.751 4.030 1.00 92.06 561 MET A N 1
ATOM 4100 C CA . MET A 1 561 ? -6.352 19.691 3.304 1.00 92.06 561 MET A CA 1
ATOM 4101 C C . MET A 1 561 ? -5.650 20.523 4.368 1.00 92.06 561 MET A C 1
ATOM 4103 O O . MET A 1 561 ? -6.329 21.003 5.266 1.00 92.06 561 MET A O 1
ATOM 4107 N N . ASN A 1 562 ? -4.335 20.680 4.325 1.00 89.38 562 ASN A N 1
ATOM 4108 C CA . ASN A 1 562 ? -3.621 21.470 5.328 1.00 89.38 562 ASN A CA 1
ATOM 4109 C C . ASN A 1 562 ? -2.909 22.655 4.700 1.00 89.38 562 ASN A C 1
ATOM 4111 O O . ASN A 1 562 ? -2.474 22.536 3.559 1.00 89.38 562 ASN A O 1
ATOM 4115 N N . ALA A 1 563 ? -2.750 23.724 5.475 1.00 87.38 563 ALA A N 1
ATOM 4116 C CA . ALA A 1 563 ? -2.008 24.923 5.125 1.00 87.38 563 ALA A CA 1
ATOM 4117 C C . ALA A 1 563 ? -0.942 25.230 6.186 1.00 87.38 563 ALA A C 1
ATOM 4119 O O . ALA A 1 563 ? -1.233 25.214 7.384 1.00 87.38 563 ALA A O 1
ATOM 4120 N N . SER A 1 564 ? 0.292 25.520 5.765 1.00 78.38 564 SER A N 1
ATOM 4121 C CA . SER A 1 564 ? 1.419 25.787 6.681 1.00 78.38 564 SER A CA 1
ATOM 4122 C C . SER A 1 564 ? 1.247 27.049 7.527 1.00 78.38 564 SER A C 1
ATOM 4124 O O . SER A 1 564 ? 1.794 27.118 8.624 1.00 78.38 564 SER A O 1
ATOM 4126 N N . ARG A 1 565 ? 0.498 28.034 7.023 1.00 78.88 565 ARG A N 1
ATOM 4127 C CA . ARG A 1 565 ? 0.331 29.369 7.623 1.00 78.88 565 ARG A CA 1
ATOM 4128 C C . ARG A 1 565 ? -1.125 29.852 7.610 1.00 78.88 565 ARG A C 1
ATOM 4130 O O . ARG A 1 565 ? -1.387 31.049 7.657 1.00 78.88 565 ARG A O 1
ATOM 4137 N N . GLY A 1 566 ? -2.065 28.916 7.549 1.00 82.00 566 GLY A N 1
ATOM 4138 C CA . GLY A 1 566 ? -3.493 29.218 7.604 1.00 82.00 566 GLY A CA 1
ATOM 4139 C C . GLY A 1 566 ? -4.090 29.432 6.222 1.00 82.00 566 GLY A C 1
ATOM 4140 O O . GLY A 1 566 ? -3.409 29.812 5.263 1.00 82.00 566 GLY A O 1
ATOM 4141 N N . PHE A 1 567 ? -5.379 29.136 6.094 1.00 86.94 567 PHE A N 1
ATOM 4142 C CA . PHE A 1 567 ? -6.075 29.247 4.808 1.00 86.94 567 PHE A CA 1
ATOM 4143 C C . PHE A 1 567 ? -6.298 30.705 4.379 1.00 86.94 567 PHE A C 1
ATOM 4145 O O . PHE A 1 567 ? -6.526 30.981 3.196 1.00 86.94 567 PHE A O 1
ATOM 4152 N N . GLU A 1 568 ? -6.191 31.646 5.313 1.00 83.06 568 GLU A N 1
ATOM 4153 C CA . GLU A 1 568 ? -6.363 33.081 5.112 1.00 83.06 568 GLU A CA 1
ATOM 4154 C C . GLU A 1 568 ? -5.140 33.763 4.491 1.00 83.06 568 GLU A C 1
ATOM 4156 O O . GLU A 1 568 ? -5.266 34.871 3.964 1.00 83.06 568 GLU A O 1
ATOM 4161 N N . ASN A 1 569 ? -3.985 33.090 4.508 1.00 84.81 569 ASN A N 1
ATOM 4162 C CA . ASN A 1 569 ? -2.713 33.633 4.032 1.00 84.81 569 ASN A CA 1
ATOM 4163 C C . ASN A 1 569 ? -2.202 32.967 2.746 1.00 84.81 569 ASN A C 1
ATOM 4165 O O . ASN A 1 569 ? -1.203 33.425 2.201 1.00 84.81 569 ASN A O 1
ATOM 4169 N N . ILE A 1 570 ? -2.913 31.969 2.195 1.00 87.19 570 ILE A N 1
ATOM 4170 C CA . ILE A 1 570 ? -2.481 31.185 1.018 1.00 87.19 570 ILE A CA 1
ATOM 4171 C C . ILE A 1 570 ? -1.977 32.067 -0.129 1.00 87.19 570 ILE A C 1
ATOM 4173 O O . ILE A 1 570 ? -0.943 31.770 -0.724 1.00 87.19 570 ILE A O 1
ATOM 4177 N N . MET A 1 571 ? -2.691 33.144 -0.472 1.00 87.38 571 MET A N 1
ATOM 4178 C CA . MET A 1 571 ? -2.289 33.993 -1.597 1.00 87.38 571 MET A CA 1
ATOM 4179 C C . MET A 1 571 ? -1.013 34.782 -1.282 1.00 87.38 571 MET A C 1
ATOM 4181 O O . MET A 1 571 ? -0.121 34.892 -2.126 1.00 87.38 571 MET A O 1
ATOM 4185 N N . GLU A 1 572 ? -0.943 35.355 -0.082 1.00 84.56 572 GLU A N 1
ATOM 4186 C CA . GLU A 1 572 ? 0.195 36.146 0.383 1.00 84.56 572 GLU A CA 1
ATOM 4187 C C . GLU A 1 572 ? 1.446 35.283 0.534 1.00 84.56 572 GLU A C 1
ATOM 4189 O O . GLU A 1 572 ? 2.513 35.667 0.053 1.00 84.56 572 GLU A O 1
ATOM 4194 N N . ASP A 1 573 ? 1.303 34.089 1.098 1.00 80.00 573 ASP A N 1
ATOM 4195 C CA . ASP A 1 573 ? 2.388 33.128 1.240 1.00 80.00 573 ASP A CA 1
ATOM 4196 C C . ASP A 1 573 ? 2.873 32.644 -0.114 1.00 80.00 573 ASP A C 1
ATOM 4198 O O . ASP A 1 573 ? 4.052 32.811 -0.428 1.00 80.00 573 ASP A O 1
ATOM 4202 N N . CYS A 1 574 ? 1.957 32.201 -0.976 1.00 83.06 574 CYS A N 1
ATOM 4203 C CA . CYS A 1 574 ? 2.313 31.751 -2.313 1.00 83.06 574 CYS A CA 1
ATOM 4204 C C . CYS A 1 574 ? 3.077 32.836 -3.085 1.00 83.06 574 CYS A C 1
ATOM 4206 O O . CYS A 1 574 ? 4.094 32.555 -3.723 1.00 83.06 574 CYS A O 1
ATOM 4208 N N . LYS A 1 575 ? 2.649 34.103 -2.982 1.00 82.88 575 LYS A N 1
ATOM 4209 C CA . LYS A 1 575 ? 3.366 35.247 -3.565 1.00 82.88 575 LYS A CA 1
ATOM 4210 C C . LYS A 1 575 ? 4.751 35.426 -2.936 1.00 82.88 575 LYS A C 1
ATOM 4212 O O . LYS A 1 575 ? 5.726 35.581 -3.672 1.00 82.88 575 LYS A O 1
ATOM 4217 N N . ASN A 1 576 ? 4.849 35.424 -1.607 1.00 78.50 576 ASN A N 1
ATOM 4218 C CA . ASN A 1 576 ? 6.107 35.611 -0.877 1.00 78.50 576 ASN A CA 1
ATOM 4219 C C . ASN A 1 576 ? 7.128 34.506 -1.192 1.00 78.50 576 ASN A C 1
ATOM 4221 O O . ASN A 1 576 ? 8.329 34.771 -1.207 1.00 78.50 576 ASN A O 1
ATOM 4225 N N . ARG A 1 577 ? 6.656 33.300 -1.526 1.00 73.38 577 ARG A N 1
ATOM 4226 C CA . ARG A 1 577 ? 7.477 32.167 -1.981 1.00 73.38 577 ARG A CA 1
ATOM 4227 C C . ARG A 1 577 ? 7.793 32.180 -3.482 1.00 73.38 577 ARG A C 1
ATOM 4229 O O . ARG A 1 577 ? 8.433 31.260 -3.984 1.00 73.38 577 ARG A O 1
ATOM 4236 N N . GLY A 1 578 ? 7.386 33.221 -4.211 1.00 75.50 578 GLY A N 1
ATOM 4237 C CA . GLY A 1 578 ? 7.681 33.391 -5.637 1.00 75.50 578 GLY A CA 1
ATOM 4238 C C . GLY A 1 578 ? 6.717 32.670 -6.585 1.00 75.50 578 GLY A C 1
ATOM 4239 O O . GLY A 1 578 ? 7.026 32.516 -7.769 1.00 75.50 578 GLY A O 1
ATOM 4240 N N . GLY A 1 579 ? 5.553 32.240 -6.097 1.00 77.06 579 GLY A N 1
ATOM 4241 C CA . GLY A 1 579 ? 4.497 31.645 -6.906 1.00 77.06 579 GLY A CA 1
ATOM 4242 C C . GLY A 1 579 ? 3.963 32.603 -7.975 1.00 77.06 579 GLY A C 1
ATOM 4243 O O . GLY A 1 579 ? 3.831 33.817 -7.776 1.00 77.06 579 GLY A O 1
ATOM 4244 N N . THR A 1 580 ? 3.641 32.051 -9.146 1.00 84.25 580 THR A N 1
ATOM 4245 C CA . THR A 1 580 ? 2.993 32.826 -10.214 1.00 84.25 580 THR A CA 1
ATOM 4246 C C . THR A 1 580 ? 1.551 33.156 -9.835 1.00 84.25 580 THR A C 1
ATOM 4248 O O . THR A 1 580 ? 0.918 32.409 -9.092 1.00 84.25 580 THR A O 1
ATOM 4251 N N . LYS A 1 581 ? 0.993 34.234 -10.403 1.00 87.12 581 LYS A N 1
ATOM 4252 C CA . LYS A 1 581 ? -0.419 34.604 -10.210 1.00 87.12 581 LYS A CA 1
ATOM 4253 C C . LYS A 1 581 ? -1.372 33.422 -10.419 1.00 87.12 581 LYS A C 1
ATOM 4255 O O . LYS A 1 581 ? -2.149 33.114 -9.527 1.00 87.12 581 LYS A O 1
ATOM 4260 N N . ALA A 1 582 ? -1.253 32.742 -11.562 1.00 87.44 582 ALA A N 1
ATOM 4261 C CA . ALA A 1 582 ? -2.086 31.592 -11.912 1.00 87.44 582 ALA A CA 1
ATOM 4262 C C . ALA A 1 582 ? -1.977 30.463 -10.873 1.00 87.44 582 ALA A C 1
ATOM 4264 O O . ALA A 1 582 ? -2.972 29.913 -10.419 1.00 87.44 582 ALA A O 1
ATOM 4265 N N . TYR A 1 583 ? -0.755 30.157 -10.437 1.00 87.06 583 TYR A N 1
ATOM 4266 C CA . TYR A 1 583 ? -0.515 29.120 -9.438 1.00 87.06 583 TYR A CA 1
ATOM 4267 C C . TYR A 1 583 ? -1.125 29.466 -8.070 1.00 87.06 583 TYR A C 1
ATOM 4269 O O . TYR A 1 583 ? -1.786 28.627 -7.461 1.00 87.06 583 TYR A O 1
ATOM 4277 N N . CYS A 1 584 ? -0.963 30.706 -7.603 1.00 87.06 584 CYS A N 1
ATOM 4278 C CA . CYS A 1 584 ? -1.526 31.143 -6.324 1.00 87.06 584 CYS A CA 1
ATOM 4279 C C . CYS A 1 584 ? -3.058 31.228 -6.357 1.00 87.06 584 CYS A C 1
ATOM 4281 O O . CYS A 1 584 ? -3.722 30.817 -5.405 1.00 87.06 584 CYS A O 1
ATOM 4283 N N . GLU A 1 585 ? -3.632 31.700 -7.466 1.00 89.69 585 GLU A N 1
ATOM 4284 C CA . GLU A 1 585 ? -5.081 31.692 -7.687 1.00 89.69 585 GLU A CA 1
ATOM 4285 C C . GLU A 1 585 ? -5.641 30.263 -7.705 1.00 89.69 585 GLU A C 1
ATOM 4287 O O . GLU A 1 585 ? -6.685 30.014 -7.099 1.00 89.69 585 GLU A O 1
ATOM 4292 N N . ASP A 1 586 ? -4.926 29.311 -8.310 1.00 89.88 586 ASP A N 1
ATOM 4293 C CA . ASP A 1 586 ? -5.319 27.901 -8.315 1.00 89.88 586 ASP A CA 1
ATOM 4294 C C . ASP A 1 586 ? -5.264 27.282 -6.906 1.00 89.88 586 ASP A C 1
ATOM 4296 O O . ASP A 1 586 ? -6.193 26.565 -6.534 1.00 89.88 586 ASP A O 1
ATOM 4300 N N . GLN A 1 587 ? -4.256 27.591 -6.076 1.00 89.88 587 GLN A N 1
ATOM 4301 C CA . GLN A 1 587 ? -4.218 27.119 -4.680 1.00 89.88 587 GLN A CA 1
ATOM 4302 C C . GLN A 1 587 ? -5.399 27.639 -3.855 1.00 89.88 587 GLN A C 1
ATOM 4304 O O . GLN A 1 587 ? -6.069 26.858 -3.175 1.00 89.88 587 GLN A O 1
ATOM 4309 N N . VAL A 1 588 ? -5.694 28.940 -3.943 1.00 91.19 588 VAL A N 1
ATOM 4310 C CA . VAL A 1 588 ? -6.855 29.532 -3.260 1.00 91.19 588 VAL A CA 1
ATOM 4311 C C . VAL A 1 588 ? -8.145 28.894 -3.760 1.00 91.19 588 VAL A C 1
ATOM 4313 O O . VAL A 1 588 ? -9.006 28.532 -2.956 1.00 91.19 588 VAL A O 1
ATOM 4316 N N . ARG A 1 589 ? -8.280 28.698 -5.077 1.00 91.75 589 ARG A N 1
ATOM 4317 C CA . ARG A 1 589 ? -9.471 28.069 -5.647 1.00 91.75 589 ARG A CA 1
ATOM 4318 C C . ARG A 1 589 ? -9.651 26.641 -5.143 1.00 91.75 589 ARG A C 1
ATOM 4320 O O . ARG A 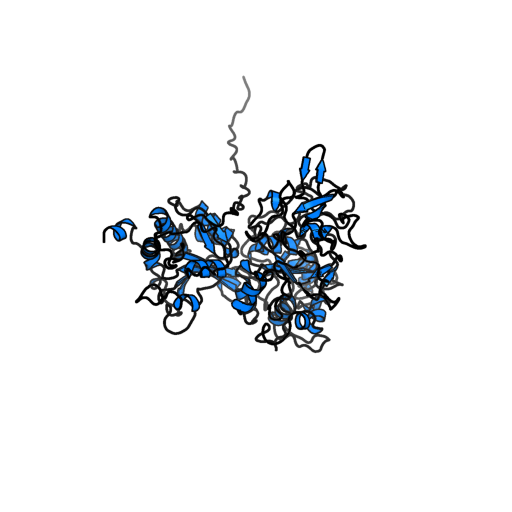1 589 ? -10.760 26.269 -4.776 1.00 91.75 589 ARG A O 1
ATOM 4327 N N . ILE A 1 590 ? -8.582 25.857 -5.090 1.00 92.00 590 ILE A N 1
ATOM 4328 C CA . ILE A 1 590 ? -8.621 24.498 -4.546 1.00 92.00 590 ILE A CA 1
ATOM 4329 C C . ILE A 1 590 ? -9.057 24.543 -3.077 1.00 92.00 590 ILE A C 1
ATOM 4331 O O . ILE A 1 590 ? -10.012 23.861 -2.712 1.00 92.00 590 ILE A O 1
ATOM 4335 N N . ALA A 1 591 ? -8.446 25.393 -2.248 1.00 91.62 591 ALA A N 1
ATOM 4336 C CA . ALA A 1 591 ? -8.827 25.554 -0.843 1.00 91.62 591 ALA A CA 1
ATOM 4337 C C . ALA A 1 591 ? -10.314 25.926 -0.649 1.00 91.62 591 ALA A C 1
ATOM 4339 O O . ALA A 1 591 ? -10.975 25.377 0.235 1.00 91.62 591 ALA A O 1
ATOM 4340 N N . GLN A 1 592 ? -10.868 26.796 -1.502 1.00 90.25 592 GLN A N 1
ATOM 4341 C CA . GLN A 1 592 ? -12.291 27.171 -1.488 1.00 90.25 592 GLN A CA 1
ATOM 4342 C C . GLN A 1 592 ? -13.230 25.978 -1.682 1.00 90.25 592 GLN A C 1
ATOM 4344 O O . GLN A 1 592 ? -14.271 25.883 -1.024 1.00 90.25 592 GLN A O 1
ATOM 4349 N N . GLU A 1 593 ? -12.863 25.040 -2.545 1.00 91.62 593 GLU A N 1
ATOM 4350 C CA . GLU A 1 593 ? -13.669 23.847 -2.818 1.00 91.62 593 GLU A CA 1
ATOM 4351 C C . GLU A 1 593 ? -13.637 22.872 -1.634 1.00 91.62 593 GLU A C 1
ATOM 4353 O O . GLU A 1 593 ? -14.656 22.268 -1.303 1.00 91.62 593 GLU A O 1
ATOM 4358 N N . PHE A 1 594 ? -12.510 22.781 -0.922 1.00 91.38 594 PHE A N 1
ATOM 4359 C CA . PHE A 1 594 ? -12.414 22.014 0.326 1.00 91.38 594 PHE A CA 1
ATOM 4360 C C . PHE A 1 594 ? -13.236 22.621 1.462 1.00 91.38 594 PHE A C 1
ATOM 4362 O O . PHE A 1 594 ? -13.926 21.902 2.184 1.00 91.38 594 PHE A O 1
ATOM 4369 N N . PHE A 1 595 ? -13.214 23.942 1.603 1.00 87.88 595 PHE A N 1
ATOM 4370 C CA . PHE A 1 595 ? -13.957 24.635 2.655 1.00 87.88 595 PHE A CA 1
ATOM 4371 C C . PHE A 1 595 ? -15.473 24.595 2.455 1.00 87.88 595 PHE A C 1
ATOM 4373 O O . PHE A 1 595 ? -16.232 24.541 3.421 1.00 87.88 595 PHE A O 1
ATOM 4380 N N . THR A 1 596 ? -15.929 24.605 1.202 1.00 86.38 596 THR A N 1
ATOM 4381 C CA . THR A 1 596 ? -17.359 24.579 0.855 1.00 86.38 596 THR A CA 1
ATOM 4382 C C . THR A 1 596 ? -17.934 23.166 0.740 1.00 86.38 596 THR A C 1
ATOM 4384 O O . THR A 1 596 ? -19.066 23.004 0.278 1.00 86.38 596 THR A O 1
ATOM 4387 N N . VAL A 1 597 ? -17.205 22.135 1.186 1.00 85.69 597 VAL A N 1
ATOM 4388 C CA . VAL A 1 597 ? -17.706 20.753 1.200 1.00 85.69 597 VAL A CA 1
ATOM 4389 C C . VAL A 1 597 ? -19.056 20.654 1.915 1.00 85.69 597 VAL A C 1
ATOM 4391 O O . VAL A 1 597 ? -19.296 21.305 2.934 1.00 85.69 597 VAL A O 1
ATOM 4394 N N . GLY A 1 598 ? -19.966 19.865 1.342 1.00 82.19 598 GLY A N 1
ATOM 4395 C CA . GLY A 1 598 ? -21.328 19.686 1.851 1.00 82.19 598 GLY A CA 1
ATOM 4396 C C . GLY A 1 598 ? -22.304 20.821 1.508 1.00 82.19 598 GLY A C 1
ATOM 4397 O O . GLY A 1 598 ? -23.508 20.663 1.717 1.00 82.19 598 GLY A O 1
ATOM 4398 N N . GLN A 1 599 ? -21.839 21.936 0.930 1.00 87.19 599 GLN A N 1
ATOM 4399 C CA . GLN A 1 599 ? -22.725 22.984 0.414 1.00 87.19 599 GLN A CA 1
ATOM 4400 C C . GLN A 1 599 ? -23.323 22.594 -0.952 1.00 87.19 599 GLN A C 1
ATOM 4402 O O . GLN A 1 599 ? -22.658 21.933 -1.754 1.00 87.19 599 GLN A O 1
ATOM 4407 N N . PRO A 1 600 ? -24.564 23.012 -1.273 1.00 85.75 600 PRO A N 1
ATOM 4408 C CA . PRO A 1 600 ? -25.158 22.756 -2.583 1.00 85.75 600 PRO A CA 1
ATOM 4409 C C . PRO A 1 600 ? -24.289 23.283 -3.735 1.00 85.75 600 PRO A C 1
ATOM 4411 O O . PRO A 1 600 ? -23.907 24.451 -3.742 1.00 85.75 600 PRO A O 1
ATOM 4414 N N . GLY A 1 601 ? -24.016 22.431 -4.728 1.00 82.31 601 GLY A N 1
ATOM 4415 C CA . GLY A 1 601 ? -23.208 22.777 -5.905 1.00 82.31 601 GLY A CA 1
ATOM 4416 C C . GLY A 1 601 ? -21.697 22.579 -5.738 1.00 82.31 601 GLY A C 1
ATOM 4417 O O . GLY A 1 601 ? -20.970 22.740 -6.714 1.00 82.31 601 GLY A O 1
ATOM 4418 N N . ASN A 1 602 ? -21.228 22.200 -4.547 1.00 86.38 602 ASN A N 1
ATOM 4419 C CA . ASN A 1 602 ? -19.844 21.795 -4.330 1.00 86.38 602 ASN A CA 1
ATOM 4420 C C . ASN A 1 602 ? -19.593 20.393 -4.918 1.00 86.38 602 ASN A C 1
ATOM 4422 O O . ASN A 1 602 ? -20.322 19.446 -4.619 1.00 86.38 602 ASN A O 1
ATOM 4426 N N . VAL A 1 603 ? -18.546 20.254 -5.734 1.00 90.75 603 VAL A N 1
ATOM 4427 C CA . VAL A 1 603 ? -18.208 18.989 -6.414 1.00 90.75 603 VAL A CA 1
ATOM 4428 C C . VAL A 1 603 ? -17.518 17.975 -5.496 1.00 90.75 603 VAL A C 1
ATOM 4430 O O . VAL A 1 603 ? -17.509 16.777 -5.781 1.00 90.75 603 VAL A O 1
ATOM 4433 N N . LEU A 1 604 ? -16.954 18.425 -4.370 1.00 91.31 604 LEU A N 1
ATOM 4434 C CA . LEU A 1 604 ? -16.124 17.592 -3.503 1.00 91.31 604 LEU A CA 1
ATOM 4435 C C . LEU A 1 604 ? -16.925 16.494 -2.793 1.00 91.31 604 LEU A C 1
ATOM 4437 O O . LEU A 1 604 ? -16.397 15.409 -2.558 1.00 91.31 604 LEU A O 1
ATOM 4441 N N . GLY A 1 605 ? -18.206 16.737 -2.499 1.00 90.44 605 GLY A N 1
ATOM 4442 C CA . GLY A 1 605 ? -19.090 15.721 -1.917 1.00 90.44 605 GLY A CA 1
ATOM 4443 C C . GLY A 1 605 ? -19.224 14.474 -2.802 1.00 90.44 605 GLY A C 1
ATOM 4444 O O . GLY A 1 605 ? -19.070 13.339 -2.330 1.00 90.44 605 GLY A O 1
ATOM 4445 N N . ASP A 1 606 ? -19.436 14.695 -4.100 1.00 89.38 606 ASP A N 1
ATOM 4446 C CA . ASP A 1 606 ? -19.529 13.633 -5.103 1.00 89.38 606 ASP A CA 1
ATOM 4447 C C . ASP A 1 606 ? -18.162 12.992 -5.347 1.00 89.38 606 ASP A C 1
ATOM 4449 O O . ASP A 1 606 ? -18.056 11.766 -5.390 1.00 89.38 606 ASP A O 1
ATOM 4453 N N . ILE A 1 607 ? -17.098 13.797 -5.431 1.00 91.00 607 ILE A N 1
ATOM 4454 C CA . ILE A 1 607 ? -15.721 13.308 -5.588 1.00 91.00 607 ILE A CA 1
ATOM 4455 C C . ILE A 1 607 ? -15.333 12.370 -4.440 1.00 91.00 607 ILE A C 1
ATOM 4457 O O . ILE A 1 607 ? -14.849 11.267 -4.693 1.00 91.00 607 ILE A O 1
ATOM 4461 N N . CYS A 1 608 ? -15.584 12.749 -3.184 1.00 91.12 608 CYS A N 1
ATOM 4462 C CA . CYS A 1 608 ? -15.289 11.886 -2.043 1.00 91.12 608 CYS A CA 1
ATOM 4463 C C . CYS A 1 608 ? -16.086 10.588 -2.081 1.00 91.12 608 CYS A C 1
ATOM 4465 O O . CYS A 1 608 ? -15.515 9.515 -1.890 1.00 91.12 608 CYS A O 1
ATOM 4467 N N . SER A 1 609 ? -17.380 10.671 -2.388 1.00 88.00 609 SER A N 1
ATOM 4468 C CA . SER A 1 609 ? -18.236 9.488 -2.505 1.00 88.00 609 SER A CA 1
ATOM 4469 C C . SER A 1 609 ? -17.751 8.546 -3.617 1.00 88.00 609 SER A C 1
ATOM 4471 O O . SER A 1 609 ? -17.681 7.332 -3.418 1.00 88.00 609 SER A O 1
ATOM 4473 N N . ASN A 1 610 ? -17.342 9.097 -4.765 1.00 84.38 610 ASN A N 1
ATOM 4474 C CA . ASN A 1 610 ? -16.787 8.356 -5.904 1.00 84.38 610 ASN A CA 1
ATOM 4475 C C . ASN A 1 610 ? -15.398 7.771 -5.617 1.00 84.38 610 ASN A C 1
ATOM 4477 O O . ASN A 1 610 ? -15.025 6.740 -6.184 1.00 84.38 610 ASN A O 1
ATOM 4481 N N . ALA A 1 611 ? -14.629 8.417 -4.743 1.00 84.25 611 ALA A N 1
ATOM 4482 C CA . ALA A 1 611 ? -13.365 7.902 -4.237 1.00 84.25 611 ALA A CA 1
ATOM 4483 C C . ALA A 1 611 ? -13.546 6.831 -3.148 1.00 84.25 611 ALA A C 1
ATOM 4485 O O . ALA A 1 611 ? -12.579 6.155 -2.830 1.00 84.25 611 ALA A O 1
ATOM 4486 N N . GLY A 1 612 ? -14.766 6.630 -2.632 1.00 83.75 612 GLY A N 1
ATOM 4487 C CA . GLY A 1 612 ? -15.099 5.643 -1.599 1.00 83.75 612 GLY A CA 1
ATOM 4488 C C . GLY A 1 612 ? -15.053 6.171 -0.161 1.00 83.75 612 GLY A C 1
ATOM 4489 O O . GLY A 1 612 ? -15.327 5.420 0.784 1.00 83.75 612 GLY A O 1
ATOM 4490 N N . PHE A 1 613 ? -14.790 7.467 -0.003 1.00 90.62 613 PHE A N 1
ATOM 4491 C CA . PHE A 1 613 ? -14.842 8.194 1.260 1.00 90.62 613 PHE A CA 1
ATOM 4492 C C . PHE A 1 613 ? -16.263 8.648 1.590 1.00 90.62 613 PHE A C 1
ATOM 4494 O O . PHE A 1 613 ? -17.191 8.537 0.788 1.00 90.62 613 PHE A O 1
ATOM 4501 N N . ILE A 1 614 ? -16.434 9.164 2.802 1.00 91.38 614 ILE A N 1
ATOM 4502 C CA . ILE A 1 614 ? -17.705 9.684 3.288 1.00 91.38 614 ILE A CA 1
ATOM 4503 C C . ILE A 1 614 ? -17.582 11.202 3.384 1.00 91.38 614 ILE A C 1
ATOM 4505 O O . ILE A 1 614 ? -16.790 11.689 4.195 1.00 91.38 614 ILE A O 1
ATOM 4509 N N . PRO A 1 615 ? -18.319 11.967 2.565 1.00 91.69 615 PRO A N 1
ATOM 4510 C CA . PRO A 1 615 ? -18.245 13.416 2.620 1.00 91.69 615 PRO A CA 1
ATOM 4511 C C . PRO A 1 615 ? -18.747 13.922 3.970 1.00 91.69 615 PRO A C 1
ATOM 4513 O O . PRO A 1 615 ? -19.745 13.426 4.503 1.00 91.69 615 PRO A O 1
ATOM 4516 N N . LEU A 1 616 ? -18.055 14.912 4.532 1.00 91.06 616 LEU A N 1
ATOM 4517 C CA . LEU A 1 616 ? -18.555 15.591 5.718 1.00 91.06 616 LEU A CA 1
ATOM 4518 C C . LEU A 1 616 ? -19.713 16.524 5.327 1.00 91.06 616 LEU A C 1
ATOM 4520 O O . LEU A 1 616 ? -19.697 17.103 4.239 1.00 91.06 616 LEU A O 1
ATOM 4524 N N . PRO A 1 617 ? -20.717 16.710 6.205 1.00 88.25 617 PRO A N 1
ATOM 4525 C CA . PRO A 1 617 ? -21.820 17.638 5.943 1.00 88.25 617 PRO A CA 1
ATOM 4526 C C . PRO A 1 617 ? -21.358 19.102 5.874 1.00 88.25 617 PRO A C 1
ATOM 4528 O O . PRO A 1 617 ? -22.054 19.941 5.310 1.00 88.25 617 PRO A O 1
ATOM 4531 N N . ALA A 1 618 ? -20.205 19.402 6.469 1.00 86.44 618 ALA A N 1
ATOM 4532 C CA . ALA A 1 618 ? -19.465 20.645 6.335 1.00 86.44 618 ALA A CA 1
ATOM 4533 C C . ALA A 1 618 ? -17.989 20.368 6.661 1.00 86.44 618 ALA A C 1
ATOM 4535 O O . ALA A 1 618 ? -17.696 19.409 7.383 1.00 86.44 618 ALA A O 1
ATOM 4536 N N . ALA A 1 619 ? -17.071 21.203 6.169 1.00 83.75 619 ALA A N 1
ATOM 4537 C CA . ALA A 1 619 ? -15.667 21.101 6.559 1.00 83.75 619 ALA A CA 1
ATOM 4538 C C . ALA A 1 619 ? -15.510 21.303 8.076 1.00 83.75 619 ALA A C 1
ATOM 4540 O O . ALA A 1 619 ? -16.299 22.002 8.714 1.00 83.75 619 ALA A O 1
ATOM 4541 N N . LEU A 1 620 ? -14.481 20.702 8.667 1.00 86.88 620 LEU A N 1
ATOM 4542 C CA . LEU A 1 620 ? -14.117 20.925 10.064 1.00 86.88 620 LEU A CA 1
ATOM 4543 C C . LEU A 1 620 ? -12.727 21.553 10.116 1.00 86.88 620 LEU A C 1
ATOM 4545 O O . LEU A 1 620 ? -11.764 20.978 9.616 1.00 86.88 620 LEU A O 1
ATOM 4549 N N . CYS A 1 621 ? -12.639 22.727 10.733 1.00 81.31 621 CYS A N 1
ATOM 4550 C CA . CYS A 1 621 ? -11.379 23.413 10.989 1.00 81.31 621 CYS A CA 1
ATOM 4551 C C . CYS A 1 621 ? -10.643 22.722 12.144 1.00 81.31 621 CYS A C 1
ATOM 4553 O O . CYS A 1 621 ? -11.223 22.496 13.212 1.00 81.31 621 CYS A O 1
ATOM 4555 N N . VAL A 1 622 ? -9.379 22.366 11.935 1.00 76.12 622 VAL A N 1
ATOM 4556 C CA . VAL A 1 622 ? -8.526 21.693 12.916 1.00 76.12 622 VAL A CA 1
ATOM 4557 C C . VAL A 1 622 ? -7.163 22.376 12.917 1.00 76.12 622 VAL A C 1
ATOM 4559 O O . VAL A 1 622 ? -6.465 22.357 11.912 1.00 76.12 622 VAL A O 1
ATOM 4562 N N . GLY A 1 623 ? -6.770 22.970 14.043 1.00 65.81 623 GLY A N 1
ATOM 4563 C CA . GLY A 1 623 ? -5.415 23.503 14.211 1.00 65.81 623 GLY A CA 1
ATOM 4564 C C . GLY A 1 623 ? -4.358 22.394 14.291 1.00 65.81 623 GLY A C 1
ATOM 4565 O O . GLY A 1 623 ? -4.682 21.239 14.596 1.00 65.81 623 GLY A O 1
ATOM 4566 N N . ALA A 1 624 ? -3.092 22.727 14.024 1.00 58.34 624 ALA A N 1
ATOM 4567 C CA . ALA A 1 624 ? -1.987 21.774 14.145 1.00 58.34 624 ALA A CA 1
ATOM 4568 C C . ALA A 1 624 ? -1.908 21.150 15.559 1.00 58.34 624 ALA A C 1
ATOM 4570 O O . ALA A 1 624 ? -2.113 21.808 16.584 1.00 58.34 624 ALA A O 1
ATOM 4571 N N . GLN A 1 625 ? -1.618 19.847 15.638 1.00 53.75 625 GLN A N 1
ATOM 4572 C CA . GLN A 1 625 ? -1.574 19.137 16.919 1.00 53.75 625 GLN A CA 1
ATOM 4573 C C . GLN A 1 625 ? -0.237 19.360 17.655 1.00 53.75 625 GLN A C 1
ATOM 4575 O O . GLN A 1 625 ? 0.739 18.677 17.351 1.00 53.75 625 GLN A O 1
ATOM 4580 N N . GLY A 1 626 ? -0.216 20.222 18.686 1.00 47.41 626 GLY A N 1
ATOM 4581 C CA . GLY A 1 626 ? 0.713 20.117 19.833 1.00 47.41 626 GLY A CA 1
ATOM 4582 C C . GLY A 1 626 ? 1.376 21.409 20.358 1.00 47.41 626 GLY A C 1
ATOM 4583 O O . GLY A 1 626 ? 1.818 22.243 19.588 1.00 47.41 626 GLY A O 1
ATOM 4584 N N . SER A 1 627 ? 1.444 21.505 21.700 1.00 41.44 627 SER A N 1
ATOM 4585 C CA . SER A 1 627 ? 2.117 22.483 22.594 1.00 41.44 627 SER A CA 1
ATOM 4586 C C . SER A 1 627 ? 1.985 23.986 22.290 1.00 41.44 627 SER A C 1
ATOM 4588 O O . SER A 1 627 ? 2.799 24.552 21.581 1.00 41.44 627 SER A O 1
ATOM 4590 N N . ALA A 1 628 ? 1.009 24.630 22.949 1.00 37.56 628 ALA A N 1
ATOM 4591 C CA . ALA A 1 628 ? 0.962 26.061 23.296 1.00 37.56 628 ALA A CA 1
ATOM 4592 C C . ALA A 1 628 ? 1.673 27.021 22.317 1.00 37.56 628 ALA A C 1
ATOM 4594 O O . ALA A 1 628 ? 2.687 27.617 22.666 1.00 37.56 628 ALA A O 1
ATOM 4595 N N . GLY A 1 629 ? 1.135 27.187 21.109 1.00 52.06 629 GLY A N 1
ATOM 4596 C CA . GLY A 1 629 ? 1.671 28.163 20.158 1.00 52.06 629 GLY A CA 1
ATOM 4597 C C . GLY A 1 629 ? 1.122 27.990 18.752 1.00 52.06 629 GLY A C 1
ATOM 4598 O O . GLY A 1 629 ? 0.676 28.962 18.172 1.00 52.06 629 GLY A O 1
ATOM 4599 N N . CYS A 1 630 ? 1.057 26.759 18.246 1.00 49.78 630 CYS A N 1
ATOM 4600 C CA . CYS A 1 630 ? 0.369 26.457 16.990 1.00 49.78 630 CYS A CA 1
ATOM 4601 C C . CYS A 1 630 ? -1.140 26.555 17.161 1.00 49.78 630 CYS A C 1
ATOM 4603 O O . CYS A 1 630 ? -1.634 26.069 18.185 1.00 49.78 630 CYS A O 1
ATOM 4605 N N . GLY A 1 631 ? -1.835 27.127 16.169 1.00 52.88 631 GLY A N 1
ATOM 4606 C CA . GLY A 1 631 ? -3.284 27.310 16.079 1.00 52.88 631 GLY A CA 1
ATOM 4607 C C . GLY A 1 631 ? -4.021 26.336 16.979 1.00 52.88 631 GLY A C 1
ATOM 4608 O O . GLY A 1 631 ? -3.980 25.127 16.761 1.00 52.88 631 GLY A O 1
ATOM 4609 N N . ALA A 1 632 ? -4.571 26.853 18.081 1.00 44.38 632 ALA A N 1
ATOM 4610 C CA . ALA A 1 632 ? -4.970 26.020 19.206 1.00 44.38 632 ALA A CA 1
ATOM 4611 C C . ALA A 1 632 ? -5.896 24.881 18.731 1.00 44.38 632 ALA A C 1
ATOM 4613 O O . ALA A 1 632 ? -6.957 25.168 18.167 1.00 44.38 632 ALA A O 1
ATOM 4614 N N . PRO A 1 633 ? -5.554 23.595 18.966 1.00 49.47 633 PRO A N 1
ATOM 4615 C CA . PRO A 1 633 ? -6.439 22.492 18.644 1.00 49.47 633 PRO A CA 1
ATOM 4616 C C . PRO A 1 633 ? -7.571 22.497 19.668 1.00 49.47 633 PRO A C 1
ATOM 4618 O O . PRO A 1 633 ? -7.533 21.848 20.710 1.00 49.47 633 PRO A O 1
ATOM 4621 N N . SER A 1 634 ? -8.594 23.282 19.391 1.00 41.91 634 SER A N 1
ATOM 4622 C CA . SER A 1 634 ? -9.855 23.239 20.106 1.00 41.91 634 SER A CA 1
ATOM 4623 C C . SER A 1 634 ? -10.911 23.591 19.090 1.00 41.91 634 SER A C 1
ATOM 4625 O O . SER A 1 634 ? -10.837 24.692 18.581 1.00 41.91 634 SER A O 1
ATOM 4627 N N . SER A 1 635 ? -11.805 22.661 18.754 1.00 43.88 635 SER A N 1
ATOM 4628 C CA . SER A 1 635 ? -13.252 22.862 18.545 1.00 43.88 635 SER A CA 1
ATOM 4629 C C . SER A 1 635 ? -13.782 24.250 18.125 1.00 43.88 635 SER A C 1
ATOM 4631 O O . SER A 1 635 ? -14.867 24.638 18.565 1.00 43.88 635 SER A O 1
ATOM 4633 N N . GLN A 1 636 ? -13.055 25.033 17.337 1.00 47.56 636 GLN A N 1
ATOM 4634 C CA . GLN A 1 636 ? -13.503 26.344 16.923 1.00 47.56 636 GLN A CA 1
ATOM 4635 C C . GLN A 1 636 ? -14.551 26.122 15.824 1.00 47.56 636 GLN A C 1
ATOM 4637 O O . GLN A 1 636 ? -14.383 25.237 14.978 1.00 47.56 636 GLN A O 1
ATOM 4642 N N . PRO A 1 637 ? -15.665 26.870 15.834 1.00 52.00 637 PRO A N 1
ATOM 4643 C CA . PRO A 1 637 ? -16.613 26.846 14.728 1.00 52.00 637 PRO A CA 1
ATOM 4644 C C . PRO A 1 637 ? -15.887 27.130 13.405 1.00 52.00 637 PRO A C 1
ATOM 4646 O O . PRO A 1 637 ? -14.878 27.826 13.402 1.00 52.00 637 PRO A O 1
ATOM 4649 N N . LEU A 1 638 ? -16.424 26.644 12.278 1.00 55.44 638 LEU A N 1
ATOM 4650 C CA . LEU A 1 638 ? -15.923 26.916 10.916 1.00 55.44 638 LEU A CA 1
ATOM 4651 C C . LEU A 1 638 ? -15.526 28.379 10.673 1.00 55.44 638 LEU A C 1
ATOM 4653 O O . LEU A 1 638 ? -14.636 28.636 9.881 1.00 55.44 638 LEU A O 1
ATOM 4657 N N . SER A 1 639 ? -16.156 29.323 11.380 1.00 56.28 639 SER A N 1
ATOM 4658 C CA . SER A 1 639 ? -15.811 30.746 11.370 1.00 56.28 639 SER A CA 1
ATOM 4659 C C . SER A 1 639 ? -14.392 31.084 11.844 1.00 56.28 639 SER A C 1
ATOM 4661 O O . SER A 1 639 ? -14.015 32.246 11.748 1.00 56.28 639 SER A O 1
ATOM 4663 N N . ALA A 1 640 ? -13.646 30.137 12.415 1.00 59.84 640 ALA A N 1
ATOM 4664 C CA . ALA A 1 640 ? -12.260 30.341 12.822 1.00 59.84 640 ALA A CA 1
ATOM 4665 C C . ALA A 1 640 ? -11.251 30.061 11.708 1.00 59.84 640 ALA A C 1
ATOM 4667 O O . ALA A 1 640 ? -10.234 30.736 11.684 1.00 59.84 640 ALA A O 1
ATOM 4668 N N . CYS A 1 641 ? -11.558 29.155 10.773 1.00 66.62 641 CYS A N 1
ATOM 4669 C CA . CYS A 1 641 ? -10.811 29.069 9.523 1.00 66.62 641 CYS A CA 1
ATOM 4670 C C . CYS A 1 641 ? -11.400 30.113 8.565 1.00 66.62 641 CYS A C 1
ATOM 4672 O O . CYS A 1 641 ? -12.581 30.044 8.211 1.00 66.62 641 CYS A O 1
ATOM 4674 N N . ALA A 1 642 ? -10.600 31.079 8.128 1.00 73.62 642 ALA A N 1
ATOM 4675 C CA . ALA A 1 642 ? -10.967 31.971 7.035 1.00 73.62 642 ALA A CA 1
ATOM 4676 C C . ALA A 1 642 ? -10.199 31.546 5.782 1.00 73.62 642 ALA A C 1
ATOM 4678 O O . ALA A 1 642 ? -9.048 31.150 5.870 1.00 73.62 642 ALA A O 1
ATOM 4679 N N . ILE A 1 643 ? -10.825 31.613 4.607 1.00 76.31 643 ILE A N 1
ATOM 4680 C CA . ILE A 1 643 ? -10.073 31.488 3.354 1.00 76.31 643 ILE A CA 1
ATOM 4681 C C . ILE A 1 643 ? -9.705 32.875 2.870 1.00 76.31 643 ILE A C 1
ATOM 4683 O O . ILE A 1 643 ? -10.522 33.799 2.956 1.00 76.31 643 ILE A O 1
ATOM 4687 N N . ASP A 1 644 ? -8.511 32.999 2.300 1.00 72.12 644 ASP A N 1
ATOM 4688 C CA . ASP A 1 644 ? -8.095 34.213 1.624 1.00 72.12 644 ASP A CA 1
ATOM 4689 C C . ASP A 1 644 ? -9.084 34.579 0.503 1.00 72.12 644 ASP A C 1
ATOM 4691 O O . ASP A 1 644 ? -9.237 33.877 -0.500 1.00 72.12 644 ASP A O 1
ATOM 4695 N N . ALA A 1 645 ? -9.793 35.690 0.695 1.00 74.88 645 ALA A N 1
ATOM 4696 C CA . ALA A 1 645 ? -10.708 36.254 -0.292 1.00 74.88 645 ALA A CA 1
ATOM 4697 C C . ALA A 1 645 ? -10.051 37.369 -1.123 1.00 74.88 645 ALA A C 1
ATOM 4699 O O . ALA A 1 645 ? -10.709 37.975 -1.976 1.00 74.88 645 ALA A O 1
ATOM 4700 N N . ARG A 1 646 ? -8.777 37.692 -0.862 1.00 73.38 646 ARG A N 1
ATOM 4701 C CA . ARG A 1 646 ? -8.043 38.738 -1.577 1.00 73.38 646 ARG A CA 1
ATOM 4702 C C . ARG A 1 646 ? -7.653 38.233 -2.965 1.00 73.38 646 ARG A C 1
ATOM 4704 O O . ARG A 1 646 ? -7.320 37.071 -3.170 1.00 73.38 646 ARG A O 1
ATOM 4711 N N . SER A 1 647 ? -7.665 39.140 -3.936 1.00 75.75 647 SER A N 1
ATOM 4712 C CA . SER A 1 647 ? -7.125 38.859 -5.271 1.00 75.75 647 SER A CA 1
ATOM 4713 C C . SER A 1 647 ? -5.601 38.993 -5.272 1.00 75.75 647 SER A C 1
ATOM 4715 O O . SER A 1 647 ? -5.051 39.819 -4.535 1.00 75.75 647 SER A O 1
ATOM 4717 N N . TYR A 1 648 ? -4.913 38.267 -6.156 1.00 74.31 648 TYR A N 1
ATOM 4718 C CA . TYR A 1 648 ? -3.468 38.434 -6.337 1.00 74.31 648 TYR A CA 1
ATOM 4719 C C . TYR A 1 648 ? -3.102 39.900 -6.641 1.00 74.31 648 TYR A C 1
ATOM 4721 O O . TYR A 1 648 ? -2.188 40.465 -6.041 1.00 74.31 648 TYR A O 1
ATOM 4729 N N . ASP A 1 649 ? -3.883 40.570 -7.498 1.00 75.75 649 ASP A N 1
ATOM 4730 C CA . ASP A 1 649 ? -3.642 41.967 -7.888 1.00 75.75 649 ASP A CA 1
ATOM 4731 C C . ASP A 1 649 ? -3.773 42.945 -6.708 1.00 75.75 649 ASP A C 1
ATOM 4733 O O . ASP A 1 649 ? -3.042 43.934 -6.637 1.00 75.75 649 ASP A O 1
ATOM 4737 N N . SER A 1 650 ? -4.659 42.670 -5.743 1.00 73.44 650 SER A N 1
ATOM 4738 C CA . SER A 1 650 ? -4.776 43.491 -4.528 1.00 73.44 650 SER A CA 1
ATOM 4739 C C . SER A 1 650 ? -3.584 43.361 -3.576 1.00 73.44 650 SER A C 1
ATOM 4741 O O . SER A 1 650 ? -3.388 44.242 -2.744 1.00 73.44 650 SER A O 1
ATOM 4743 N N . LEU A 1 651 ? -2.770 42.310 -3.704 1.00 64.44 651 LEU A N 1
ATOM 4744 C CA . LEU A 1 651 ? -1.560 42.117 -2.899 1.00 64.44 651 LEU A CA 1
ATOM 4745 C C . LEU A 1 651 ? -0.301 42.671 -3.570 1.00 64.44 651 LEU A C 1
ATOM 4747 O O . LEU A 1 651 ? 0.684 42.907 -2.885 1.00 64.44 651 LEU A O 1
ATOM 4751 N N . VAL A 1 652 ? -0.278 42.834 -4.896 1.00 65.56 652 VAL A N 1
ATOM 4752 C CA . VAL A 1 652 ? 0.888 43.372 -5.632 1.00 65.56 652 VAL A CA 1
ATOM 4753 C C . VAL A 1 652 ? 0.930 44.902 -5.612 1.00 65.56 652 VAL A C 1
ATOM 4755 O O . VAL A 1 652 ? 2.004 45.487 -5.700 1.00 65.56 652 VAL A O 1
ATOM 4758 N N . ASN A 1 653 ? -0.233 45.545 -5.507 1.00 63.69 653 ASN A N 1
ATOM 4759 C CA . ASN A 1 653 ? -0.364 47.004 -5.566 1.00 63.69 653 ASN A CA 1
ATOM 4760 C C . ASN A 1 653 ? -0.293 47.703 -4.193 1.00 63.69 653 ASN A C 1
ATOM 4762 O O . ASN A 1 653 ? -0.458 48.922 -4.135 1.00 63.69 653 ASN A O 1
ATOM 4766 N N . ASN A 1 654 ? -0.062 46.940 -3.122 1.00 51.03 654 ASN A N 1
ATOM 4767 C CA . ASN A 1 654 ? 0.220 47.405 -1.761 1.00 51.03 654 ASN A CA 1
ATOM 4768 C C . ASN A 1 654 ? 1.655 47.022 -1.401 1.00 51.03 654 ASN A C 1
ATOM 4770 O O . ASN A 1 654 ? 2.289 47.813 -0.670 1.00 51.03 654 ASN A O 1
#

Sequence (654 aa):
MRLVAGSVFVLGMTSPAFAQNPNFIDTTRATPNAISGSDTLNKVMDDLLLQLPLSGGINTYFGCGSSCGERQLAGSPSSGDGANNGCTPSDGNGAPEANPGCQEISGMSRPLQSGICDDDPNFPGSTNDQAEGLAFCADGLVILGNNDSIGAYGTDAASCAAYFASSTTPNTGNQFPDRGVGALRNSGTLASGYQIADWKDVIRLVYTGCTNADGTCANTTNRVTRCGSAVRREVVENWGNLFQGVACSQSGGCPSGLVRAFRRDDASGTTGVFLELIGVAFNVSTNITSRADVVSGIPRAITPMPANLSFCDGGDIEGVIPTNFGPSGEAAFDLGDPIRTACLAEDDICARDGRLGLVRAIRSTDTATVAQAYPDYQCKRLFAYQQYINAALNICPDGTKTSAGRCRFPYYEDGAFRTFNCIANQRSASPAAPAGTDGRSYNFVVHADDGTVSFADLNRRLPVTAYWRHNMAVLNNSALANGKVLTAADVVCQESDATRNIGCLTANSKCTLGYAGREAAFNNSQPTVHLSNEPVKLNGFPPSGEAVSAGSYPFSRLLFMNASRGFENIMEDCKNRGGTKAYCEDQVRIAQEFFTVGQPGNVLGDICSNAGFIPLPAALCVGAQGSAGCGAPSSQPLSACAIDARSYDSLVNN

Radius of gyration: 25.64 Å; chains: 1; bounding box: 84×74×79 Å